Protein AF-A0A0W0R3G5-F1 (afdb_monomer_lite)

Radius of gyration: 34.31 Å; chains: 1; bounding box: 129×39×112 Å

Secondary structure (DSSP, 8-state):
--PPPPP--------------TT--GGGGTTTHHHHGGG---SSPPPHHHHTHHHHHHHHS--SGGGGTT-EETTEEHHHHTTT-HHHHHHHHHHHH---HHHHHHHHHHHHHHHHHHHHHHTT----HHHHHHHHHHHHHHHHHHHHHHHHHHHHHHHHHHH-HHHHHHHHHTT--HHHHHHHHHHHHHHHHHHHHHHHHHHHHHHHHHHHHHHHHHHHHHHHHHHHHHHHHH-HHHHHHHHHHHHHHHHHH--TT------TT----TT--GGG-S-EE-TTS-EEEEETTEEEE-PPPTTT-HHHHHSTT-HHHHHHHHHHHHHHHTT-S-EEEEE--SSHHHHHHHHHHHHHHHHHTT--GGGEEEEETTEEEEHHHHHHHHHTT-HHHHHHHHHHHHHHHHHHHHHHHHHHHHHHHHHHHHHHHHHHHHHHHHHHHHHHHHHHHHHHHHHHHHHTS----

Structure (mmCIF, N/CA/C/O backbone):
data_AF-A0A0W0R3G5-F1
#
_entry.id   AF-A0A0W0R3G5-F1
#
loop_
_atom_site.group_PDB
_atom_site.id
_atom_site.type_symbol
_atom_site.label_atom_id
_atom_site.label_alt_id
_atom_site.label_comp_id
_atom_site.label_asym_id
_atom_site.label_entity_id
_atom_site.label_seq_id
_atom_site.pdbx_PDB_ins_code
_atom_site.Cartn_x
_atom_site.Cartn_y
_atom_site.Cartn_z
_atom_site.occupancy
_atom_site.B_iso_or_equiv
_atom_site.auth_seq_id
_atom_site.auth_comp_id
_atom_site.auth_asym_id
_atom_site.auth_atom_id
_atom_site.pdbx_PDB_model_num
ATOM 1 N N . MET A 1 1 ? 44.205 4.993 -65.940 1.00 33.03 1 MET A N 1
ATOM 2 C CA . MET A 1 1 ? 43.912 6.358 -65.452 1.00 33.03 1 MET A CA 1
ATOM 3 C C . MET A 1 1 ? 42.483 6.695 -65.837 1.00 33.03 1 MET A C 1
ATOM 5 O O . MET A 1 1 ? 42.186 6.700 -67.020 1.00 33.03 1 MET A O 1
ATOM 9 N N . GLY A 1 2 ? 41.605 6.895 -64.856 1.00 24.62 2 GLY A N 1
ATOM 10 C CA . GLY A 1 2 ? 40.196 7.231 -65.068 1.00 24.62 2 GLY A CA 1
ATOM 11 C C . GLY A 1 2 ? 39.570 7.625 -63.735 1.00 24.62 2 GLY A C 1
ATOM 12 O O . GLY A 1 2 ? 39.122 6.761 -62.989 1.00 24.62 2 GLY A O 1
ATOM 13 N N . LEU A 1 3 ? 39.646 8.917 -63.406 1.00 21.41 3 LEU A N 1
ATOM 14 C CA . LEU A 1 3 ? 39.018 9.516 -62.229 1.00 21.41 3 LEU A CA 1
ATOM 15 C C . LEU A 1 3 ? 37.521 9.711 -62.502 1.00 21.41 3 LEU A C 1
ATOM 17 O O . LEU A 1 3 ? 37.160 10.414 -63.444 1.00 21.41 3 LEU A O 1
ATOM 21 N N . ALA A 1 4 ? 36.665 9.151 -61.649 1.00 21.95 4 ALA A N 1
ATOM 22 C CA . ALA A 1 4 ? 35.253 9.505 -61.573 1.00 21.95 4 ALA A CA 1
ATOM 23 C C . ALA A 1 4 ? 35.060 10.541 -60.455 1.00 21.95 4 ALA A C 1
ATOM 25 O O . ALA A 1 4 ? 35.325 10.267 -59.284 1.00 21.95 4 ALA A O 1
ATOM 26 N N . ALA A 1 5 ? 34.621 11.740 -60.831 1.00 22.61 5 ALA A N 1
ATOM 27 C CA . ALA A 1 5 ? 34.225 12.801 -59.916 1.00 22.61 5 ALA A CA 1
ATOM 28 C C . ALA A 1 5 ? 32.778 12.565 -59.445 1.00 22.61 5 ALA A C 1
ATOM 30 O O . ALA A 1 5 ? 31.864 12.524 -60.267 1.00 22.61 5 ALA A O 1
ATOM 31 N N . MET A 1 6 ? 32.561 12.434 -58.132 1.00 24.80 6 MET A N 1
ATOM 32 C CA . MET A 1 6 ? 31.227 12.496 -57.523 1.00 24.80 6 MET A CA 1
ATOM 33 C C . MET A 1 6 ? 30.999 13.873 -56.897 1.00 24.80 6 MET A C 1
ATOM 35 O O . MET A 1 6 ? 31.735 14.317 -56.017 1.00 24.80 6 MET A O 1
ATOM 39 N N . LEU A 1 7 ? 29.949 14.531 -57.382 1.00 23.77 7 LEU A N 1
ATOM 40 C CA . LEU A 1 7 ? 29.375 15.768 -56.868 1.00 23.77 7 LEU A CA 1
ATOM 41 C C . LEU A 1 7 ? 28.795 15.546 -55.463 1.00 23.77 7 LEU A C 1
ATOM 43 O O . LEU A 1 7 ? 27.845 14.788 -55.287 1.00 23.77 7 LEU A O 1
ATOM 47 N N . PHE A 1 8 ? 29.328 16.255 -54.467 1.00 24.70 8 PHE A N 1
ATOM 48 C CA . PHE A 1 8 ? 28.711 16.373 -53.146 1.00 24.70 8 PHE A CA 1
ATOM 49 C C . PHE A 1 8 ? 27.620 17.450 -53.178 1.00 24.70 8 PHE A C 1
ATOM 51 O O . PHE A 1 8 ? 27.912 18.646 -53.138 1.00 24.70 8 PHE A O 1
ATOM 58 N N . SER A 1 9 ? 26.350 17.043 -53.203 1.00 24.95 9 SER A N 1
ATOM 59 C CA . SER A 1 9 ? 25.240 17.938 -52.871 1.00 24.95 9 SER A CA 1
ATOM 60 C C . SER A 1 9 ? 25.205 18.152 -51.354 1.00 24.95 9 SER A C 1
ATOM 62 O O . SER A 1 9 ? 24.929 17.224 -50.591 1.00 24.95 9 SER A O 1
ATOM 64 N N . LYS A 1 10 ? 25.481 19.381 -50.904 1.00 26.95 10 LYS A N 1
ATOM 65 C CA . LYS A 1 10 ? 25.257 19.815 -49.519 1.00 26.95 10 LYS A CA 1
ATOM 66 C C . LYS A 1 10 ? 23.756 19.790 -49.213 1.00 26.95 10 LYS A C 1
ATOM 68 O O . LYS A 1 10 ? 23.051 20.750 -49.499 1.00 26.95 10 LYS A O 1
ATOM 73 N N . ILE A 1 11 ? 23.283 18.712 -48.594 1.00 25.83 11 ILE A N 1
ATOM 74 C CA . ILE A 1 11 ? 22.008 18.705 -47.873 1.00 25.83 11 ILE A CA 1
ATOM 75 C C . ILE A 1 11 ? 22.308 19.196 -46.456 1.00 25.83 11 ILE A C 1
ATOM 77 O O . ILE A 1 11 ? 22.750 18.446 -45.587 1.00 25.83 11 ILE A O 1
ATOM 81 N N . THR A 1 12 ? 22.128 20.494 -46.229 1.00 24.50 12 THR A N 1
ATOM 82 C CA . THR A 1 12 ? 22.093 21.070 -44.883 1.00 24.50 12 THR A CA 1
ATOM 83 C C . THR A 1 12 ? 20.783 20.673 -44.212 1.00 24.50 12 THR A C 1
ATOM 85 O O . THR A 1 12 ? 19.748 21.291 -44.450 1.00 24.50 12 THR A O 1
ATOM 88 N N . TYR A 1 13 ? 20.825 19.649 -43.361 1.00 26.30 13 TYR A N 1
ATOM 89 C CA . TYR A 1 13 ? 19.771 19.412 -42.379 1.00 26.30 13 TYR A CA 1
ATOM 90 C C . TYR A 1 13 ? 19.902 20.449 -41.255 1.00 26.30 13 TYR A C 1
ATOM 92 O O . TYR A 1 13 ? 20.986 20.565 -40.673 1.00 26.30 13 TYR A O 1
ATOM 100 N N . PRO A 1 14 ? 18.840 21.186 -40.891 1.00 27.41 14 PRO A N 1
ATOM 101 C CA . PRO A 1 14 ? 18.844 21.951 -39.657 1.00 27.41 14 PRO A CA 1
ATOM 102 C C . PRO A 1 14 ? 18.803 20.962 -38.485 1.00 27.41 14 PRO A C 1
ATOM 104 O O . PRO A 1 14 ? 17.742 20.523 -38.047 1.00 27.41 14 PRO A O 1
ATOM 107 N N . PHE A 1 15 ? 19.979 20.600 -37.971 1.00 28.78 15 PHE A N 1
ATOM 108 C CA . PHE A 1 15 ? 20.127 19.912 -36.693 1.00 28.78 15 PHE A CA 1
ATOM 109 C C . PHE A 1 15 ? 19.707 20.896 -35.591 1.00 28.78 15 PHE A C 1
ATOM 111 O O . PHE A 1 15 ? 20.524 21.608 -35.007 1.00 28.78 15 PHE A O 1
ATOM 118 N N . ARG A 1 16 ? 18.400 20.985 -35.316 1.00 28.55 16 ARG A N 1
ATOM 119 C CA . ARG A 1 16 ? 17.930 21.550 -34.050 1.00 28.55 16 ARG A CA 1
ATOM 120 C C . ARG A 1 16 ? 18.533 20.675 -32.961 1.00 28.55 16 ARG A C 1
ATOM 122 O O . ARG A 1 16 ? 18.229 19.488 -32.884 1.00 28.55 16 ARG A O 1
ATOM 129 N N . ALA A 1 17 ? 19.397 21.262 -32.141 1.00 29.27 17 ALA A N 1
ATOM 130 C CA . ALA A 1 17 ? 19.834 20.673 -30.890 1.00 29.27 17 ALA A CA 1
ATOM 131 C C . ALA A 1 17 ? 18.593 20.449 -30.015 1.00 29.27 17 ALA A C 1
ATOM 133 O O . ALA A 1 17 ? 18.189 21.316 -29.241 1.00 29.27 17 ALA A O 1
ATOM 134 N N . ALA A 1 18 ? 17.946 19.296 -30.182 1.00 32.16 18 ALA A N 1
ATOM 135 C CA . ALA A 1 18 ? 17.011 18.783 -29.209 1.00 32.16 18 ALA A CA 1
ATOM 136 C C . ALA A 1 18 ? 17.798 18.700 -27.903 1.00 32.16 18 ALA A C 1
ATOM 138 O O . ALA A 1 18 ? 18.788 17.972 -27.804 1.00 32.16 18 ALA A O 1
ATOM 139 N N . ARG A 1 19 ? 17.420 19.512 -26.912 1.00 35.59 19 ARG A N 1
ATOM 140 C CA . ARG A 1 19 ? 17.856 19.283 -25.539 1.00 35.59 19 ARG A CA 1
ATOM 141 C C . ARG A 1 19 ? 17.501 17.829 -25.243 1.00 35.59 19 ARG A C 1
ATOM 143 O O . ARG A 1 19 ? 16.323 17.491 -25.238 1.00 35.59 19 ARG A O 1
ATOM 150 N N . TYR A 1 20 ? 18.509 16.985 -25.036 1.00 39.81 20 TYR A N 1
ATOM 151 C CA . TYR A 1 20 ? 18.376 15.570 -24.676 1.00 39.81 20 TYR A CA 1
ATOM 152 C C . TYR A 1 20 ? 17.845 15.413 -23.234 1.00 39.81 20 TYR A C 1
ATOM 154 O O . TYR A 1 20 ? 18.365 14.645 -22.434 1.00 39.81 20 TYR A O 1
ATOM 162 N N . GLY A 1 21 ? 16.806 16.165 -22.873 1.00 37.25 21 GLY A N 1
ATOM 163 C CA . GLY A 1 21 ? 15.878 15.758 -21.836 1.00 37.25 21 GLY A CA 1
ATOM 164 C C . GLY A 1 21 ? 14.867 14.861 -22.527 1.00 37.25 21 GLY A C 1
ATOM 165 O O . GLY A 1 21 ? 14.004 15.370 -23.235 1.00 37.25 21 GLY A O 1
ATOM 166 N N . GLY A 1 22 ? 15.002 13.538 -22.386 1.00 40.78 22 GLY A N 1
ATOM 167 C CA . GLY A 1 22 ? 13.959 12.611 -22.832 1.00 40.78 22 GLY A CA 1
ATOM 168 C C . GLY A 1 22 ? 12.614 13.125 -22.327 1.00 40.78 22 GLY A C 1
ATOM 169 O O . GLY A 1 22 ? 12.509 13.378 -21.132 1.00 40.78 22 GLY A O 1
ATOM 170 N N . ALA A 1 23 ? 11.680 13.395 -23.243 1.00 40.28 23 ALA A N 1
ATOM 171 C CA . ALA A 1 23 ? 10.444 14.157 -23.045 1.00 40.28 23 ALA A CA 1
ATOM 172 C C . ALA A 1 23 ? 10.070 14.409 -21.565 1.00 40.28 23 ALA A C 1
ATOM 174 O O . ALA A 1 23 ? 9.427 13.601 -20.891 1.00 40.28 23 ALA A O 1
ATOM 175 N N . THR A 1 24 ? 10.536 15.539 -21.028 1.00 41.56 24 THR A N 1
ATOM 176 C CA . THR A 1 24 ? 10.417 15.881 -19.604 1.00 41.56 24 THR A CA 1
ATOM 177 C C . THR A 1 24 ? 9.157 16.688 -19.276 1.00 41.56 24 THR A C 1
ATOM 179 O O . THR A 1 24 ? 8.978 17.070 -18.119 1.00 41.56 24 THR A O 1
ATOM 182 N N . ASN A 1 25 ? 8.236 16.889 -20.221 1.00 37.34 25 ASN A N 1
ATOM 183 C CA . ASN A 1 25 ? 7.008 17.654 -20.003 1.00 37.34 25 ASN A CA 1
ATOM 184 C C . ASN A 1 25 ? 5.774 16.846 -20.434 1.00 37.34 25 ASN A C 1
ATOM 186 O O . ASN A 1 25 ? 5.566 16.676 -21.627 1.00 37.34 25 ASN A O 1
ATOM 190 N N . LEU A 1 26 ? 4.956 16.355 -19.487 1.00 40.03 26 LEU A N 1
ATOM 191 C CA . LEU A 1 26 ? 3.674 15.695 -19.807 1.00 40.03 26 LEU A CA 1
ATOM 192 C C . LEU A 1 26 ? 2.613 16.676 -20.336 1.00 40.03 26 LEU A C 1
ATOM 194 O O . LEU A 1 26 ? 1.581 16.230 -20.823 1.00 40.03 26 LEU A O 1
ATOM 198 N N . ASN A 1 27 ? 2.858 17.991 -20.311 1.00 35.53 27 ASN A N 1
ATOM 199 C CA . ASN A 1 27 ? 1.945 18.957 -20.926 1.00 35.53 27 ASN A CA 1
ATOM 200 C C . ASN A 1 27 ? 1.905 18.850 -22.461 1.00 35.53 27 ASN A C 1
ATOM 202 O O . ASN A 1 27 ? 0.882 19.184 -23.050 1.00 35.53 27 ASN A O 1
ATOM 206 N N . ASP A 1 28 ? 2.929 18.262 -23.091 1.00 44.94 28 ASP A N 1
ATOM 207 C CA . ASP A 1 28 ? 2.880 17.851 -24.506 1.00 44.94 28 ASP A CA 1
ATOM 208 C C . ASP A 1 28 ? 2.078 16.539 -24.716 1.00 44.94 28 ASP A C 1
ATOM 210 O O . ASP A 1 28 ? 1.938 16.060 -25.838 1.00 44.94 28 ASP A O 1
ATOM 214 N N . PHE A 1 29 ? 1.566 15.932 -23.635 1.00 46.09 29 PHE A N 1
ATOM 215 C CA . PHE A 1 29 ? 0.882 14.628 -23.582 1.00 46.09 29 PHE A CA 1
ATOM 216 C C . PHE A 1 29 ? -0.500 14.700 -22.895 1.00 46.09 29 PHE A C 1
ATOM 218 O O . PHE A 1 29 ? -1.161 13.677 -22.714 1.00 46.09 29 PHE A O 1
ATOM 225 N N . ALA A 1 30 ? -0.939 15.885 -22.457 1.00 38.50 30 ALA A N 1
ATOM 226 C CA . ALA A 1 30 ? -2.101 16.055 -21.580 1.00 38.50 30 ALA A CA 1
ATOM 227 C C . ALA A 1 30 ? -3.461 15.637 -22.191 1.00 38.50 30 ALA A C 1
ATOM 229 O O . ALA A 1 30 ? -4.309 15.141 -21.443 1.00 38.50 30 ALA A O 1
ATOM 230 N N . PRO A 1 31 ? -3.709 15.762 -23.512 1.00 43.12 31 PRO A N 1
ATOM 231 C CA . PRO A 1 31 ? -4.887 15.154 -24.134 1.00 43.12 31 PRO A CA 1
ATOM 232 C C . PRO A 1 31 ? -4.767 13.621 -24.234 1.00 43.12 31 PRO A C 1
ATOM 234 O O . PRO A 1 31 ? -5.766 12.932 -24.020 1.00 43.12 31 PRO A O 1
ATOM 237 N N . ASP A 1 32 ? -3.546 13.118 -24.473 1.00 42.91 32 ASP A N 1
ATOM 238 C CA . ASP A 1 32 ? -3.204 11.716 -24.780 1.00 42.91 32 ASP A CA 1
ATOM 239 C C . ASP A 1 32 ? -3.331 10.752 -23.588 1.00 42.91 32 ASP A C 1
ATOM 241 O O . ASP A 1 32 ? -3.563 9.552 -23.745 1.00 42.91 32 ASP A O 1
ATOM 245 N N . LEU A 1 33 ? -3.189 11.266 -22.363 1.00 41.22 33 LEU A N 1
ATOM 246 C CA . LEU A 1 33 ? -3.192 10.478 -21.120 1.00 41.22 33 LEU A CA 1
ATOM 247 C C . LEU A 1 33 ? -4.576 9.951 -20.704 1.00 41.22 33 LEU A C 1
ATOM 249 O O . LEU A 1 33 ? -4.682 9.128 -19.793 1.00 41.22 33 LEU A O 1
ATOM 253 N N . LYS A 1 34 ? -5.657 10.425 -21.330 1.00 42.50 34 LYS A N 1
ATOM 254 C CA . LYS A 1 34 ? -7.027 10.112 -20.897 1.00 42.50 34 LYS A CA 1
ATOM 255 C C . LYS A 1 34 ? -7.418 8.649 -21.158 1.00 42.50 34 LYS A C 1
ATOM 257 O O . LYS A 1 34 ? -8.108 8.056 -20.332 1.00 42.50 34 LYS A O 1
ATOM 262 N N . GLU A 1 35 ? -6.938 8.071 -22.257 1.00 46.56 35 GLU A N 1
ATOM 263 C CA . GLU A 1 35 ? -7.134 6.654 -22.620 1.00 46.56 35 GLU A CA 1
ATOM 264 C C . GLU A 1 35 ? -5.976 5.755 -22.161 1.00 46.56 35 GLU A C 1
ATOM 266 O O . GLU A 1 35 ? -6.127 4.541 -22.061 1.00 46.56 35 GLU A O 1
ATOM 271 N N . TYR A 1 36 ? -4.849 6.347 -21.752 1.00 50.81 36 TYR A N 1
ATOM 272 C CA . TYR A 1 36 ? -3.709 5.647 -21.151 1.00 50.81 36 TYR A CA 1
ATOM 273 C C . TYR A 1 36 ? -4.113 4.809 -19.927 1.00 50.81 36 TYR A C 1
ATOM 275 O O . TYR A 1 36 ? -3.611 3.701 -19.728 1.00 50.81 36 TYR A O 1
ATOM 283 N N . CYS A 1 37 ? -5.087 5.294 -19.146 1.00 48.81 37 CYS A N 1
ATOM 284 C CA . CYS A 1 37 ? -5.673 4.551 -18.032 1.00 48.81 37 CYS A CA 1
ATOM 285 C C . CYS A 1 37 ? -6.255 3.196 -18.455 1.00 48.81 37 CYS A C 1
ATOM 287 O O . CYS A 1 37 ? -6.063 2.236 -17.724 1.00 48.81 37 CYS A O 1
ATOM 289 N N . HIS A 1 38 ? -6.889 3.099 -19.630 1.00 53.19 38 HIS A N 1
ATOM 290 C CA . HIS A 1 38 ? -7.545 1.869 -20.100 1.00 53.19 38 HIS A CA 1
ATOM 291 C C . HIS A 1 38 ? -6.547 0.753 -20.445 1.00 53.19 38 HIS A C 1
ATOM 293 O O . HIS A 1 38 ? -6.923 -0.412 -20.523 1.00 53.19 38 HIS A O 1
ATOM 299 N N . SER A 1 39 ? -5.267 1.097 -20.622 1.00 56.38 39 SER A N 1
ATOM 300 C CA . SER A 1 39 ? -4.193 0.131 -20.872 1.00 56.38 39 SER A CA 1
ATOM 301 C C . SER A 1 39 ? -3.444 -0.319 -19.613 1.00 56.38 39 SER A C 1
ATOM 303 O O . SER A 1 39 ? -2.655 -1.263 -19.693 1.00 56.38 39 SER A O 1
ATOM 305 N N . MET A 1 40 ? -3.667 0.336 -18.465 1.00 67.00 40 MET A N 1
ATOM 306 C CA . MET A 1 40 ? -3.070 -0.070 -17.193 1.00 67.00 40 MET A CA 1
ATOM 307 C C . MET A 1 40 ? -3.972 -1.093 -16.503 1.00 67.00 40 MET A C 1
ATOM 309 O O . MET A 1 40 ? -5.142 -0.816 -16.251 1.00 67.00 40 MET A O 1
ATOM 313 N N . LYS A 1 41 ? -3.409 -2.240 -16.121 1.00 71.06 41 LYS A N 1
ATOM 314 C CA . LYS A 1 41 ? -4.104 -3.243 -15.307 1.00 71.06 41 LYS A CA 1
ATOM 315 C C . LYS A 1 41 ? -3.360 -3.448 -13.990 1.00 71.06 41 LYS A C 1
ATOM 317 O O . LYS A 1 41 ? -2.163 -3.722 -13.976 1.00 71.06 41 LYS A O 1
ATOM 322 N N . LEU A 1 42 ? -4.070 -3.332 -12.873 1.00 77.25 42 LEU A N 1
ATOM 323 C CA . LEU A 1 42 ? -3.602 -3.894 -11.608 1.00 77.25 42 LEU A CA 1
ATOM 324 C C . LEU A 1 42 ? -3.494 -5.413 -11.768 1.00 77.25 42 LEU A C 1
ATOM 326 O O . LEU A 1 42 ? -4.304 -6.030 -12.460 1.00 77.25 42 LEU A O 1
ATOM 330 N N . LYS A 1 43 ? -2.506 -6.035 -11.119 1.00 80.56 43 LYS A N 1
ATOM 331 C CA . LYS A 1 43 ? -2.257 -7.472 -11.314 1.00 80.56 43 LYS A CA 1
ATOM 332 C C . LYS A 1 43 ? -3.301 -8.363 -10.653 1.00 80.56 43 LYS A C 1
ATOM 334 O O . LYS A 1 43 ? -3.374 -9.542 -10.979 1.00 80.56 43 LYS A O 1
ATOM 339 N N . ALA A 1 44 ? -4.037 -7.837 -9.678 1.00 84.31 44 ALA A N 1
ATOM 340 C CA . ALA A 1 44 ? -5.022 -8.601 -8.934 1.00 84.31 44 ALA A CA 1
ATOM 341 C C . ALA A 1 44 ? -6.115 -7.701 -8.357 1.00 84.31 44 ALA A C 1
ATOM 343 O O . ALA A 1 44 ? -5.837 -6.595 -7.877 1.00 84.31 44 ALA A O 1
ATOM 344 N N . ALA A 1 45 ? -7.326 -8.253 -8.339 1.00 87.88 45 ALA A N 1
ATOM 345 C CA . ALA A 1 45 ? -8.437 -7.775 -7.537 1.00 87.88 45 ALA A CA 1
ATOM 346 C C . ALA A 1 45 ? -8.067 -7.740 -6.034 1.00 87.88 45 ALA A C 1
ATOM 348 O O . ALA A 1 45 ? -7.097 -8.391 -5.613 1.00 87.88 45 ALA A O 1
ATOM 349 N N . PRO A 1 46 ? -8.799 -6.968 -5.210 1.00 87.25 46 PRO A N 1
ATOM 350 C CA . PRO A 1 46 ? -8.662 -7.056 -3.760 1.00 87.25 46 PRO A CA 1
ATOM 351 C C . PRO A 1 46 ? -8.908 -8.494 -3.282 1.00 87.25 46 PRO A C 1
ATOM 353 O O . PRO A 1 46 ? -9.763 -9.195 -3.816 1.00 87.25 46 PRO A O 1
ATOM 356 N N . SER A 1 47 ? -8.153 -8.946 -2.276 1.00 91.44 47 SER A N 1
ATOM 357 C CA . SER A 1 47 ? -8.356 -10.286 -1.713 1.00 91.44 47 SER A CA 1
ATOM 358 C C . SER A 1 47 ? -9.722 -10.404 -1.034 1.00 91.44 47 SER A C 1
ATOM 360 O O . SER A 1 47 ? -10.321 -9.400 -0.630 1.00 91.44 47 SER A O 1
ATOM 362 N N . GLU A 1 48 ? -10.191 -11.637 -0.847 1.00 91.56 48 GLU A N 1
ATOM 363 C CA . GLU A 1 48 ? -11.377 -11.916 -0.030 1.00 91.56 48 GLU A CA 1
ATOM 364 C C . GLU A 1 48 ? -11.209 -11.354 1.388 1.00 91.56 48 GLU A C 1
ATOM 366 O O . GLU A 1 48 ? -12.085 -10.645 1.871 1.00 91.56 48 GLU A O 1
ATOM 371 N N . GLU A 1 49 ? -10.031 -11.535 1.995 1.00 92.69 49 GLU A N 1
ATOM 372 C CA . GLU A 1 49 ? -9.684 -10.953 3.300 1.00 92.69 49 GLU A CA 1
ATOM 373 C C . GLU A 1 49 ? -9.810 -9.423 3.316 1.00 92.69 49 GLU A C 1
ATOM 375 O O . GLU A 1 49 ? -10.333 -8.851 4.266 1.00 92.69 49 GLU A O 1
ATOM 380 N N . THR A 1 50 ? -9.371 -8.739 2.251 1.00 93.50 50 THR A N 1
ATOM 381 C CA . THR A 1 50 ? -9.528 -7.279 2.148 1.00 93.50 50 THR A CA 1
ATOM 382 C C . THR A 1 50 ? -10.998 -6.906 2.008 1.00 93.50 50 THR A C 1
ATOM 384 O O . THR A 1 50 ? -11.461 -5.970 2.651 1.00 93.50 50 THR A O 1
ATOM 387 N N . THR A 1 51 ? -11.742 -7.652 1.192 1.00 93.62 51 THR A N 1
ATOM 388 C CA . THR A 1 51 ? -13.177 -7.434 0.971 1.00 93.62 51 THR A CA 1
ATOM 389 C C . THR A 1 51 ? -13.973 -7.606 2.262 1.00 93.62 51 THR A C 1
ATOM 391 O O . THR A 1 51 ? -14.853 -6.798 2.548 1.00 93.62 51 THR A O 1
ATOM 394 N N . ALA A 1 52 ? -13.603 -8.593 3.075 1.00 95.81 52 ALA A N 1
ATOM 395 C CA . ALA A 1 52 ? -14.224 -8.901 4.352 1.00 95.81 52 ALA A CA 1
ATOM 396 C C . ALA A 1 52 ? -13.623 -8.128 5.539 1.00 95.81 52 ALA A C 1
ATOM 398 O O . ALA A 1 52 ? -14.107 -8.289 6.653 1.00 95.81 52 ALA A O 1
ATOM 399 N N . ALA A 1 53 ? -12.602 -7.280 5.356 1.00 97.19 53 ALA A N 1
ATOM 400 C CA . ALA A 1 53 ? -11.837 -6.711 6.472 1.00 97.19 53 ALA A CA 1
ATOM 401 C C . ALA A 1 53 ? -12.706 -5.944 7.487 1.00 97.19 53 ALA A C 1
ATOM 403 O O . ALA A 1 53 ? -12.500 -6.057 8.697 1.00 97.19 53 ALA A O 1
ATOM 404 N N . PHE A 1 54 ? -13.699 -5.180 7.016 1.00 97.94 54 PHE A N 1
ATOM 405 C CA . PHE A 1 54 ? -14.633 -4.479 7.906 1.00 97.94 54 PHE A CA 1
ATOM 406 C C . PHE A 1 54 ? -15.565 -5.471 8.622 1.00 97.94 54 PHE A C 1
ATOM 408 O O . PHE A 1 54 ? -15.786 -5.364 9.828 1.00 97.94 54 PHE A O 1
ATOM 415 N N . ASP A 1 55 ? -16.079 -6.470 7.909 1.00 97.81 55 ASP A N 1
ATOM 416 C CA . ASP A 1 55 ? -16.954 -7.491 8.491 1.00 97.81 55 ASP A CA 1
ATOM 417 C C . ASP A 1 55 ? -16.209 -8.340 9.531 1.00 97.81 55 ASP A C 1
ATOM 419 O O . ASP A 1 55 ? -16.750 -8.623 10.598 1.00 97.81 55 ASP A O 1
ATOM 423 N N . MET A 1 56 ? -14.934 -8.655 9.284 1.00 96.94 56 MET A N 1
ATOM 424 C CA . MET A 1 56 ? -14.042 -9.305 10.245 1.00 96.94 56 MET A CA 1
ATOM 425 C C . MET A 1 56 ? -13.823 -8.439 11.486 1.00 96.94 56 MET A C 1
ATOM 427 O O . MET A 1 56 ? -13.860 -8.962 12.597 1.00 96.94 56 MET A O 1
ATOM 431 N N . TYR A 1 57 ? -13.647 -7.120 11.329 1.00 97.56 57 TYR A N 1
ATOM 432 C CA . TYR A 1 57 ? -13.635 -6.197 12.467 1.00 97.56 57 TYR A CA 1
ATOM 433 C C . TYR A 1 57 ? -14.920 -6.342 13.296 1.00 97.56 57 TYR A C 1
ATOM 435 O O . TYR A 1 57 ? -14.850 -6.560 14.503 1.00 97.56 57 TYR A O 1
ATOM 443 N N . LEU A 1 58 ? -16.095 -6.295 12.663 1.00 96.88 58 LEU A N 1
ATOM 444 C CA . LEU A 1 58 ? -17.375 -6.388 13.370 1.00 96.88 58 LEU A CA 1
ATOM 445 C C . LEU A 1 58 ? -17.599 -7.744 14.043 1.00 96.88 58 LEU A C 1
ATOM 447 O O . LEU A 1 58 ? -18.131 -7.784 15.152 1.00 96.88 58 LEU A O 1
ATOM 451 N N . ALA A 1 59 ? -17.187 -8.836 13.400 1.00 96.12 59 ALA A N 1
ATOM 452 C CA . ALA A 1 59 ? -17.266 -10.180 13.959 1.00 96.12 59 ALA A CA 1
ATOM 453 C C . ALA A 1 59 ? -16.354 -10.335 15.187 1.00 96.12 59 ALA A C 1
ATOM 455 O O . ALA A 1 59 ? -16.757 -10.935 16.189 1.00 96.12 59 ALA A O 1
ATOM 456 N N . ASN A 1 60 ? -15.159 -9.741 15.135 1.00 95.75 60 ASN A N 1
ATOM 457 C CA . ASN A 1 60 ? -14.155 -9.832 16.193 1.00 95.75 60 ASN A CA 1
ATOM 458 C C . ASN A 1 60 ? -14.350 -8.815 17.320 1.00 95.75 60 ASN A C 1
ATOM 460 O O . ASN A 1 60 ? -13.798 -9.034 18.394 1.00 95.75 60 ASN A O 1
ATOM 464 N N . ARG A 1 61 ? -15.172 -7.771 17.120 1.00 96.25 61 ARG A N 1
ATOM 465 C CA . ARG A 1 61 ? -15.505 -6.794 18.167 1.00 96.25 61 ARG A CA 1
ATOM 466 C C . ARG A 1 61 ? -15.886 -7.478 19.468 1.00 96.25 61 ARG A C 1
ATOM 468 O O . ARG A 1 61 ? -16.752 -8.361 19.490 1.00 96.25 61 ARG A O 1
ATOM 475 N N . LEU A 1 62 ? -15.329 -6.978 20.561 1.00 95.75 62 LEU A N 1
ATOM 476 C CA . LEU A 1 62 ? -15.706 -7.350 21.919 1.00 95.75 62 LEU A CA 1
ATOM 477 C C . LEU A 1 62 ? -17.062 -6.711 22.300 1.00 95.75 62 LEU A C 1
ATOM 479 O O . LEU A 1 62 ? -17.159 -5.749 23.055 1.00 95.75 62 LEU A O 1
ATOM 483 N N . ASN A 1 63 ? -18.129 -7.236 21.697 1.00 95.06 63 ASN A N 1
ATOM 484 C CA . ASN A 1 63 ? -19.475 -6.656 21.663 1.00 95.06 63 ASN A CA 1
ATOM 485 C C . ASN A 1 63 ? -20.502 -7.366 22.564 1.00 95.06 63 ASN A C 1
ATOM 487 O O . ASN A 1 63 ? -21.696 -7.099 22.455 1.00 95.06 63 ASN A O 1
ATOM 491 N N . SER A 1 64 ? -20.058 -8.293 23.410 1.00 96.25 64 SER A N 1
ATOM 492 C CA . SER A 1 64 ? -20.909 -9.059 24.326 1.00 96.25 64 SER A CA 1
ATOM 493 C C . SER A 1 64 ? -20.121 -9.507 25.554 1.00 96.25 64 SER A C 1
ATOM 495 O O . SER A 1 64 ? -18.896 -9.633 25.499 1.00 96.25 64 SER A O 1
ATOM 497 N N . VAL A 1 65 ? -20.824 -9.760 26.659 1.00 95.94 65 VAL A N 1
ATOM 498 C CA . VAL A 1 65 ? -20.234 -10.251 27.915 1.00 95.94 65 VAL A CA 1
ATOM 499 C C . VAL A 1 65 ? -19.545 -11.606 27.761 1.00 95.94 65 VAL A C 1
ATOM 501 O O . VAL A 1 65 ? -18.510 -11.818 28.385 1.00 95.94 65 VAL A O 1
ATOM 504 N N . ASP A 1 66 ? -20.038 -12.483 26.884 1.00 94.12 66 ASP A N 1
ATOM 505 C CA . ASP A 1 66 ? -19.443 -13.807 26.649 1.00 94.12 66 ASP A CA 1
ATOM 506 C C . ASP A 1 66 ? -18.024 -13.714 26.066 1.00 94.12 66 ASP A C 1
ATOM 508 O O . ASP A 1 66 ? -17.186 -14.586 26.290 1.00 94.12 66 ASP A O 1
ATOM 512 N N . LYS A 1 67 ? -17.717 -12.613 25.365 1.00 95.12 67 LYS A N 1
ATOM 513 C CA . LYS A 1 67 ? -16.376 -12.330 24.835 1.00 95.12 67 LYS A CA 1
ATOM 514 C C . LYS A 1 67 ? -15.403 -11.795 25.893 1.00 95.12 67 LYS A C 1
ATOM 516 O O . LYS A 1 67 ? -14.221 -11.636 25.601 1.00 95.12 67 LYS A O 1
ATOM 521 N N . PHE A 1 68 ? -15.858 -11.563 27.126 1.00 95.81 68 PHE A N 1
ATOM 522 C CA . PHE A 1 68 ? -15.006 -11.315 28.293 1.00 95.81 68 PHE A CA 1
ATOM 523 C C . PHE A 1 68 ? -14.719 -12.611 29.074 1.00 95.81 68 PHE A C 1
ATOM 525 O O . PHE A 1 68 ? -14.635 -12.578 30.299 1.00 95.81 68 PHE A O 1
ATOM 532 N N . SER A 1 69 ? -14.549 -13.750 28.394 1.00 91.31 69 SER A N 1
ATOM 533 C CA . SER A 1 69 ? -14.383 -15.079 29.016 1.00 91.31 69 SER A CA 1
ATOM 534 C C . SER A 1 69 ? -13.304 -15.145 30.103 1.00 91.31 69 SER A C 1
ATOM 536 O O . SER A 1 69 ? -13.447 -15.874 31.082 1.00 91.31 69 SER A O 1
ATOM 538 N N . ASP A 1 70 ? -12.235 -14.361 29.960 1.00 93.44 70 ASP A N 1
ATOM 539 C CA . ASP A 1 70 ? -11.113 -14.371 30.904 1.00 93.44 70 ASP A CA 1
ATOM 540 C C . ASP A 1 70 ? -11.296 -13.391 32.075 1.00 93.44 70 ASP A C 1
ATOM 542 O O . ASP A 1 70 ? -10.450 -13.336 32.969 1.00 93.44 70 ASP A O 1
ATOM 546 N N . LEU A 1 71 ? -12.345 -12.560 32.058 1.00 95.69 71 LEU A N 1
ATOM 547 C CA . LEU A 1 71 ? -12.628 -11.614 33.133 1.00 95.69 71 LEU A CA 1
ATOM 548 C C . LEU A 1 71 ? -13.325 -12.342 34.284 1.00 95.69 71 LEU A C 1
ATOM 550 O O . LEU A 1 71 ? -14.366 -12.979 34.104 1.00 95.69 71 LEU A O 1
ATOM 554 N N . LYS A 1 72 ? -12.747 -12.226 35.482 1.00 95.25 72 LYS A N 1
ATOM 555 C CA . LYS A 1 72 ? -13.236 -12.893 36.689 1.00 95.25 72 LYS A CA 1
ATOM 556 C C . LYS A 1 72 ? -13.601 -11.877 37.759 1.00 95.25 72 LYS A C 1
ATOM 558 O O . LYS A 1 72 ? -12.779 -11.057 38.149 1.00 95.25 72 LYS A O 1
ATOM 563 N N . VAL A 1 73 ? -14.796 -12.013 38.317 1.00 92.94 73 VAL A N 1
ATOM 564 C CA . VAL A 1 73 ? -15.275 -11.247 39.468 1.00 92.94 73 VAL A CA 1
ATOM 565 C C . VAL A 1 73 ? -15.223 -12.155 40.691 1.00 92.94 73 VAL A C 1
ATOM 567 O O . VAL A 1 73 ? -15.890 -13.187 40.732 1.00 92.94 73 VAL A O 1
ATOM 570 N N . ALA A 1 74 ? -14.389 -11.804 41.674 1.00 87.69 74 ALA A N 1
ATOM 571 C CA . ALA A 1 74 ? -14.144 -12.627 42.866 1.00 87.69 74 ALA A CA 1
ATOM 572 C C . ALA A 1 74 ? -13.789 -14.098 42.532 1.00 87.69 74 ALA A C 1
ATOM 574 O O . ALA A 1 74 ? -14.274 -15.036 43.158 1.00 87.69 74 ALA A O 1
ATOM 575 N N . GLY A 1 75 ? -12.967 -14.304 41.496 1.00 90.81 75 GLY A N 1
ATOM 576 C CA . GLY A 1 75 ? -12.512 -15.632 41.062 1.00 90.81 75 GLY A CA 1
ATOM 577 C C . GLY A 1 75 ? -13.482 -16.400 40.156 1.00 90.81 75 GLY A C 1
ATOM 578 O O . GLY A 1 75 ? -13.081 -17.417 39.595 1.00 90.81 75 GLY A O 1
ATOM 579 N N . THR A 1 76 ? -14.700 -15.893 39.947 1.00 93.88 76 THR A N 1
ATOM 580 C CA . THR A 1 76 ? -15.729 -16.516 39.095 1.00 93.88 76 THR A CA 1
ATOM 581 C C . THR A 1 76 ? -15.827 -15.776 37.754 1.00 93.88 76 THR A C 1
ATOM 583 O O . THR A 1 76 ? -15.789 -14.545 37.767 1.00 93.88 76 THR A O 1
ATOM 586 N N . PRO A 1 77 ? -15.941 -16.459 36.599 1.00 95.94 77 PRO A N 1
ATOM 587 C CA . PRO A 1 77 ? -16.194 -15.813 35.308 1.00 95.94 77 PRO A CA 1
ATOM 588 C C . PRO A 1 77 ? -17.382 -14.844 35.354 1.00 95.94 77 PRO A C 1
ATOM 590 O O . PRO A 1 77 ? -18.366 -15.098 36.048 1.00 95.94 77 PRO A O 1
ATOM 593 N N . LEU A 1 78 ? -17.309 -13.744 34.599 1.00 95.62 78 LEU A N 1
ATOM 594 C CA . LEU A 1 78 ? -18.335 -12.691 34.590 1.00 95.62 78 LEU A CA 1
ATOM 595 C C . LEU A 1 78 ? -19.759 -13.230 34.349 1.00 95.62 78 LEU A C 1
ATOM 597 O O . LEU A 1 78 ? -20.698 -12.857 35.050 1.00 95.62 78 LEU A O 1
ATOM 601 N N . THR A 1 79 ? -19.910 -14.118 33.368 1.00 95.75 79 THR A N 1
ATOM 602 C CA . THR A 1 79 ? -21.196 -14.711 32.974 1.00 95.75 79 THR A CA 1
ATOM 603 C C . THR A 1 79 ? -21.751 -15.643 34.048 1.00 95.75 79 THR A C 1
ATOM 605 O O . THR A 1 79 ? -22.939 -15.593 34.352 1.00 95.75 79 THR A O 1
ATOM 608 N N . GLU A 1 80 ? -20.892 -16.437 34.689 1.00 96.00 80 GLU A N 1
ATOM 609 C CA . GLU A 1 80 ? -21.275 -17.305 35.805 1.00 96.00 80 GLU A CA 1
ATOM 610 C C . GLU A 1 80 ? -21.630 -16.504 37.061 1.00 96.00 80 GLU A C 1
ATOM 612 O O . GLU A 1 80 ? -22.597 -16.839 37.745 1.00 96.00 80 GLU A O 1
ATOM 617 N N . LYS A 1 81 ? -20.893 -15.420 37.345 1.00 96.06 81 LYS A N 1
ATOM 618 C CA . LYS A 1 81 ? -21.141 -14.546 38.500 1.00 96.06 81 LYS A CA 1
ATOM 619 C C . LYS A 1 81 ? -22.541 -13.931 38.463 1.00 96.06 81 LYS A C 1
ATOM 621 O O . LYS A 1 81 ? -23.154 -13.776 39.516 1.00 96.06 81 LYS A O 1
ATOM 626 N N . PHE A 1 82 ? -23.038 -13.590 37.275 1.00 96.75 82 PHE A N 1
ATOM 627 C CA . PHE A 1 82 ? -24.344 -12.953 37.085 1.00 96.75 82 PHE A CA 1
ATOM 628 C C . PHE A 1 82 ? -25.384 -13.865 36.424 1.00 96.75 82 PHE A C 1
ATOM 630 O O . PHE A 1 82 ? -26.386 -13.371 35.914 1.00 96.75 82 PHE A O 1
ATOM 637 N N . LYS A 1 83 ? -25.196 -15.190 36.455 1.00 96.44 83 LYS A N 1
ATOM 638 C CA . LYS A 1 83 ? -26.153 -16.143 35.864 1.00 96.44 83 LYS A CA 1
ATOM 639 C C . LYS A 1 83 ? -27.569 -16.011 36.449 1.00 96.44 83 LYS A C 1
ATOM 641 O O . LYS A 1 83 ? -28.545 -16.136 35.719 1.00 96.44 83 LYS A O 1
ATOM 646 N N . ASP A 1 84 ? -27.661 -15.701 37.746 1.00 97.25 84 ASP A N 1
ATOM 647 C CA . ASP A 1 84 ? -28.919 -15.516 38.484 1.00 97.25 84 ASP A CA 1
ATOM 648 C C . ASP A 1 84 ? -29.431 -14.058 38.408 1.00 97.25 84 ASP A C 1
ATOM 650 O O . ASP A 1 84 ? -30.487 -13.729 38.943 1.00 97.25 84 ASP A O 1
ATOM 654 N N . HIS A 1 85 ? -28.696 -13.187 37.703 1.00 97.25 85 HIS A N 1
ATOM 655 C CA . HIS A 1 85 ? -29.014 -11.778 37.451 1.00 97.25 85 HIS A CA 1
ATOM 656 C C . HIS A 1 85 ? -28.946 -11.470 35.941 1.00 97.25 85 HIS A C 1
ATOM 658 O O . HIS A 1 85 ? -28.103 -10.685 35.487 1.00 97.25 85 HIS A O 1
ATOM 664 N N . PRO A 1 86 ? -29.810 -12.102 35.123 1.00 97.00 86 PRO A N 1
ATOM 665 C CA . PRO A 1 86 ? -29.744 -12.004 33.663 1.00 97.00 86 PRO A CA 1
ATOM 666 C C . PRO A 1 86 ? -29.955 -10.578 33.138 1.00 97.00 86 PRO A C 1
ATOM 668 O O . PRO A 1 86 ? -29.508 -10.253 32.040 1.00 97.00 86 PRO A O 1
ATOM 671 N N . ASP A 1 87 ? -30.599 -9.708 33.914 1.00 97.69 87 ASP A N 1
ATOM 672 C CA . ASP A 1 87 ? -30.799 -8.304 33.572 1.00 97.69 87 ASP A CA 1
ATOM 673 C C . ASP A 1 87 ? -29.491 -7.495 33.595 1.00 97.69 87 ASP A C 1
ATOM 675 O O . ASP A 1 87 ? -29.344 -6.573 32.795 1.00 97.69 87 ASP A O 1
ATOM 679 N N . ILE A 1 88 ? -28.516 -7.861 34.438 1.00 97.88 88 ILE A N 1
ATOM 680 C CA . ILE A 1 88 ? -27.167 -7.265 34.438 1.00 97.88 88 ILE A CA 1
ATOM 681 C C . ILE A 1 88 ? -26.434 -7.638 33.147 1.00 97.88 88 ILE A C 1
ATOM 683 O O . ILE A 1 88 ? -25.856 -6.776 32.482 1.00 97.88 88 ILE A O 1
ATOM 687 N N . LEU A 1 89 ? -26.483 -8.919 32.767 1.00 97.44 89 LEU A N 1
ATOM 688 C CA . LEU A 1 89 ? -25.862 -9.408 31.534 1.00 97.44 89 LEU A CA 1
ATOM 689 C C . LEU A 1 89 ? -26.517 -8.788 30.293 1.00 97.44 89 LEU A C 1
ATOM 691 O O . LEU A 1 89 ? -25.815 -8.385 29.365 1.00 97.44 89 LEU A O 1
ATOM 695 N N . ALA A 1 90 ? -27.846 -8.657 30.289 1.00 97.56 90 ALA A N 1
ATOM 696 C CA . ALA A 1 90 ? -28.590 -7.992 29.223 1.00 97.56 90 ALA A CA 1
ATOM 697 C C . ALA A 1 90 ? -28.207 -6.508 29.094 1.00 97.56 90 ALA A C 1
ATOM 699 O O . ALA A 1 90 ? -27.935 -6.039 27.990 1.00 97.56 90 ALA A O 1
ATOM 700 N N . ASP A 1 91 ? -28.115 -5.793 30.216 1.00 97.75 91 ASP A N 1
ATOM 701 C CA . ASP A 1 91 ? -27.712 -4.387 30.272 1.00 97.75 91 ASP A CA 1
ATOM 702 C C . ASP A 1 91 ? -26.288 -4.165 29.728 1.00 97.75 91 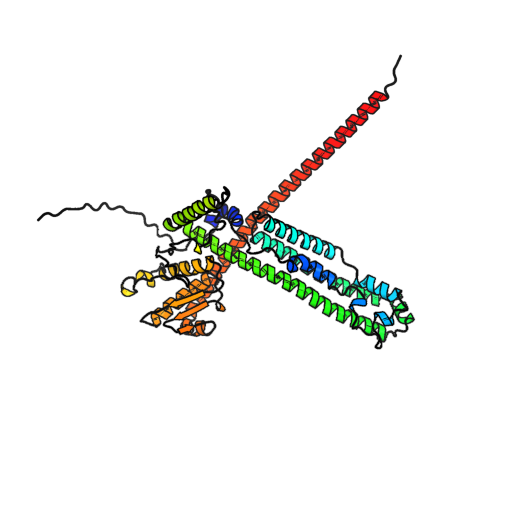ASP A C 1
ATOM 704 O O . ASP A 1 91 ? -26.045 -3.232 28.953 1.00 97.75 91 ASP A O 1
ATOM 708 N N . LEU A 1 92 ? -25.341 -5.037 30.089 1.00 97.38 92 LEU A N 1
ATOM 709 C CA . LEU A 1 92 ? -23.973 -4.995 29.566 1.00 97.38 92 LEU A CA 1
ATOM 710 C C . LEU A 1 92 ? -23.932 -5.331 28.069 1.00 97.38 92 LEU A C 1
ATOM 712 O O . LEU A 1 92 ? -23.299 -4.611 27.297 1.00 97.38 92 LEU A O 1
ATOM 716 N N . ASN A 1 93 ? -24.650 -6.367 27.631 1.00 97.31 93 ASN A N 1
ATOM 717 C CA . ASN A 1 93 ? -24.745 -6.725 26.214 1.00 97.31 93 ASN A CA 1
ATOM 718 C C . ASN A 1 93 ? -25.350 -5.597 25.367 1.00 97.31 93 ASN A C 1
ATOM 720 O O . ASN A 1 93 ? -24.831 -5.299 24.293 1.00 97.31 93 ASN A O 1
ATOM 724 N N . ALA A 1 94 ? -26.396 -4.923 25.850 1.00 96.81 94 ALA A N 1
ATOM 725 C CA . ALA A 1 94 ? -26.986 -3.774 25.162 1.00 96.81 94 ALA A CA 1
ATOM 726 C C . ALA A 1 94 ? -25.985 -2.610 25.027 1.00 96.81 94 ALA A C 1
ATOM 728 O O . ALA A 1 94 ? -25.898 -1.966 23.975 1.00 96.81 94 ALA A O 1
ATOM 729 N N . THR A 1 95 ? -25.183 -2.384 26.071 1.00 96.19 95 THR A N 1
ATOM 730 C CA . THR A 1 95 ? -24.147 -1.342 26.112 1.00 96.19 95 THR A CA 1
ATOM 731 C C . THR A 1 95 ? -23.040 -1.602 25.080 1.00 96.19 95 THR A C 1
ATOM 733 O O . THR A 1 95 ? -22.675 -0.701 24.324 1.00 96.19 95 THR A O 1
ATOM 736 N N . LEU A 1 96 ? -22.547 -2.842 25.003 1.00 95.00 96 LEU A N 1
ATOM 737 C CA . LEU A 1 96 ? -21.415 -3.251 24.156 1.00 95.00 96 LEU A CA 1
ATOM 738 C C . LEU A 1 96 ? -21.814 -3.539 22.695 1.00 95.00 96 LEU A C 1
ATOM 740 O O . LEU A 1 96 ? -21.054 -3.291 21.752 1.00 95.00 96 LEU A O 1
ATOM 744 N N . GLY A 1 97 ? -23.021 -4.070 22.490 1.00 92.38 97 GLY A N 1
ATOM 745 C CA . GLY A 1 97 ? -23.500 -4.553 21.194 1.00 92.38 97 GLY A CA 1
ATOM 746 C C . GLY A 1 97 ? -23.870 -3.450 20.203 1.00 92.38 97 GLY A C 1
ATOM 747 O O . GLY A 1 97 ? -23.915 -3.683 18.994 1.00 92.38 97 GLY A O 1
ATOM 748 N N . THR A 1 98 ? -24.112 -2.230 20.684 1.00 95.50 98 THR A N 1
ATOM 749 C CA . THR A 1 98 ? -24.729 -1.174 19.876 1.00 95.50 98 THR A CA 1
ATOM 750 C C . THR A 1 98 ? -23.752 -0.552 18.870 1.00 95.50 98 THR A C 1
ATOM 752 O O . THR A 1 98 ? -22.845 0.199 19.224 1.00 95.50 98 THR A O 1
ATOM 755 N N . LEU A 1 99 ? -23.988 -0.759 17.575 1.00 97.06 99 LEU A N 1
ATOM 756 C CA . LEU A 1 99 ? -23.284 -0.032 16.513 1.00 97.06 99 LEU A CA 1
ATOM 757 C C . LEU A 1 99 ? -23.887 1.356 16.286 1.00 97.06 99 LEU A C 1
ATOM 759 O O . LEU A 1 99 ? -25.108 1.506 16.224 1.00 97.06 99 LEU A O 1
ATOM 763 N N . THR A 1 100 ? -23.032 2.361 16.101 1.00 96.62 100 THR A N 1
ATOM 764 C CA . THR A 1 100 ? -23.451 3.678 15.613 1.00 96.62 100 THR A CA 1
ATOM 765 C C . THR A 1 100 ? -23.851 3.601 14.141 1.00 96.62 100 THR A C 1
ATOM 767 O O . THR A 1 100 ? -23.341 2.767 13.386 1.00 96.62 100 THR A O 1
ATOM 770 N N . ASP A 1 101 ? -24.740 4.493 13.709 1.00 97.06 101 ASP A N 1
ATOM 771 C CA . ASP A 1 101 ? -25.157 4.541 12.305 1.00 97.06 101 ASP A CA 1
ATOM 772 C C . ASP A 1 101 ? -23.992 4.899 11.380 1.00 97.06 101 ASP A C 1
ATOM 774 O O . ASP A 1 101 ? -23.839 4.278 10.333 1.00 97.06 101 ASP A O 1
ATOM 778 N N . ASN A 1 102 ? -23.082 5.772 11.828 1.00 95.25 102 ASN A N 1
ATOM 779 C CA . ASN A 1 102 ? -21.848 6.076 11.104 1.00 95.25 102 ASN A CA 1
ATOM 780 C C . ASN A 1 102 ? -21.009 4.814 10.823 1.00 95.25 102 ASN A C 1
ATOM 782 O O . ASN A 1 102 ? -20.488 4.642 9.724 1.00 95.25 102 ASN A O 1
ATOM 786 N N . THR A 1 103 ? -20.899 3.898 11.789 1.00 97.19 103 THR A N 1
ATOM 787 C CA . THR A 1 103 ? -20.161 2.639 11.603 1.00 97.19 103 THR A CA 1
ATOM 788 C C . THR A 1 103 ? -20.865 1.704 10.626 1.00 97.19 103 THR A C 1
ATOM 790 O O . THR A 1 103 ? -20.206 1.145 9.750 1.00 97.19 103 THR A O 1
ATOM 793 N N . LYS A 1 104 ? -22.195 1.576 10.716 1.00 97.75 104 LYS A N 1
ATOM 794 C CA . LYS A 1 104 ? -22.992 0.776 9.766 1.00 97.75 104 LYS A CA 1
ATOM 795 C C . LYS A 1 104 ? -22.898 1.338 8.343 1.00 97.75 104 LYS A C 1
ATOM 797 O O . LYS A 1 104 ? -22.768 0.587 7.378 1.00 97.75 104 LYS A O 1
ATOM 802 N N . ASP A 1 105 ? -22.947 2.658 8.198 1.00 96.25 105 ASP A N 1
ATOM 803 C CA . ASP A 1 105 ? -22.829 3.337 6.907 1.00 96.25 105 ASP A CA 1
ATOM 804 C C . ASP A 1 105 ? -21.435 3.176 6.308 1.00 96.25 105 ASP A C 1
ATOM 806 O O . ASP A 1 105 ? -21.307 2.864 5.120 1.00 96.25 105 ASP A O 1
ATOM 810 N N . ALA A 1 106 ? -20.391 3.318 7.128 1.00 95.38 106 ALA A N 1
ATOM 811 C CA . ALA A 1 106 ? -19.016 3.090 6.707 1.00 95.38 106 ALA A CA 1
ATOM 812 C C . ALA A 1 106 ? -18.796 1.642 6.246 1.00 95.38 106 ALA A C 1
ATOM 814 O O . ALA A 1 106 ? -18.219 1.447 5.178 1.00 95.38 106 ALA A O 1
ATOM 815 N N . GLN A 1 107 ? -19.317 0.651 6.980 1.00 97.50 107 GLN A N 1
ATOM 816 C CA . GLN A 1 107 ? -19.276 -0.763 6.593 1.00 97.50 107 GLN A CA 1
ATOM 817 C C . GLN A 1 107 ? -19.951 -0.984 5.233 1.00 97.50 107 GLN A C 1
ATOM 819 O O . GLN A 1 107 ? -19.332 -1.498 4.302 1.00 97.50 107 GLN A O 1
ATOM 824 N N . ARG A 1 108 ? -21.207 -0.541 5.074 1.00 96.81 108 ARG A N 1
ATOM 825 C CA . ARG A 1 108 ? -21.953 -0.699 3.813 1.00 96.81 108 ARG A CA 1
ATOM 826 C C . ARG A 1 108 ? -21.237 -0.039 2.638 1.00 96.81 108 ARG A C 1
ATOM 828 O O . ARG A 1 108 ? -21.146 -0.628 1.564 1.00 96.81 108 ARG A O 1
ATOM 835 N N . SER A 1 109 ? -20.728 1.175 2.838 1.00 94.81 109 SER A N 1
ATOM 836 C CA . SER A 1 109 ? -19.992 1.933 1.821 1.00 94.81 109 SER A CA 1
ATOM 837 C C . SER A 1 109 ? -18.676 1.253 1.432 1.00 94.81 109 SER A C 1
ATOM 839 O O . SER A 1 109 ? -18.345 1.186 0.245 1.00 94.81 109 SER A O 1
ATOM 841 N N . TYR A 1 110 ? -17.949 0.716 2.415 1.00 96.19 110 TYR A N 1
ATOM 842 C CA . TYR A 1 110 ? -16.714 -0.036 2.215 1.00 96.19 110 TYR A CA 1
ATOM 843 C C . TYR A 1 110 ? -16.968 -1.318 1.408 1.00 96.19 110 TYR A C 1
ATOM 845 O O . TYR A 1 110 ? -16.413 -1.467 0.317 1.00 96.19 110 TYR A O 1
ATOM 853 N N . ASN A 1 111 ? -17.879 -2.175 1.882 1.00 95.00 111 ASN A N 1
ATOM 854 C CA . ASN A 1 111 ? -18.196 -3.460 1.252 1.00 95.00 111 ASN A CA 1
ATOM 855 C C . ASN A 1 111 ? -18.735 -3.264 -0.169 1.00 95.00 111 ASN A C 1
ATOM 857 O O . ASN A 1 111 ? -18.298 -3.935 -1.104 1.00 95.00 111 ASN A O 1
ATOM 861 N N . LYS A 1 112 ? -19.642 -2.294 -0.359 1.00 94.00 112 LYS A N 1
ATOM 862 C CA . LYS A 1 112 ? -20.165 -1.960 -1.688 1.00 94.00 112 LYS A CA 1
ATOM 863 C C . LYS A 1 112 ? -19.041 -1.558 -2.637 1.00 94.00 112 LYS A C 1
ATOM 865 O O . LYS A 1 112 ? -18.982 -2.069 -3.748 1.00 94.00 112 LYS A O 1
ATOM 870 N N . LYS A 1 113 ? -18.129 -0.678 -2.211 1.00 92.44 113 LYS A N 1
ATOM 871 C CA . LYS A 1 113 ? -17.069 -0.199 -3.103 1.00 92.44 113 LYS A CA 1
ATOM 872 C C . LYS A 1 113 ? -16.099 -1.310 -3.501 1.00 92.44 113 LYS A C 1
ATOM 874 O O . LYS A 1 113 ? -15.681 -1.335 -4.656 1.00 92.44 113 LYS A O 1
ATOM 879 N N . LEU A 1 114 ? -15.735 -2.202 -2.579 1.00 93.25 114 LEU A N 1
ATOM 880 C CA . LEU A 1 114 ? -14.872 -3.336 -2.915 1.00 93.25 114 LEU A CA 1
ATOM 881 C C . LEU A 1 114 ? -15.570 -4.343 -3.826 1.00 93.25 114 LEU A C 1
ATOM 883 O O . LEU A 1 114 ? -14.943 -4.826 -4.764 1.00 93.25 114 LEU A O 1
ATOM 887 N N . LYS A 1 115 ? -16.875 -4.567 -3.641 1.00 92.38 115 LYS A N 1
ATOM 888 C CA . LYS A 1 115 ? -17.677 -5.355 -4.581 1.00 92.38 115 LYS A CA 1
ATOM 889 C C . LYS A 1 115 ? -17.709 -4.730 -5.979 1.00 92.38 115 LYS A C 1
ATOM 891 O O . LYS A 1 115 ? -17.508 -5.443 -6.957 1.00 92.38 115 LYS A O 1
ATOM 896 N N . ASP A 1 116 ? -17.914 -3.415 -6.076 1.00 89.75 116 ASP A N 1
ATOM 897 C CA . ASP A 1 116 ? -17.898 -2.699 -7.360 1.00 89.75 116 ASP A CA 1
ATOM 898 C C . ASP A 1 116 ? -16.528 -2.846 -8.051 1.00 89.75 116 ASP A C 1
ATOM 900 O O . ASP A 1 116 ? -16.454 -3.076 -9.258 1.00 89.75 116 ASP A O 1
ATOM 904 N N . ILE A 1 117 ? -15.434 -2.755 -7.282 1.00 89.88 117 ILE A N 1
ATOM 905 C CA . ILE A 1 117 ? -14.074 -2.978 -7.791 1.00 89.88 117 ILE A CA 1
ATOM 906 C C . ILE A 1 117 ? -13.919 -4.417 -8.294 1.00 89.88 117 ILE A C 1
ATOM 908 O O . ILE A 1 117 ? -13.531 -4.590 -9.445 1.00 89.88 117 ILE A O 1
ATOM 912 N N . ASN A 1 118 ? -14.260 -5.430 -7.488 1.00 89.06 118 ASN A N 1
ATOM 913 C CA . ASN A 1 118 ? -14.182 -6.843 -7.884 1.00 89.06 118 ASN A CA 1
ATOM 914 C C . ASN A 1 118 ? -14.979 -7.122 -9.160 1.00 89.06 118 ASN A C 1
ATOM 916 O O . ASN A 1 118 ? -14.445 -7.725 -10.080 1.00 89.06 118 ASN A O 1
ATOM 920 N N . THR A 1 119 ? -16.198 -6.589 -9.259 1.00 89.69 119 THR A N 1
ATOM 921 C CA . THR A 1 119 ? -17.044 -6.732 -10.456 1.00 89.69 119 THR A CA 1
ATOM 922 C C . THR A 1 119 ? -16.354 -6.151 -11.695 1.00 89.69 119 THR A C 1
ATOM 924 O O . THR A 1 119 ? -16.360 -6.764 -12.755 1.00 89.69 119 THR A O 1
ATOM 927 N N . THR A 1 120 ? -15.688 -4.996 -11.556 1.00 86.38 120 THR A N 1
ATOM 928 C CA . THR A 1 120 ? -14.937 -4.390 -12.671 1.00 86.38 120 THR A CA 1
ATOM 929 C C . THR A 1 120 ? -13.768 -5.283 -13.112 1.00 86.38 120 THR A C 1
ATOM 931 O O . THR A 1 120 ? -13.494 -5.391 -14.303 1.00 86.38 120 THR A O 1
ATOM 934 N N . PHE A 1 121 ? -13.079 -5.937 -12.166 1.00 85.00 121 PHE A N 1
ATOM 935 C CA . PHE A 1 121 ? -12.020 -6.904 -12.479 1.00 85.00 121 PHE A CA 1
ATOM 936 C C . PHE A 1 121 ? -12.565 -8.171 -13.150 1.00 85.00 121 PHE A C 1
ATOM 938 O O . PHE A 1 121 ? -11.975 -8.633 -14.121 1.00 85.00 121 PHE A O 1
ATOM 945 N N . GLU A 1 122 ? -13.662 -8.730 -12.636 1.00 86.19 122 GLU A N 1
ATOM 946 C CA . GLU A 1 122 ? -14.292 -9.954 -13.152 1.00 86.19 122 GLU A CA 1
ATOM 947 C C . GLU A 1 122 ? -14.805 -9.777 -14.585 1.00 86.19 122 GLU A C 1
ATOM 949 O O . GLU A 1 122 ? -14.673 -10.688 -15.400 1.00 86.19 122 GLU A O 1
ATOM 954 N N . ASN A 1 123 ? -15.320 -8.590 -14.912 1.00 83.19 123 ASN A N 1
ATOM 955 C CA . ASN A 1 123 ? -15.843 -8.271 -16.239 1.00 83.19 123 ASN A CA 1
ATOM 956 C C . ASN A 1 123 ? -14.767 -7.804 -17.247 1.00 83.19 123 ASN A C 1
ATOM 958 O O . ASN A 1 123 ? -15.120 -7.439 -18.365 1.00 83.19 123 ASN A O 1
ATOM 962 N N . ASP A 1 124 ? -13.482 -7.749 -16.862 1.00 77.12 124 ASP A N 1
ATOM 963 C CA . ASP A 1 124 ? -12.385 -7.084 -17.606 1.00 77.12 124 ASP A CA 1
ATOM 964 C C . ASP A 1 124 ? -12.748 -5.670 -18.113 1.00 77.12 124 ASP A C 1
ATOM 966 O O . ASP A 1 124 ? -12.281 -5.216 -19.160 1.00 77.12 124 ASP A O 1
ATOM 970 N N . GLU A 1 125 ? -13.594 -4.953 -17.368 1.00 76.69 125 GLU A N 1
ATOM 971 C CA . GLU A 1 125 ? -14.056 -3.620 -17.748 1.00 76.69 125 GLU A CA 1
ATOM 972 C C . GLU A 1 125 ? -12.889 -2.616 -17.717 1.00 76.69 125 GLU A C 1
ATOM 974 O O . GLU A 1 125 ? -12.066 -2.651 -16.799 1.00 76.69 125 GLU A O 1
ATOM 979 N N . PRO A 1 126 ? -12.793 -1.662 -18.661 1.00 69.81 126 PRO A N 1
ATOM 980 C CA . PRO A 1 126 ? -11.742 -0.649 -18.625 1.00 69.81 126 PRO A CA 1
ATOM 981 C C . PRO A 1 126 ? -11.811 0.214 -17.356 1.00 69.81 126 PRO A C 1
ATOM 983 O O . PRO A 1 126 ? -12.795 0.914 -17.107 1.00 69.81 126 PRO A O 1
ATOM 986 N N . TYR A 1 127 ? -10.726 0.253 -16.578 1.00 74.19 127 TYR A N 1
ATOM 987 C CA . TYR A 1 127 ? -10.627 1.083 -15.374 1.00 74.19 127 TYR A CA 1
ATOM 988 C C . TYR A 1 127 ? -9.340 1.909 -15.333 1.00 74.19 127 TYR A C 1
ATOM 990 O O . TYR A 1 127 ? -8.467 1.799 -16.183 1.00 74.19 127 TYR A O 1
ATOM 998 N N . SER A 1 128 ? -9.244 2.807 -14.350 1.00 76.31 128 SER A N 1
ATOM 999 C CA . SER A 1 128 ? -8.009 3.532 -14.038 1.00 76.31 128 SER A CA 1
ATOM 1000 C C . SER A 1 128 ? -7.459 2.996 -12.719 1.00 76.31 128 SER A C 1
ATOM 1002 O O . SER A 1 128 ? -8.116 3.184 -11.689 1.00 76.31 128 SER A O 1
ATOM 1004 N N . PRO A 1 129 ? -6.272 2.365 -12.708 1.00 79.25 129 PRO A N 1
ATOM 1005 C CA . PRO A 1 129 ? -5.648 1.894 -11.475 1.00 79.25 129 PRO A CA 1
ATOM 1006 C C . PRO A 1 129 ? -5.493 2.981 -10.415 1.00 79.25 129 PRO A C 1
ATOM 1008 O O . PRO A 1 129 ? -5.810 2.732 -9.261 1.00 79.25 129 PRO A O 1
ATOM 1011 N N . GLN A 1 130 ? -5.120 4.207 -10.807 1.00 78.31 130 GLN A N 1
ATOM 1012 C CA . GLN A 1 130 ? -5.047 5.351 -9.889 1.00 78.31 130 GLN A CA 1
ATOM 1013 C C . GLN A 1 130 ? -6.397 5.600 -9.208 1.00 78.31 130 GLN A C 1
ATOM 1015 O O . GLN A 1 130 ? -6.459 5.683 -7.988 1.00 78.31 130 GLN A O 1
ATOM 1020 N N . ARG A 1 131 ? -7.501 5.635 -9.971 1.00 80.25 131 ARG A N 1
ATOM 1021 C CA . ARG A 1 131 ? -8.842 5.834 -9.393 1.00 80.25 131 ARG A CA 1
ATOM 1022 C C . ARG A 1 131 ? -9.237 4.716 -8.435 1.00 80.25 131 ARG A C 1
ATOM 1024 O O . ARG A 1 131 ? -9.936 4.977 -7.459 1.00 80.25 131 ARG A O 1
ATOM 1031 N N . PHE A 1 132 ? -8.843 3.478 -8.722 1.00 85.69 132 PHE A N 1
ATOM 1032 C CA . PHE A 1 132 ? -9.103 2.344 -7.835 1.00 85.69 132 PHE A CA 1
ATOM 1033 C C . PHE A 1 132 ? -8.309 2.473 -6.541 1.00 85.69 132 PHE A C 1
ATOM 1035 O O . PHE A 1 132 ? -8.906 2.405 -5.467 1.00 85.69 132 PHE A O 1
ATOM 1042 N N . THR A 1 133 ? -7.010 2.755 -6.643 1.00 83.44 133 THR A N 1
ATOM 1043 C CA . THR A 1 133 ? -6.121 3.028 -5.509 1.00 83.44 133 THR A CA 1
ATOM 1044 C C . THR A 1 133 ? -6.646 4.183 -4.653 1.00 83.44 133 THR A C 1
ATOM 1046 O O . THR A 1 133 ? -6.819 4.008 -3.449 1.00 83.44 133 THR A O 1
ATOM 1049 N N . ASP A 1 134 ? -7.001 5.322 -5.252 1.00 82.56 134 ASP A N 1
ATOM 1050 C CA . ASP A 1 134 ? -7.507 6.502 -4.536 1.00 82.56 134 ASP A CA 1
ATOM 1051 C C . ASP A 1 134 ? -8.869 6.249 -3.898 1.00 82.56 134 ASP A C 1
ATOM 1053 O O . ASP A 1 134 ? -9.098 6.573 -2.729 1.00 82.56 134 ASP A O 1
ATOM 1057 N N . SER A 1 135 ? -9.789 5.631 -4.645 1.00 86.00 135 SER A N 1
ATOM 1058 C CA . SER A 1 135 ? -11.106 5.306 -4.113 1.00 86.00 135 SER A CA 1
ATOM 1059 C C . SER A 1 135 ? -11.000 4.313 -2.961 1.00 86.00 135 SER A C 1
ATOM 1061 O O . SER A 1 135 ? -11.749 4.446 -1.993 1.00 86.00 135 SER A O 1
ATOM 1063 N N . PHE A 1 136 ? -10.105 3.329 -3.043 1.00 88.81 136 PHE A N 1
ATOM 1064 C CA . PHE A 1 136 ? -9.874 2.382 -1.961 1.00 88.81 136 PHE A CA 1
ATOM 1065 C C . PHE A 1 136 ? -9.205 3.052 -0.759 1.00 88.81 136 PHE A C 1
ATOM 1067 O O . PHE A 1 136 ? -9.690 2.888 0.359 1.00 88.81 136 PHE A O 1
ATOM 1074 N N . ALA A 1 137 ? -8.178 3.882 -0.969 1.00 86.81 137 ALA A N 1
ATOM 1075 C CA . ALA A 1 137 ? -7.527 4.654 0.090 1.00 86.81 137 ALA A CA 1
ATOM 1076 C C . ALA A 1 137 ? -8.522 5.557 0.836 1.00 86.81 137 ALA A C 1
ATOM 1078 O O . ALA A 1 137 ? -8.542 5.579 2.068 1.00 86.81 137 ALA A O 1
ATOM 1079 N N . SER A 1 138 ? -9.401 6.244 0.100 1.00 85.25 138 SER A N 1
ATOM 1080 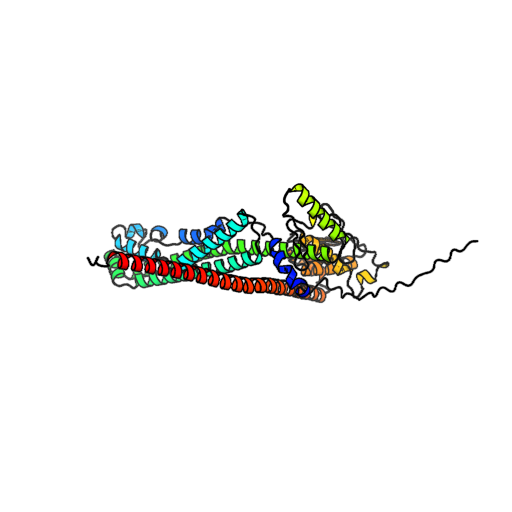C CA . SER A 1 138 ? -10.474 7.063 0.669 1.00 85.25 138 SER A CA 1
ATOM 1081 C C . SER A 1 138 ? -11.434 6.226 1.519 1.00 85.25 138 SER A C 1
ATOM 1083 O O . SER A 1 138 ? -11.684 6.563 2.678 1.00 85.25 138 SER A O 1
ATOM 1085 N N . ARG A 1 139 ? -11.929 5.093 0.995 1.00 90.31 139 ARG A N 1
ATOM 1086 C CA . ARG A 1 139 ? -12.846 4.211 1.738 1.00 90.31 139 ARG A CA 1
ATOM 1087 C C . ARG A 1 139 ? -12.194 3.576 2.957 1.00 90.31 139 ARG A C 1
ATOM 1089 O O . ARG A 1 139 ? -12.837 3.515 4.000 1.00 90.31 139 ARG A O 1
ATOM 1096 N N . ARG A 1 140 ? -10.924 3.177 2.862 1.00 91.75 140 ARG A N 1
ATOM 1097 C CA . ARG A 1 140 ? -10.119 2.727 4.004 1.00 91.75 140 ARG A CA 1
ATOM 1098 C C . ARG A 1 140 ? -10.039 3.812 5.075 1.00 91.75 140 ARG A C 1
ATOM 1100 O O . ARG A 1 140 ? -10.254 3.520 6.245 1.00 91.75 140 ARG A O 1
ATOM 1107 N N . GLY A 1 141 ? -9.761 5.056 4.682 1.00 84.62 141 GLY A N 1
ATOM 1108 C CA . GLY A 1 141 ? -9.705 6.198 5.595 1.00 84.62 141 GLY A CA 1
ATOM 1109 C C . GLY A 1 141 ? -11.030 6.429 6.325 1.00 84.62 141 GLY A C 1
ATOM 1110 O O . GLY A 1 141 ? -11.047 6.515 7.552 1.00 84.62 141 GLY A O 1
ATOM 1111 N N . THR A 1 142 ? -12.151 6.449 5.594 1.00 86.12 142 THR A N 1
ATOM 1112 C CA . THR A 1 142 ? -13.495 6.564 6.187 1.00 86.12 142 THR A CA 1
ATOM 1113 C C . THR A 1 142 ? -13.801 5.403 7.134 1.00 86.12 142 THR A C 1
ATOM 1115 O O . THR A 1 142 ? -14.283 5.630 8.241 1.00 86.12 142 THR A O 1
ATOM 1118 N N . ALA A 1 143 ? -13.492 4.171 6.728 1.00 93.50 143 ALA A N 1
ATOM 1119 C CA . ALA A 1 143 ? -13.714 2.985 7.542 1.00 93.50 143 ALA A CA 1
ATOM 1120 C C . ALA A 1 143 ? -12.889 3.010 8.835 1.00 93.50 143 ALA A C 1
ATOM 1122 O O . ALA A 1 143 ? -13.452 2.869 9.918 1.00 93.50 143 ALA A O 1
ATOM 1123 N N . SER A 1 144 ? -11.586 3.295 8.747 1.00 91.62 144 SER A N 1
ATOM 1124 C CA . SER A 1 144 ? -10.728 3.420 9.926 1.00 91.62 144 SER A CA 1
ATOM 1125 C C . SER A 1 144 ? -11.209 4.523 10.872 1.00 91.62 144 SER A C 1
ATOM 1127 O O . SER A 1 144 ? -11.138 4.336 12.085 1.00 91.62 144 SER A O 1
ATOM 1129 N N . ALA A 1 145 ? -11.683 5.660 10.355 1.00 90.00 145 ALA A N 1
ATOM 1130 C CA . ALA A 1 145 ? -12.214 6.734 11.191 1.00 90.00 145 ALA A CA 1
ATOM 1131 C C . ALA A 1 145 ? -13.508 6.311 11.907 1.00 90.00 145 ALA A C 1
ATOM 1133 O O . ALA A 1 145 ? -13.679 6.596 13.093 1.00 90.00 145 ALA A O 1
ATOM 1134 N N . ALA A 1 146 ? -14.396 5.591 11.216 1.00 94.38 146 ALA A N 1
ATOM 1135 C CA . ALA A 1 146 ? -15.631 5.069 11.795 1.00 94.38 146 ALA A CA 1
ATOM 1136 C C . ALA A 1 146 ? -15.376 3.987 12.857 1.00 94.38 146 ALA A C 1
ATOM 1138 O O . ALA A 1 146 ? -16.072 3.966 13.871 1.00 94.38 146 ALA A O 1
ATOM 1139 N N . ILE A 1 147 ? -14.357 3.139 12.666 1.00 96.12 147 ILE A N 1
ATOM 1140 C CA . ILE A 1 147 ? -13.887 2.176 13.675 1.00 96.12 147 ILE A CA 1
ATOM 1141 C C . ILE A 1 147 ? -13.424 2.921 14.931 1.00 96.12 147 ILE A C 1
ATOM 1143 O O . ILE A 1 147 ? -13.938 2.663 16.015 1.00 96.12 147 ILE A O 1
ATOM 1147 N N . THR A 1 148 ? -12.530 3.906 14.796 1.00 94.12 148 THR A N 1
ATOM 1148 C CA . THR A 1 148 ? -12.051 4.704 15.938 1.00 94.12 148 THR A CA 1
ATOM 1149 C C . THR A 1 148 ? -13.202 5.411 16.666 1.00 94.12 148 THR A C 1
ATOM 1151 O O . THR A 1 148 ? -13.245 5.439 17.896 1.00 94.12 148 THR A O 1
ATOM 1154 N N . ALA A 1 149 ? -14.162 5.969 15.921 1.00 94.56 149 ALA A N 1
ATOM 1155 C CA . ALA A 1 149 ? -15.331 6.624 16.502 1.00 94.56 149 ALA A CA 1
ATOM 1156 C C . ALA A 1 149 ? -16.236 5.639 17.263 1.00 94.56 149 ALA A C 1
ATOM 1158 O O . ALA A 1 149 ? -16.705 5.968 18.353 1.00 94.56 149 ALA A O 1
ATOM 1159 N N . GLN A 1 150 ? -16.445 4.430 16.728 1.00 97.94 150 GLN A N 1
ATOM 1160 C CA . GLN A 1 150 ? -17.181 3.366 17.413 1.00 97.94 150 GLN A CA 1
ATOM 1161 C C . GLN A 1 150 ? -16.488 2.959 18.711 1.00 97.94 150 GLN A C 1
ATOM 1163 O O . GLN A 1 150 ? -17.125 2.926 19.754 1.00 97.94 150 GLN A O 1
ATOM 1168 N N . GLN A 1 151 ? -15.178 2.718 18.658 1.00 97.19 151 GLN A N 1
ATOM 1169 C CA . GLN A 1 151 ? -14.374 2.313 19.812 1.00 97.19 151 GLN A CA 1
ATOM 1170 C C . GLN A 1 151 ? -14.425 3.354 20.937 1.00 97.19 151 GLN A C 1
ATOM 1172 O O . GLN A 1 151 ? -14.537 3.006 22.111 1.00 97.19 151 GLN A O 1
ATOM 1177 N N . LYS A 1 152 ? -14.404 4.647 20.584 1.00 97.19 152 LYS A N 1
ATOM 1178 C CA . LYS A 1 152 ? -14.619 5.738 21.542 1.00 97.19 152 LYS A CA 1
ATOM 1179 C C . LYS A 1 152 ? -16.021 5.677 22.158 1.00 97.19 152 LYS A C 1
ATOM 1181 O O . LYS A 1 152 ? -16.149 5.789 23.373 1.00 97.19 152 LYS A O 1
ATOM 1186 N N . LYS A 1 153 ? -17.057 5.469 21.340 1.00 97.31 153 LYS A N 1
ATOM 1187 C CA . LYS A 1 153 ? -18.446 5.368 21.809 1.00 97.31 153 LYS A CA 1
ATOM 1188 C C . LYS A 1 153 ? -18.695 4.153 22.699 1.00 97.31 153 LYS A C 1
ATOM 1190 O O . LYS A 1 153 ? -19.460 4.268 23.647 1.00 97.31 153 LYS A O 1
ATOM 1195 N N . ASP A 1 154 ? -18.041 3.030 22.433 1.00 97.31 154 ASP A N 1
ATOM 1196 C CA . ASP A 1 154 ? -18.131 1.830 23.269 1.00 97.31 154 ASP A CA 1
ATOM 1197 C C . ASP A 1 154 ? -17.570 2.097 24.677 1.00 97.31 154 ASP A C 1
ATOM 1199 O O . ASP A 1 154 ? -18.195 1.737 25.672 1.00 97.31 154 ASP A O 1
ATOM 1203 N N . LEU A 1 155 ? -16.441 2.811 24.773 1.00 97.94 155 LEU A N 1
ATOM 1204 C CA . LEU A 1 155 ? -15.855 3.211 26.058 1.00 97.94 155 LEU A CA 1
ATOM 1205 C C . LEU A 1 155 ? -16.713 4.241 26.806 1.00 97.94 155 LEU A C 1
ATOM 1207 O O . LEU A 1 155 ? -16.878 4.119 28.017 1.00 97.94 155 LEU A O 1
ATOM 1211 N N . GLU A 1 156 ? -17.255 5.240 26.100 1.00 97.81 156 GLU A N 1
ATOM 1212 C CA . GLU A 1 156 ? -18.161 6.243 26.682 1.00 97.81 156 GLU A CA 1
ATOM 1213 C C . GLU A 1 156 ? -19.418 5.582 27.254 1.00 97.81 156 GLU A C 1
ATOM 1215 O O . GLU A 1 156 ? -19.742 5.797 28.417 1.00 97.81 156 GLU A O 1
ATOM 1220 N N . ARG A 1 157 ? -20.074 4.709 26.481 1.00 98.06 157 ARG A N 1
ATOM 1221 C CA . ARG A 1 157 ? -21.279 3.998 26.928 1.00 98.06 157 ARG A CA 1
ATOM 1222 C C . ARG A 1 157 ? -21.006 3.069 28.099 1.00 98.06 157 ARG A C 1
ATOM 1224 O O . ARG A 1 157 ? -21.841 2.975 28.992 1.00 98.06 157 ARG A O 1
ATOM 1231 N N . LEU A 1 158 ? -19.859 2.384 28.112 1.00 98.06 158 LEU A N 1
ATOM 1232 C CA . LEU A 1 158 ? -19.474 1.564 29.257 1.00 98.06 158 LEU A CA 1
ATOM 1233 C C . LEU A 1 158 ? -19.315 2.435 30.510 1.00 98.06 158 LEU A C 1
ATOM 1235 O O . LEU A 1 158 ? -19.868 2.108 31.554 1.00 98.06 158 LEU A O 1
ATOM 1239 N N . GLU A 1 159 ? -18.608 3.561 30.406 1.00 98.00 159 GLU A N 1
ATOM 1240 C CA . GLU A 1 159 ? -18.431 4.488 31.526 1.00 98.00 159 GLU A CA 1
ATOM 1241 C C . GLU A 1 159 ? -19.777 5.044 32.019 1.00 98.00 159 GLU A C 1
ATOM 1243 O O . GLU A 1 159 ? -20.058 4.971 33.212 1.00 98.00 159 GLU A O 1
ATOM 1248 N N . GLU A 1 160 ? -20.633 5.522 31.111 1.00 98.12 160 GLU A N 1
ATOM 1249 C CA . GLU A 1 160 ? -21.987 6.003 31.417 1.00 98.12 160 GLU A CA 1
ATOM 1250 C C . GLU A 1 160 ? -22.822 4.918 32.108 1.00 98.12 160 GLU A C 1
ATOM 1252 O O . GLU A 1 160 ? -23.477 5.183 33.117 1.00 98.12 160 GLU A O 1
ATOM 1257 N N . LYS A 1 161 ? -22.749 3.668 31.629 1.00 98.19 161 LYS A N 1
ATOM 1258 C CA . LYS A 1 161 ? -23.482 2.548 32.224 1.00 98.19 161 LYS A CA 1
ATOM 1259 C C . LYS A 1 161 ? -23.035 2.268 33.653 1.00 98.19 161 LYS A C 1
ATOM 1261 O O . LYS A 1 161 ? -23.873 2.041 34.517 1.00 98.19 161 LYS A O 1
ATOM 1266 N N . PHE A 1 162 ? -21.735 2.334 33.931 1.00 98.31 162 PHE A N 1
ATOM 1267 C CA . PHE A 1 162 ? -21.217 2.202 35.293 1.00 98.31 162 PHE A CA 1
ATOM 1268 C C . PHE A 1 162 ? -21.434 3.453 36.158 1.00 98.31 162 PHE A C 1
ATOM 1270 O O . PHE A 1 162 ? -21.219 3.376 37.365 1.00 98.31 162 PHE A O 1
ATOM 1277 N N . GLN A 1 163 ? -21.855 4.588 35.594 1.00 97.75 163 GLN A N 1
ATOM 1278 C CA . GLN A 1 163 ? -22.266 5.784 36.340 1.00 97.75 163 GLN A CA 1
ATOM 1279 C C . GLN A 1 163 ? -23.769 5.802 36.655 1.00 97.75 163 GLN A C 1
ATOM 1281 O O . GLN A 1 163 ? -24.160 6.444 37.630 1.00 97.75 163 GLN A O 1
ATOM 1286 N N . ASP A 1 164 ? -24.584 5.069 35.892 1.00 98.25 164 ASP A N 1
ATOM 1287 C CA . ASP A 1 164 ? -26.027 4.922 36.099 1.00 98.25 164 ASP A CA 1
ATOM 1288 C C . ASP A 1 164 ? -26.349 4.345 37.499 1.00 98.25 164 ASP A C 1
ATOM 1290 O O . ASP A 1 164 ? -26.004 3.191 37.792 1.00 98.25 164 ASP A O 1
ATOM 1294 N N . PRO A 1 165 ? -27.037 5.107 38.375 1.00 98.12 165 PRO A N 1
ATOM 1295 C CA . PRO A 1 165 ? -27.413 4.644 39.708 1.00 98.12 165 PRO A CA 1
ATOM 1296 C C . PRO A 1 165 ? -28.264 3.371 39.695 1.00 98.12 165 PRO A C 1
ATOM 1298 O O . PRO A 1 165 ? -28.112 2.533 40.585 1.00 98.12 165 PRO A O 1
ATOM 1301 N N . ALA A 1 166 ? -29.131 3.197 38.691 1.00 98.12 166 ALA A N 1
ATOM 1302 C CA . ALA A 1 166 ? -29.981 2.016 38.590 1.00 98.12 166 ALA A CA 1
ATOM 1303 C C . ALA A 1 166 ? -29.147 0.764 38.297 1.00 98.12 166 ALA A C 1
ATOM 1305 O O . ALA A 1 166 ? -29.345 -0.278 38.923 1.00 98.12 166 ALA A O 1
ATOM 1306 N N . PHE A 1 167 ? -28.166 0.869 37.398 1.00 98.50 167 PHE A N 1
ATOM 1307 C CA . PHE A 1 167 ? -27.254 -0.233 37.110 1.00 98.50 167 PHE A CA 1
ATOM 1308 C C . PHE A 1 167 ? -26.346 -0.565 38.301 1.00 98.50 167 PHE A C 1
ATOM 1310 O O . PHE A 1 167 ? -26.191 -1.738 38.644 1.00 98.50 167 PHE A O 1
ATOM 1317 N N . LYS A 1 168 ? -25.812 0.448 38.996 1.00 98.12 168 LYS A N 1
ATOM 1318 C CA . LYS A 1 168 ? -25.046 0.232 40.236 1.00 98.12 168 LYS A CA 1
ATOM 1319 C C . LYS A 1 168 ? -25.868 -0.498 41.295 1.00 98.12 168 LYS A C 1
ATOM 1321 O O . LYS A 1 168 ? -25.368 -1.442 41.896 1.00 98.12 168 LYS A O 1
ATOM 1326 N N . ALA A 1 169 ? -27.130 -0.111 41.491 1.00 98.06 169 ALA A N 1
ATOM 1327 C CA . ALA A 1 169 ? -28.016 -0.772 42.446 1.00 98.06 169 ALA A CA 1
ATOM 1328 C C . ALA A 1 169 ? -28.219 -2.262 42.117 1.00 98.06 169 ALA A C 1
ATOM 1330 O O . ALA A 1 169 ? -28.202 -3.088 43.029 1.00 98.06 169 ALA A O 1
ATOM 1331 N N . LYS A 1 170 ? -28.334 -2.621 40.828 1.00 98.25 170 LYS A N 1
ATOM 1332 C CA . LYS A 1 170 ? -28.391 -4.027 40.387 1.00 98.25 170 LYS A CA 1
ATOM 1333 C C . LYS A 1 170 ? -27.111 -4.792 40.735 1.00 98.25 170 LYS A C 1
ATOM 1335 O O . LYS A 1 170 ? -27.192 -5.886 41.286 1.00 98.25 170 LYS A O 1
ATOM 1340 N N . LEU A 1 171 ? -25.937 -4.212 40.471 1.00 97.94 171 LEU A N 1
ATOM 1341 C CA . LEU A 1 171 ? -24.647 -4.829 40.816 1.00 97.94 171 LEU A CA 1
ATOM 1342 C C . LEU A 1 171 ? -24.498 -5.030 42.334 1.00 97.94 171 LEU A C 1
ATOM 1344 O O . LEU A 1 171 ? -24.061 -6.094 42.774 1.00 97.94 171 LEU A O 1
ATOM 1348 N N . THR A 1 172 ? -24.915 -4.052 43.142 1.00 97.38 172 THR A N 1
ATOM 1349 C CA . THR A 1 172 ? -24.921 -4.167 44.608 1.00 97.38 172 THR A CA 1
ATOM 1350 C C . THR A 1 172 ? -25.890 -5.250 45.088 1.00 97.38 172 THR A C 1
ATOM 1352 O O . THR A 1 172 ? -25.538 -6.039 45.962 1.00 97.38 172 THR A O 1
ATOM 1355 N N . ALA A 1 173 ? -27.085 -5.347 44.491 1.00 97.38 173 ALA A N 1
ATOM 1356 C CA . ALA A 1 173 ? -28.050 -6.409 44.790 1.00 97.38 173 ALA A CA 1
ATOM 1357 C C . ALA A 1 173 ? -27.522 -7.810 44.424 1.00 97.38 173 ALA A C 1
ATOM 1359 O O . ALA A 1 173 ? -27.863 -8.783 45.091 1.00 97.38 173 ALA A O 1
ATOM 1360 N N . ALA A 1 174 ? -26.633 -7.903 43.430 1.00 96.31 174 ALA A N 1
ATOM 1361 C CA . ALA A 1 174 ? -25.882 -9.112 43.083 1.00 96.31 174 ALA A CA 1
ATOM 1362 C C . ALA A 1 174 ? -24.652 -9.370 43.989 1.00 96.31 174 ALA A C 1
ATOM 1364 O O . ALA A 1 174 ? -23.799 -10.217 43.695 1.00 96.31 174 ALA A O 1
ATOM 1365 N N . GLY A 1 175 ? -24.539 -8.635 45.101 1.00 95.94 175 GLY A N 1
ATOM 1366 C CA . GLY A 1 175 ? -23.520 -8.830 46.127 1.00 95.94 175 GLY A CA 1
ATOM 1367 C C . GLY A 1 175 ? -22.152 -8.240 45.788 1.00 95.94 175 GLY A C 1
ATOM 1368 O O . GLY A 1 175 ? -21.148 -8.734 46.300 1.00 95.94 175 GLY A O 1
ATOM 1369 N N . MET A 1 176 ? -22.076 -7.229 44.915 1.00 97.25 176 MET A N 1
ATOM 1370 C CA . MET A 1 176 ? -20.830 -6.494 44.679 1.00 97.25 176 MET A CA 1
ATOM 1371 C C . MET A 1 176 ? -20.656 -5.327 45.653 1.00 97.25 176 MET A C 1
ATOM 1373 O O . MET A 1 176 ? -21.588 -4.559 45.889 1.00 97.25 176 MET A O 1
ATOM 1377 N N . SER A 1 177 ? -19.436 -5.149 46.166 1.00 96.44 177 SER A N 1
ATOM 1378 C CA . SER A 1 177 ? -19.054 -3.919 46.865 1.00 96.44 177 SER A CA 1
ATOM 1379 C C . SER A 1 177 ? -18.770 -2.781 45.874 1.00 96.44 177 SER A C 1
ATOM 1381 O O . SER A 1 177 ? -18.479 -3.022 44.703 1.00 96.44 177 SER A O 1
ATOM 1383 N N . GLU A 1 178 ? -18.785 -1.527 46.332 1.00 95.94 178 GLU A N 1
ATOM 1384 C CA . GLU A 1 178 ? -18.426 -0.374 45.486 1.00 95.94 178 GLU A CA 1
ATOM 1385 C C . GLU A 1 178 ? -16.992 -0.478 44.925 1.00 95.94 178 GLU A C 1
ATOM 1387 O O . GLU A 1 178 ? -16.731 -0.114 43.771 1.00 95.94 178 GLU A O 1
ATOM 1392 N N . GLY A 1 179 ? -16.074 -1.052 45.711 1.00 96.00 179 GLY A N 1
ATOM 1393 C CA . GLY A 1 179 ? -14.713 -1.356 45.273 1.00 96.00 179 GLY A CA 1
ATOM 1394 C C . GLY A 1 179 ? -14.679 -2.395 44.150 1.00 96.00 179 GLY A C 1
ATOM 1395 O O . GLY A 1 179 ? -13.994 -2.190 43.147 1.00 96.00 179 GLY A O 1
ATOM 1396 N N . ASP A 1 180 ? -15.468 -3.468 44.262 1.00 96.25 180 ASP A N 1
ATOM 1397 C CA . ASP A 1 180 ? -15.558 -4.497 43.218 1.00 96.25 180 ASP A CA 1
ATOM 1398 C C . ASP A 1 180 ? -16.206 -3.961 41.938 1.00 96.25 180 ASP A C 1
ATOM 1400 O O . ASP A 1 180 ? -15.778 -4.320 40.842 1.00 96.25 180 ASP A O 1
ATOM 1404 N N . ILE A 1 181 ? -17.217 -3.090 42.053 1.00 97.25 181 ILE A N 1
ATOM 1405 C CA . ILE A 1 181 ? -17.864 -2.443 40.899 1.00 97.25 181 ILE A CA 1
ATOM 1406 C C . ILE A 1 181 ? -16.846 -1.586 40.143 1.00 97.25 181 ILE A C 1
ATOM 1408 O O . ILE A 1 181 ? -16.761 -1.654 38.916 1.00 97.25 181 ILE A O 1
ATOM 1412 N N . THR A 1 182 ? -16.048 -0.805 40.876 1.00 96.75 182 THR A N 1
ATOM 1413 C CA . THR A 1 182 ? -14.988 0.028 40.292 1.00 96.75 182 THR A CA 1
ATOM 1414 C C . THR A 1 182 ? -13.938 -0.835 39.597 1.00 96.75 182 THR A C 1
ATOM 1416 O O . THR A 1 182 ? -13.597 -0.579 38.444 1.00 96.75 182 THR A O 1
ATOM 1419 N N . LYS A 1 183 ? -13.493 -1.916 40.248 1.00 97.12 183 LYS A N 1
ATOM 1420 C CA . LYS A 1 183 ? -12.532 -2.859 39.670 1.00 97.12 183 LYS A CA 1
ATOM 1421 C C . LYS A 1 183 ? -13.069 -3.542 38.407 1.00 97.12 183 LYS A C 1
ATOM 1423 O O . LYS A 1 183 ? -12.357 -3.607 37.411 1.00 97.12 183 LYS A O 1
ATOM 1428 N N . LEU A 1 184 ? -14.326 -3.996 38.417 1.00 97.12 184 LEU A N 1
ATOM 1429 C CA . LEU A 1 184 ? -14.982 -4.586 37.246 1.00 97.12 184 LEU A CA 1
ATOM 1430 C C . LEU A 1 184 ? -15.020 -3.598 36.073 1.00 97.12 184 LEU A C 1
ATOM 1432 O O . LEU A 1 184 ? -14.666 -3.968 34.953 1.00 97.12 184 LEU A O 1
ATOM 1436 N N . LYS A 1 185 ? -15.403 -2.339 36.328 1.00 97.75 185 LYS A N 1
ATOM 1437 C CA . LYS A 1 185 ? -15.398 -1.277 35.312 1.00 97.75 185 LYS A CA 1
ATOM 1438 C C . LYS A 1 185 ? -14.013 -1.121 34.685 1.00 97.75 185 LYS A C 1
ATOM 1440 O O . LYS A 1 185 ? -13.892 -1.126 33.460 1.00 97.75 185 LYS A O 1
ATOM 1445 N N . ASP A 1 186 ? -12.983 -0.991 35.515 1.00 97.88 186 ASP A N 1
ATOM 1446 C CA . ASP A 1 186 ? -11.617 -0.743 35.055 1.00 97.88 186 ASP A CA 1
ATOM 1447 C C . ASP A 1 186 ? -11.052 -1.939 34.273 1.00 97.88 186 ASP A C 1
ATOM 1449 O O . ASP A 1 186 ? -10.437 -1.750 33.222 1.00 97.88 186 ASP A O 1
ATOM 1453 N N . GLU A 1 187 ? -11.326 -3.173 34.708 1.00 97.62 187 GLU A N 1
ATOM 1454 C CA . GLU A 1 187 ? -10.925 -4.390 33.993 1.00 97.62 187 GLU A CA 1
ATOM 1455 C C . GLU A 1 187 ? -11.652 -4.550 32.648 1.00 97.62 187 GLU A C 1
ATOM 1457 O O . GLU A 1 187 ? -11.015 -4.861 31.636 1.00 97.62 187 GLU A O 1
ATOM 1462 N N . MET A 1 188 ? -12.966 -4.293 32.595 1.00 98.06 188 MET A N 1
ATOM 1463 C CA . MET A 1 188 ? -13.723 -4.310 31.337 1.00 98.06 188 MET A CA 1
ATOM 1464 C C . MET A 1 188 ? -13.208 -3.241 30.370 1.00 98.06 188 MET A C 1
ATOM 1466 O O . MET A 1 188 ? -13.009 -3.517 29.186 1.00 98.06 188 MET A O 1
ATOM 1470 N N . LYS A 1 189 ? -12.937 -2.032 30.873 1.00 98.00 189 LYS A N 1
ATOM 1471 C CA . LYS A 1 189 ? -12.383 -0.926 30.086 1.00 98.00 189 LYS A CA 1
ATOM 1472 C C . LYS A 1 189 ? -10.996 -1.264 29.545 1.00 98.00 189 LYS A C 1
ATOM 1474 O O . LYS A 1 189 ? -10.742 -1.045 28.363 1.00 98.00 189 LYS A O 1
ATOM 1479 N N . ALA A 1 190 ? -10.121 -1.838 30.371 1.00 97.44 190 ALA A N 1
ATOM 1480 C CA . ALA A 1 190 ? -8.790 -2.270 29.953 1.00 97.44 190 ALA A CA 1
ATOM 1481 C C . ALA A 1 190 ? -8.862 -3.328 28.839 1.00 97.44 190 ALA A C 1
ATOM 1483 O O . ALA A 1 190 ? -8.203 -3.178 27.808 1.00 97.44 190 ALA A O 1
ATOM 1484 N N . LYS A 1 191 ? -9.722 -4.345 28.995 1.00 97.38 191 LYS A N 1
ATOM 1485 C CA . LYS A 1 191 ? -9.939 -5.371 27.964 1.00 97.38 191 LYS A CA 1
ATOM 1486 C C . LYS A 1 191 ? -10.529 -4.798 26.673 1.00 97.38 191 LYS A C 1
ATOM 1488 O O . LYS A 1 191 ? -10.072 -5.173 25.595 1.00 97.38 191 LYS A O 1
ATOM 1493 N N . LEU A 1 192 ? -11.482 -3.864 26.756 1.00 97.44 192 LEU A N 1
ATOM 1494 C CA . LEU A 1 192 ? -12.003 -3.169 25.572 1.00 97.44 192 LEU A CA 1
ATOM 1495 C C . LEU A 1 192 ? -10.905 -2.401 24.841 1.00 97.44 192 LEU A C 1
ATOM 1497 O O . LEU A 1 192 ? -10.778 -2.543 23.631 1.00 97.44 192 LEU A O 1
ATOM 1501 N N . VAL A 1 193 ? -10.087 -1.621 25.552 1.00 97.75 193 VAL A N 1
ATOM 1502 C CA . VAL A 1 193 ? -8.975 -0.867 24.949 1.00 97.75 193 VAL A CA 1
ATOM 1503 C C . VAL A 1 193 ? -7.987 -1.801 24.246 1.00 97.75 193 VAL A C 1
ATOM 1505 O O . VAL A 1 193 ? -7.566 -1.517 23.123 1.00 97.75 193 VAL A O 1
ATOM 1508 N N . GLU A 1 194 ? -7.633 -2.923 24.875 1.00 96.88 194 GLU A N 1
ATOM 1509 C CA . GLU A 1 194 ? -6.748 -3.921 24.272 1.00 96.88 194 GLU A CA 1
ATOM 1510 C C . GLU A 1 194 ? -7.366 -4.546 23.010 1.00 96.88 194 GLU A C 1
ATOM 1512 O O . GLU A 1 194 ? -6.698 -4.625 21.974 1.00 96.88 194 GLU A O 1
ATOM 1517 N N . SER A 1 195 ? -8.641 -4.946 23.068 1.00 97.25 195 SER A N 1
ATOM 1518 C CA . SER A 1 195 ? -9.354 -5.526 21.923 1.00 97.25 195 SER A CA 1
ATOM 1519 C C . SER A 1 195 ? -9.477 -4.528 20.776 1.00 97.25 195 SER A C 1
ATOM 1521 O O . SER A 1 195 ? -9.090 -4.831 19.650 1.00 97.25 195 SER A O 1
ATOM 1523 N N . HIS A 1 196 ? -9.898 -3.295 21.073 1.00 97.25 196 HIS A N 1
ATOM 1524 C CA . HIS A 1 196 ? -9.999 -2.201 20.110 1.00 97.25 196 HIS A CA 1
ATOM 1525 C C . HIS A 1 196 ? -8.682 -1.972 19.361 1.00 97.25 196 HIS A C 1
ATOM 1527 O O . HIS A 1 196 ? -8.681 -1.807 18.138 1.00 97.25 196 HIS A O 1
ATOM 1533 N N . LYS A 1 197 ? -7.550 -1.998 20.075 1.00 96.25 197 LYS A N 1
ATOM 1534 C CA . LYS A 1 197 ? -6.226 -1.874 19.459 1.00 96.25 197 LYS A CA 1
ATOM 1535 C C . LYS A 1 197 ? -5.956 -3.021 18.480 1.00 96.25 197 LYS A C 1
ATOM 1537 O O . LYS A 1 197 ? -5.644 -2.750 17.323 1.00 96.25 197 LYS A O 1
ATOM 1542 N N . LYS A 1 198 ? -6.120 -4.277 18.912 1.00 97.62 198 LYS A N 1
ATOM 1543 C CA . LYS A 1 198 ? -5.864 -5.468 18.075 1.00 97.62 198 LYS A CA 1
ATOM 1544 C C . LYS A 1 198 ? -6.765 -5.512 16.840 1.00 97.62 198 LYS A C 1
ATOM 1546 O O . LYS A 1 198 ? -6.292 -5.741 15.731 1.00 97.62 198 LYS A O 1
ATOM 1551 N N . GLU A 1 199 ? -8.056 -5.262 17.028 1.00 96.88 199 GLU A N 1
ATOM 1552 C CA . GLU A 1 199 ? -9.059 -5.219 15.963 1.00 96.88 199 GLU A CA 1
ATOM 1553 C C . GLU A 1 199 ? -8.725 -4.151 14.912 1.00 96.88 199 GLU A C 1
ATOM 1555 O O . GLU A 1 199 ? -8.783 -4.412 13.708 1.00 96.88 199 GLU A O 1
ATOM 1560 N N . LYS A 1 200 ? -8.333 -2.950 15.362 1.00 94.75 200 LYS A N 1
ATOM 1561 C CA . LYS A 1 200 ? -7.951 -1.857 14.465 1.00 94.75 200 LYS A CA 1
ATOM 1562 C C . LYS A 1 200 ? -6.655 -2.168 13.719 1.00 94.75 200 LYS A C 1
ATOM 1564 O O . LYS A 1 200 ? -6.592 -1.953 12.512 1.00 94.75 200 LYS A O 1
ATOM 1569 N N . GLU A 1 201 ? -5.639 -2.682 14.410 1.00 93.94 201 GLU A N 1
ATOM 1570 C CA . GLU A 1 201 ? -4.367 -3.078 13.794 1.00 93.94 201 GLU A CA 1
ATOM 1571 C C . GLU A 1 201 ? -4.575 -4.150 12.714 1.00 93.94 201 GLU A C 1
ATOM 1573 O O . GLU A 1 201 ? -3.991 -4.052 11.634 1.00 93.94 201 GLU A O 1
ATOM 1578 N N . ALA A 1 202 ? -5.452 -5.130 12.956 1.00 96.06 202 ALA A N 1
ATOM 1579 C CA . ALA A 1 202 ? -5.796 -6.154 11.972 1.00 96.06 202 ALA A CA 1
ATOM 1580 C C . ALA A 1 202 ? -6.468 -5.559 10.718 1.00 96.06 202 ALA A C 1
ATOM 1582 O O . ALA A 1 202 ? -6.083 -5.895 9.592 1.00 96.06 202 ALA A O 1
ATOM 1583 N N . PHE A 1 203 ? -7.425 -4.640 10.898 1.00 96.69 203 PHE A N 1
ATOM 1584 C CA . PHE A 1 203 ? -8.068 -3.923 9.792 1.00 96.69 203 PHE A CA 1
ATOM 1585 C C . PHE A 1 203 ? -7.061 -3.073 8.997 1.00 96.69 203 PHE A C 1
ATOM 1587 O O . PHE A 1 203 ? -6.976 -3.173 7.768 1.00 96.69 203 PHE A O 1
ATOM 1594 N N . ASP A 1 204 ? -6.273 -2.248 9.690 1.00 92.50 204 ASP A N 1
ATOM 1595 C CA . ASP A 1 204 ? -5.314 -1.334 9.070 1.00 92.50 204 ASP A CA 1
ATOM 1596 C C . ASP A 1 204 ? -4.239 -2.096 8.294 1.00 92.50 204 ASP A C 1
ATOM 1598 O O . ASP A 1 204 ? -3.905 -1.701 7.177 1.00 92.50 204 ASP A O 1
ATOM 1602 N N . LYS A 1 205 ? -3.714 -3.192 8.855 1.00 92.12 205 LYS A N 1
ATOM 1603 C CA . LYS A 1 205 ? -2.696 -4.024 8.207 1.00 92.12 205 LYS A CA 1
ATOM 1604 C C . LYS A 1 205 ? -3.221 -4.615 6.902 1.00 92.12 205 LYS A C 1
ATOM 1606 O O . LYS A 1 205 ? -2.661 -4.339 5.844 1.00 92.12 205 LYS A O 1
ATOM 1611 N N . THR A 1 206 ? -4.338 -5.342 6.970 1.00 92.81 206 THR A N 1
ATOM 1612 C CA . THR A 1 206 ? -4.947 -6.019 5.811 1.00 92.81 206 THR A CA 1
ATOM 1613 C C . THR A 1 206 ? -5.213 -5.036 4.670 1.00 92.81 206 THR A C 1
ATOM 1615 O O . THR A 1 206 ? -4.881 -5.279 3.511 1.00 92.81 206 THR A O 1
ATOM 1618 N N . THR A 1 207 ? -5.765 -3.867 4.997 1.00 90.56 207 THR A N 1
ATOM 1619 C CA . THR A 1 207 ? -6.105 -2.857 3.990 1.00 90.56 207 THR A CA 1
ATOM 1620 C C . THR A 1 207 ? -4.899 -2.060 3.487 1.00 90.56 207 THR A C 1
ATOM 1622 O O . THR A 1 207 ? -4.883 -1.631 2.332 1.00 90.56 207 THR A O 1
ATOM 1625 N N . THR A 1 208 ? -3.872 -1.856 4.313 1.00 88.50 208 THR A N 1
ATOM 1626 C CA . THR A 1 208 ? -2.631 -1.176 3.912 1.00 88.50 208 THR A CA 1
ATOM 1627 C C . THR A 1 208 ? -1.785 -2.042 2.992 1.00 88.50 208 THR A C 1
ATOM 1629 O O . THR A 1 208 ? -1.275 -1.525 1.999 1.00 88.50 208 THR A O 1
ATOM 1632 N N . ASP A 1 209 ? -1.696 -3.345 3.250 1.00 87.56 209 ASP A N 1
ATOM 1633 C CA . ASP A 1 209 ? -0.948 -4.272 2.400 1.00 87.56 209 ASP A CA 1
ATOM 1634 C C . ASP A 1 209 ? -1.523 -4.303 0.973 1.00 87.56 209 ASP A C 1
ATOM 1636 O O . ASP A 1 209 ? -0.779 -4.162 -0.005 1.00 87.56 209 ASP A O 1
ATOM 1640 N N . THR A 1 210 ? -2.853 -4.360 0.836 1.00 88.81 210 THR A N 1
ATOM 1641 C CA . THR A 1 210 ? -3.523 -4.265 -0.473 1.00 88.81 210 THR A CA 1
ATOM 1642 C C . THR A 1 210 ? -3.276 -2.919 -1.154 1.00 88.81 210 THR A C 1
ATOM 1644 O O . THR A 1 210 ? -2.938 -2.887 -2.340 1.00 88.81 210 THR A O 1
ATOM 1647 N N . LEU A 1 211 ? -3.366 -1.804 -0.418 1.00 86.50 211 LEU A N 1
ATOM 1648 C CA . LEU A 1 211 ? -3.107 -0.478 -0.986 1.00 86.50 211 LEU A CA 1
ATOM 1649 C C . LEU A 1 211 ? -1.660 -0.343 -1.490 1.00 86.50 211 LEU A C 1
ATOM 1651 O O . LEU A 1 211 ? -1.429 0.176 -2.583 1.00 86.50 211 LEU A O 1
ATOM 1655 N N . ASN A 1 212 ? -0.688 -0.835 -0.721 1.00 85.56 212 ASN A N 1
ATOM 1656 C CA . ASN A 1 212 ? 0.727 -0.814 -1.086 1.00 85.56 212 ASN A CA 1
ATOM 1657 C C . ASN A 1 212 ? 0.997 -1.659 -2.334 1.00 85.56 212 ASN A C 1
ATOM 1659 O O . ASN A 1 212 ? 1.741 -1.232 -3.223 1.00 85.56 212 ASN A O 1
ATOM 1663 N N . LYS A 1 213 ? 0.363 -2.834 -2.433 1.00 87.12 213 LYS A N 1
ATOM 1664 C CA . LYS A 1 213 ? 0.450 -3.699 -3.614 1.00 87.12 213 LYS A CA 1
ATOM 1665 C C . LYS A 1 213 ? -0.093 -2.994 -4.854 1.00 87.12 213 LYS A C 1
ATOM 1667 O O . LYS A 1 213 ? 0.600 -2.944 -5.865 1.00 87.12 213 LYS A O 1
ATOM 1672 N N . TRP A 1 214 ? -1.281 -2.396 -4.776 1.00 86.00 214 TRP A N 1
ATOM 1673 C CA . TRP A 1 214 ? -1.859 -1.671 -5.911 1.00 86.00 214 TRP A CA 1
ATOM 1674 C C . TRP A 1 214 ? -1.063 -0.441 -6.308 1.00 86.00 214 TRP A C 1
ATOM 1676 O O . TRP A 1 214 ? -0.841 -0.221 -7.494 1.00 86.00 214 TRP A O 1
ATOM 1686 N N . THR A 1 215 ? -0.580 0.327 -5.334 1.00 84.00 215 THR A N 1
ATOM 1687 C CA . THR A 1 215 ? 0.287 1.482 -5.597 1.00 84.00 215 THR A CA 1
ATOM 1688 C C . THR A 1 215 ? 1.548 1.039 -6.339 1.00 84.00 215 THR A C 1
ATOM 1690 O O . THR A 1 215 ? 1.951 1.656 -7.323 1.00 84.00 215 THR A O 1
ATOM 1693 N N . THR A 1 216 ? 2.145 -0.074 -5.912 1.00 83.94 216 THR A N 1
ATOM 1694 C CA . THR A 1 216 ? 3.323 -0.669 -6.551 1.00 83.94 216 THR A CA 1
ATOM 1695 C C . THR A 1 216 ? 3.021 -1.150 -7.973 1.00 83.94 216 THR A C 1
ATOM 1697 O O . THR A 1 216 ? 3.761 -0.838 -8.906 1.00 83.94 216 THR A O 1
ATOM 1700 N N . ASP A 1 217 ? 1.922 -1.880 -8.170 1.00 84.00 217 ASP A N 1
ATOM 1701 C CA . ASP A 1 217 ? 1.499 -2.356 -9.490 1.00 84.00 217 ASP A CA 1
ATOM 1702 C C . ASP A 1 217 ? 1.211 -1.193 -10.440 1.00 84.00 217 ASP A C 1
ATOM 1704 O O . ASP A 1 217 ? 1.661 -1.194 -11.584 1.00 84.00 217 ASP A O 1
ATOM 1708 N N . GLN A 1 218 ? 0.556 -0.149 -9.944 1.00 83.00 218 GLN A N 1
ATOM 1709 C CA . GLN A 1 218 ? 0.312 1.065 -10.700 1.00 83.00 218 GLN A CA 1
ATOM 1710 C C . GLN A 1 218 ? 1.616 1.769 -11.102 1.00 83.00 218 GLN A C 1
ATOM 1712 O O . GLN A 1 218 ? 1.736 2.239 -12.236 1.00 83.00 218 GLN A O 1
ATOM 1717 N N . GLN A 1 219 ? 2.603 1.854 -10.205 1.00 81.44 219 GLN A N 1
ATOM 1718 C CA . GLN A 1 219 ? 3.915 2.413 -10.537 1.00 81.44 219 GLN A CA 1
ATOM 1719 C C . GLN A 1 219 ? 4.606 1.605 -11.641 1.00 81.44 219 GLN A C 1
ATOM 1721 O O . GLN A 1 219 ? 5.200 2.195 -12.546 1.00 81.44 219 GLN A O 1
ATOM 1726 N N . PHE A 1 220 ? 4.518 0.272 -11.595 1.00 84.06 220 PHE A N 1
ATOM 1727 C CA . PHE A 1 220 ? 5.070 -0.587 -12.642 1.00 84.06 220 PHE A CA 1
ATOM 1728 C C . PHE A 1 220 ? 4.363 -0.401 -13.980 1.00 84.06 220 PHE A C 1
ATOM 1730 O O . PHE A 1 220 ? 5.041 -0.236 -14.992 1.00 84.06 220 PHE A O 1
ATOM 1737 N N . GLU A 1 221 ? 3.034 -0.353 -13.994 1.00 81.94 221 GLU A N 1
ATOM 1738 C CA . GLU A 1 221 ? 2.270 -0.113 -15.220 1.00 81.94 221 GLU A CA 1
ATOM 1739 C C . GLU A 1 221 ? 2.544 1.275 -15.801 1.00 81.94 221 GLU A C 1
ATOM 1741 O O . GLU A 1 221 ? 2.762 1.423 -17.004 1.00 81.94 221 GLU A O 1
ATOM 1746 N N . THR A 1 222 ? 2.641 2.292 -14.944 1.00 80.12 222 THR A N 1
ATOM 1747 C CA . THR A 1 222 ? 3.002 3.649 -15.366 1.00 80.12 222 THR A CA 1
ATOM 1748 C C . THR A 1 222 ? 4.391 3.673 -16.003 1.00 80.12 222 THR A C 1
ATOM 1750 O O . THR A 1 222 ? 4.569 4.306 -17.045 1.00 80.12 222 THR A O 1
ATOM 1753 N N . ALA A 1 223 ? 5.369 2.978 -15.412 1.00 83.12 223 ALA A N 1
ATOM 1754 C CA . ALA A 1 223 ? 6.716 2.865 -15.963 1.00 83.12 223 ALA A CA 1
ATOM 1755 C C . ALA A 1 223 ? 6.727 2.095 -17.294 1.00 83.12 223 ALA A C 1
ATOM 1757 O O . ALA A 1 223 ? 7.336 2.563 -18.256 1.00 83.12 223 ALA A O 1
ATOM 1758 N N . ARG A 1 224 ? 6.012 0.961 -17.371 1.00 87.06 224 ARG A N 1
ATOM 1759 C CA . ARG A 1 224 ? 5.866 0.143 -18.584 1.00 87.06 224 ARG A CA 1
ATOM 1760 C C . ARG A 1 224 ? 5.362 0.979 -19.748 1.00 87.06 224 ARG A C 1
ATOM 1762 O O . ARG A 1 224 ? 6.000 1.040 -20.797 1.00 87.06 224 ARG A O 1
ATOM 1769 N N . LEU A 1 225 ? 4.228 1.631 -19.546 1.00 80.69 225 LEU A N 1
ATOM 1770 C CA . LEU A 1 225 ? 3.570 2.407 -20.580 1.00 80.69 225 LEU A CA 1
ATOM 1771 C C . LEU A 1 225 ? 4.354 3.674 -20.947 1.00 80.69 225 LEU A C 1
ATOM 1773 O O . LEU A 1 225 ? 4.445 3.997 -22.127 1.00 80.69 225 LEU A O 1
ATOM 1777 N N . SER A 1 226 ? 4.980 4.353 -19.977 1.00 80.69 226 SER A N 1
ATOM 1778 C CA . SER A 1 226 ? 5.791 5.552 -20.255 1.00 80.69 226 SER A CA 1
ATOM 1779 C C . SER A 1 226 ? 6.976 5.186 -21.137 1.00 80.69 226 SER A C 1
ATOM 1781 O O . SER A 1 226 ? 7.309 5.899 -22.084 1.00 80.69 226 SER A O 1
ATOM 1783 N N . TRP A 1 227 ? 7.598 4.045 -20.837 1.00 86.69 227 TRP A N 1
ATOM 1784 C CA . TRP A 1 227 ? 8.688 3.510 -21.628 1.00 86.69 227 TRP A CA 1
ATOM 1785 C C . TRP A 1 227 ? 8.213 3.121 -23.033 1.00 86.69 227 TRP A C 1
ATOM 1787 O O . TRP A 1 227 ? 8.798 3.597 -24.002 1.00 86.69 227 TRP A O 1
ATOM 1797 N N . LEU A 1 228 ? 7.126 2.348 -23.164 1.00 85.31 228 LEU A N 1
ATOM 1798 C CA . LEU A 1 228 ? 6.568 1.949 -24.466 1.00 85.31 228 LEU A CA 1
ATOM 1799 C C . LEU A 1 228 ? 6.196 3.158 -25.327 1.00 85.31 228 LEU A C 1
ATOM 1801 O O . LEU A 1 228 ? 6.577 3.213 -26.492 1.00 85.31 228 LEU A O 1
ATOM 1805 N N . LEU A 1 229 ? 5.528 4.155 -24.747 1.00 80.44 229 LEU A N 1
ATOM 1806 C CA . LEU A 1 229 ? 5.152 5.386 -25.436 1.00 80.44 229 LEU A CA 1
ATOM 1807 C C . LEU A 1 229 ? 6.377 6.161 -25.925 1.00 80.44 229 LEU A C 1
ATOM 1809 O O . LEU A 1 229 ? 6.400 6.633 -27.062 1.00 80.44 229 LEU A O 1
ATOM 1813 N N . ASN A 1 230 ? 7.405 6.278 -25.081 1.00 80.69 230 ASN A N 1
ATOM 1814 C CA . ASN A 1 230 ? 8.651 6.935 -25.457 1.00 80.69 230 ASN A CA 1
ATOM 1815 C C . ASN A 1 230 ? 9.343 6.205 -26.617 1.00 80.69 230 ASN A C 1
ATOM 1817 O O . ASN A 1 230 ? 9.789 6.858 -27.559 1.00 80.69 230 ASN A O 1
ATOM 1821 N N . GLN A 1 231 ? 9.396 4.869 -26.576 1.00 84.62 231 GLN A N 1
ATOM 1822 C CA . GLN A 1 231 ? 9.949 4.067 -27.669 1.00 84.62 231 GLN A CA 1
ATOM 1823 C C . GLN A 1 231 ? 9.122 4.231 -28.948 1.00 84.62 231 GLN A C 1
ATOM 1825 O O . GLN A 1 231 ? 9.672 4.517 -30.004 1.00 84.62 231 GLN A O 1
ATOM 1830 N N . TYR A 1 232 ? 7.798 4.149 -28.852 1.00 83.06 232 TYR A N 1
ATOM 1831 C CA . TYR A 1 232 ? 6.904 4.289 -29.996 1.00 83.06 232 TYR A CA 1
ATOM 1832 C C . TYR A 1 232 ? 7.036 5.657 -30.685 1.00 83.06 232 TYR A C 1
ATOM 1834 O O . TYR A 1 232 ? 7.144 5.744 -31.912 1.00 83.06 232 TYR A O 1
ATOM 1842 N N . LYS A 1 233 ? 7.051 6.754 -29.913 1.00 79.25 233 LYS A N 1
ATOM 1843 C CA . LYS A 1 233 ? 7.131 8.119 -30.462 1.00 79.25 233 LYS A CA 1
ATOM 1844 C C . LYS A 1 233 ? 8.508 8.418 -31.061 1.00 79.25 233 LYS A C 1
ATOM 1846 O O . LYS A 1 233 ? 8.569 8.976 -32.153 1.00 79.25 233 LYS A O 1
ATOM 1851 N N . ASN A 1 234 ? 9.586 8.015 -30.390 1.00 80.25 234 ASN A N 1
ATOM 1852 C CA . ASN A 1 234 ? 10.935 8.488 -30.716 1.00 80.25 234 ASN A CA 1
ATOM 1853 C C . ASN A 1 234 ? 11.793 7.486 -31.499 1.00 80.25 234 ASN A C 1
ATOM 1855 O O . ASN A 1 234 ? 12.904 7.830 -31.893 1.00 80.25 234 ASN A O 1
ATOM 1859 N N . ASN A 1 235 ? 11.310 6.263 -31.730 1.00 83.25 235 ASN A N 1
ATOM 1860 C CA . ASN A 1 235 ? 12.093 5.213 -32.365 1.00 83.25 235 ASN A CA 1
ATOM 1861 C C . ASN A 1 235 ? 11.269 4.436 -33.399 1.00 83.25 235 ASN A C 1
ATOM 1863 O O . ASN A 1 235 ? 10.418 3.617 -33.057 1.00 83.25 235 ASN A O 1
ATOM 1867 N N . GLN A 1 236 ? 11.543 4.691 -34.680 1.00 85.12 236 GLN A N 1
ATOM 1868 C CA . GLN A 1 236 ? 10.808 4.087 -35.791 1.00 85.12 236 GLN A CA 1
ATOM 1869 C C . GLN A 1 236 ? 10.916 2.553 -35.804 1.00 85.12 236 GLN A C 1
ATOM 1871 O O . GLN A 1 236 ? 9.902 1.876 -35.937 1.00 85.12 236 GLN A O 1
ATOM 1876 N N . ALA A 1 237 ? 12.109 1.993 -35.588 1.00 86.06 237 ALA A N 1
ATOM 1877 C CA . ALA A 1 237 ? 12.303 0.541 -35.587 1.00 86.06 237 ALA A CA 1
ATOM 1878 C C . ALA A 1 237 ? 11.560 -0.152 -34.427 1.00 86.06 237 ALA A C 1
ATOM 1880 O O . ALA A 1 237 ? 11.104 -1.289 -34.552 1.00 86.06 237 ALA A O 1
ATOM 1881 N N . MET A 1 238 ? 11.431 0.529 -33.285 1.00 85.19 238 MET A N 1
ATOM 1882 C CA . MET A 1 238 ? 10.624 0.051 -32.157 1.00 85.19 238 MET A CA 1
ATOM 1883 C C . MET A 1 238 ? 9.130 0.161 -32.443 1.00 85.19 238 MET A C 1
ATOM 1885 O O . MET A 1 238 ? 8.379 -0.748 -32.098 1.00 85.19 238 MET A O 1
ATOM 1889 N N . ARG A 1 239 ? 8.703 1.252 -33.087 1.00 85.31 239 ARG A N 1
ATOM 1890 C CA . ARG A 1 239 ? 7.318 1.457 -33.518 1.00 85.31 239 ARG A CA 1
ATOM 1891 C C . ARG A 1 239 ? 6.842 0.312 -34.406 1.00 85.31 239 ARG A C 1
ATOM 1893 O O . ARG A 1 239 ? 5.856 -0.335 -34.076 1.00 85.31 239 ARG A O 1
ATOM 1900 N N . GLU A 1 240 ? 7.603 0.006 -35.453 1.00 86.75 240 GLU A N 1
ATOM 1901 C CA . GLU A 1 240 ? 7.289 -1.062 -36.408 1.00 86.75 240 GLU A CA 1
ATOM 1902 C C . GLU A 1 240 ? 7.183 -2.438 -35.724 1.00 86.75 240 GLU A C 1
ATOM 1904 O O . GLU A 1 240 ? 6.287 -3.223 -36.031 1.00 86.75 240 GLU A O 1
ATOM 1909 N N . GLN A 1 241 ? 8.045 -2.725 -34.739 1.00 88.25 241 GLN A N 1
ATOM 1910 C CA . GLN A 1 241 ? 7.949 -3.953 -33.941 1.00 88.25 241 GLN A CA 1
ATOM 1911 C C . GLN A 1 241 ? 6.700 -3.987 -33.055 1.00 88.25 241 GLN A C 1
ATOM 1913 O O . GLN A 1 241 ? 6.049 -5.027 -32.963 1.00 88.25 241 GLN A O 1
ATOM 1918 N N . ILE A 1 242 ? 6.361 -2.874 -32.400 1.00 85.50 242 ILE A N 1
ATOM 1919 C CA . ILE A 1 242 ? 5.158 -2.770 -31.566 1.00 85.50 242 ILE A CA 1
ATOM 1920 C C . ILE A 1 242 ? 3.903 -2.979 -32.425 1.00 85.50 242 ILE A C 1
ATOM 1922 O O . ILE A 1 242 ? 3.052 -3.791 -32.059 1.00 85.50 242 ILE A O 1
ATOM 1926 N N . ASP A 1 243 ? 3.823 -2.329 -33.589 1.00 84.56 243 ASP A N 1
ATOM 1927 C CA . ASP A 1 243 ? 2.713 -2.484 -34.535 1.00 84.56 243 ASP A CA 1
ATOM 1928 C C . ASP A 1 243 ? 2.598 -3.940 -35.028 1.00 84.56 243 ASP A C 1
ATOM 1930 O O . ASP A 1 243 ? 1.501 -4.499 -35.096 1.00 84.56 243 ASP A O 1
ATOM 1934 N N . ALA A 1 244 ? 3.728 -4.605 -35.296 1.00 86.38 244 ALA A N 1
ATOM 1935 C CA . ALA A 1 244 ? 3.751 -6.013 -35.691 1.00 86.38 244 ALA A CA 1
ATOM 1936 C C . ALA A 1 244 ? 3.270 -6.960 -34.575 1.00 86.38 244 ALA A C 1
ATOM 1938 O O . ALA A 1 244 ? 2.516 -7.899 -34.850 1.00 86.38 244 ALA A O 1
ATOM 1939 N N . ILE A 1 245 ? 3.668 -6.720 -33.319 1.00 85.56 245 ILE A N 1
ATOM 1940 C CA . ILE A 1 245 ? 3.204 -7.494 -32.153 1.00 85.56 245 ILE A CA 1
ATOM 1941 C C . ILE A 1 245 ? 1.688 -7.369 -32.012 1.00 85.56 245 ILE A C 1
ATOM 1943 O O . ILE A 1 245 ? 1.000 -8.365 -31.794 1.00 85.56 245 ILE A O 1
ATOM 1947 N N . VAL A 1 246 ? 1.161 -6.160 -32.176 1.00 80.31 246 VAL A N 1
ATOM 1948 C CA . VAL A 1 246 ? -0.274 -5.878 -32.071 1.00 80.31 246 VAL A CA 1
ATOM 1949 C C . VAL A 1 246 ? -1.037 -6.572 -33.184 1.00 80.31 246 VAL A C 1
ATOM 1951 O O . VAL A 1 246 ? -1.961 -7.333 -32.910 1.00 80.31 246 VAL A O 1
ATOM 1954 N N . ALA A 1 247 ? -0.591 -6.407 -34.431 1.00 79.88 247 ALA A N 1
ATOM 1955 C CA . ALA A 1 247 ? -1.194 -7.070 -35.580 1.00 79.88 247 ALA A CA 1
ATOM 1956 C C . ALA A 1 247 ? -1.187 -8.601 -35.447 1.00 79.88 247 ALA A C 1
ATOM 1958 O O . ALA A 1 247 ? -2.102 -9.262 -35.940 1.00 79.88 247 ALA A O 1
ATOM 1959 N N . LYS A 1 248 ? -0.166 -9.176 -34.799 1.00 83.25 248 LYS A N 1
ATOM 1960 C CA . LYS A 1 248 ? -0.107 -10.607 -34.489 1.00 83.25 248 LYS A CA 1
ATOM 1961 C C . LYS A 1 248 ? -1.137 -10.996 -33.425 1.00 83.25 248 LYS A C 1
ATOM 1963 O O . LYS A 1 248 ? -1.898 -11.929 -33.658 1.00 83.25 248 LYS A O 1
ATOM 1968 N N . LYS A 1 249 ? -1.203 -10.274 -32.302 1.00 78.19 249 LYS A N 1
ATOM 1969 C CA . LYS A 1 249 ? -2.143 -10.596 -31.217 1.00 78.19 249 LYS A CA 1
ATOM 1970 C C . LYS A 1 249 ? -3.609 -10.460 -31.648 1.00 78.19 249 LYS A C 1
ATOM 1972 O O . LYS A 1 249 ? -4.398 -11.329 -31.296 1.00 78.19 249 LYS A O 1
ATOM 1977 N N . ILE A 1 250 ? -3.955 -9.457 -32.470 1.00 71.81 250 ILE A N 1
ATOM 1978 C CA . ILE A 1 250 ? -5.308 -9.314 -33.054 1.00 71.81 250 ILE A CA 1
ATOM 1979 C C . ILE A 1 250 ? -5.690 -10.586 -33.821 1.00 71.81 250 ILE A C 1
ATOM 1981 O O . ILE A 1 250 ? -6.775 -11.133 -33.641 1.00 71.81 250 ILE A O 1
ATOM 1985 N N . ARG A 1 251 ? -4.778 -11.089 -34.667 1.00 78.06 251 ARG A N 1
ATOM 1986 C CA . ARG A 1 251 ? -5.014 -12.307 -35.459 1.00 78.06 251 ARG A CA 1
ATOM 1987 C C . ARG A 1 251 ? -5.175 -13.552 -34.591 1.00 78.06 251 ARG A C 1
ATOM 1989 O O . ARG A 1 251 ? -5.971 -14.414 -34.935 1.00 78.06 251 ARG A O 1
ATOM 1996 N N . GLU A 1 252 ? -4.403 -13.662 -33.512 1.00 77.94 252 GLU A N 1
ATOM 1997 C CA . GLU A 1 252 ? -4.411 -14.831 -32.624 1.00 77.94 252 GLU A CA 1
ATOM 1998 C C . GLU A 1 252 ? -5.633 -14.871 -31.699 1.00 77.94 252 GLU A C 1
ATOM 2000 O O . GLU A 1 252 ? -6.124 -15.956 -31.399 1.00 77.94 252 GLU A O 1
ATOM 2005 N N . GLN A 1 253 ? -6.128 -13.715 -31.250 1.00 66.88 253 GLN A N 1
ATOM 2006 C CA . GLN A 1 253 ? -7.233 -13.643 -30.289 1.00 66.88 253 GLN A CA 1
ATOM 2007 C C . GLN A 1 253 ? -8.615 -13.551 -30.947 1.00 66.88 253 GLN A C 1
ATOM 2009 O O . GLN A 1 253 ? -9.615 -13.739 -30.265 1.00 66.88 253 GLN A O 1
ATOM 2014 N N . GLY A 1 254 ? -8.704 -13.284 -32.256 1.00 57.28 254 GLY A N 1
ATOM 2015 C CA . GLY A 1 254 ? -9.990 -13.150 -32.959 1.00 57.28 254 GLY A CA 1
ATOM 2016 C C . GLY A 1 254 ? -10.834 -11.950 -32.499 1.00 57.28 254 GLY A C 1
ATOM 2017 O O . GLY A 1 254 ? -11.958 -11.772 -32.964 1.00 57.28 254 GLY A O 1
ATOM 2018 N N . GLU A 1 255 ? -10.292 -11.121 -31.607 1.00 53.12 255 GLU A N 1
ATOM 2019 C CA . GLU A 1 255 ? -10.913 -9.918 -31.073 1.00 53.12 255 GLU A CA 1
ATOM 2020 C C . GLU A 1 255 ? -10.517 -8.696 -31.911 1.00 53.12 255 GLU A C 1
ATOM 2022 O O . GLU A 1 255 ? -9.336 -8.393 -32.093 1.00 53.12 255 GLU A O 1
ATOM 2027 N N . ASN A 1 256 ? -11.516 -7.930 -32.356 1.00 48.59 256 ASN A N 1
ATOM 2028 C CA . ASN A 1 256 ? -11.322 -6.615 -32.981 1.00 48.59 256 ASN A CA 1
ATOM 2029 C C . ASN A 1 256 ? -10.918 -5.513 -31.969 1.00 48.59 256 ASN A C 1
ATOM 2031 O O . ASN A 1 256 ? -10.775 -4.357 -32.363 1.00 48.59 256 ASN A O 1
ATOM 2035 N N . GLU A 1 257 ? -10.744 -5.836 -30.680 1.00 47.72 257 GLU A N 1
ATOM 2036 C CA . GLU A 1 257 ? -10.500 -4.862 -29.598 1.00 47.72 257 GLU A CA 1
ATOM 2037 C C . GLU A 1 257 ? -9.032 -4.699 -29.175 1.00 47.72 257 GLU A C 1
ATOM 2039 O O . GLU A 1 257 ? -8.712 -3.814 -28.377 1.00 47.72 257 GLU A O 1
ATOM 2044 N N . LEU A 1 258 ? -8.098 -5.466 -29.745 1.00 47.28 258 LEU A N 1
ATOM 2045 C CA . LEU A 1 258 ? -6.665 -5.194 -29.595 1.00 47.28 258 LEU A CA 1
ATOM 2046 C C . LEU A 1 258 ? -6.264 -3.989 -30.457 1.00 47.28 258 LEU A C 1
ATOM 2048 O O . LEU A 1 258 ? -5.617 -4.111 -31.491 1.00 47.28 258 LEU A O 1
ATOM 2052 N N . SER A 1 259 ? -6.663 -2.788 -30.055 1.00 45.75 259 SER A N 1
ATOM 2053 C CA . SER A 1 259 ? -6.296 -1.575 -30.775 1.00 45.75 259 SER A CA 1
ATOM 2054 C C . SER A 1 259 ? -5.005 -0.978 -30.212 1.00 45.75 259 SER A C 1
ATOM 2056 O O . SER A 1 259 ? -4.982 -0.557 -29.057 1.00 45.75 259 SER A O 1
ATOM 2058 N N . VAL A 1 260 ? -3.975 -0.808 -31.047 1.00 44.31 260 VAL A N 1
ATOM 2059 C CA . VAL A 1 260 ? -3.138 0.401 -30.951 1.00 44.31 260 VAL A CA 1
ATOM 2060 C C . VAL A 1 260 ? -3.930 1.495 -31.649 1.00 44.31 260 VAL A C 1
ATOM 2062 O O . VAL A 1 260 ? -3.711 1.814 -32.813 1.00 44.31 260 VAL A O 1
ATOM 2065 N N . GLN A 1 261 ? -4.942 2.023 -30.964 1.00 41.88 261 GLN A N 1
ATOM 2066 C CA . GLN A 1 261 ? -5.545 3.275 -31.389 1.00 41.88 261 GLN A CA 1
ATOM 2067 C C . GLN A 1 261 ? -4.613 4.377 -30.924 1.00 41.88 261 GLN A C 1
ATOM 2069 O O . GLN A 1 261 ? -4.612 4.779 -29.761 1.00 41.88 261 GLN A O 1
ATOM 2074 N N . ILE A 1 262 ? -3.770 4.814 -31.856 1.00 42.47 262 ILE A N 1
ATOM 2075 C CA . ILE A 1 262 ? -3.119 6.104 -31.743 1.00 42.47 262 ILE A CA 1
ATOM 2076 C C . ILE A 1 262 ? -3.929 7.075 -32.570 1.00 42.47 262 ILE A C 1
ATOM 2078 O O . ILE A 1 262 ? -3.715 7.247 -33.765 1.00 42.47 262 ILE A O 1
ATOM 2082 N N . THR A 1 263 ? -4.935 7.652 -31.922 1.00 43.22 263 THR A N 1
ATOM 2083 C CA . THR A 1 263 ? -5.502 8.906 -32.408 1.00 43.22 263 THR A CA 1
ATOM 2084 C C . THR A 1 263 ? -4.509 10.021 -32.087 1.00 43.22 263 THR A C 1
ATOM 2086 O O . THR A 1 263 ? -3.588 9.830 -31.289 1.00 43.22 263 THR A O 1
ATOM 2089 N N . ASP A 1 264 ? -4.740 11.230 -32.593 1.00 40.03 264 ASP A N 1
ATOM 2090 C CA . ASP A 1 264 ? -4.017 12.437 -32.160 1.00 40.03 264 ASP A CA 1
ATOM 2091 C C . ASP A 1 264 ? -4.119 12.706 -30.633 1.00 40.03 264 ASP A C 1
ATOM 2093 O O . ASP A 1 264 ? -3.660 13.745 -30.165 1.00 40.03 264 ASP A O 1
ATOM 2097 N N . LYS A 1 265 ? -4.813 11.833 -29.876 1.00 34.56 265 LYS A N 1
ATOM 2098 C CA . LYS A 1 265 ? -5.240 11.991 -28.483 1.00 34.56 265 LYS A CA 1
ATOM 2099 C C . LYS A 1 265 ? -5.148 10.714 -27.629 1.00 34.56 265 LYS A C 1
ATOM 2101 O O . LYS A 1 265 ? -5.726 10.714 -26.542 1.00 34.56 265 LYS A O 1
ATOM 2106 N N . ALA A 1 266 ? -4.497 9.627 -28.061 1.00 42.41 266 ALA A N 1
ATOM 2107 C CA . ALA A 1 266 ? -4.367 8.413 -27.235 1.00 42.41 266 ALA A CA 1
ATOM 2108 C C . ALA A 1 266 ? -3.263 7.461 -27.707 1.00 42.41 266 ALA A C 1
ATOM 2110 O O . ALA A 1 266 ? -2.874 7.502 -28.861 1.00 42.41 266 ALA A O 1
ATOM 2111 N N . ALA A 1 267 ? -2.772 6.584 -26.827 1.00 49.91 267 ALA A N 1
ATOM 2112 C CA . ALA A 1 267 ? -2.021 5.388 -27.210 1.00 49.91 267 ALA A CA 1
ATOM 2113 C C . ALA A 1 267 ? -2.379 4.242 -26.256 1.00 49.91 267 ALA A C 1
ATOM 2115 O O . ALA A 1 267 ? -2.117 4.326 -25.053 1.00 49.91 267 ALA A O 1
ATOM 2116 N N . ILE A 1 268 ? -2.983 3.177 -26.785 1.00 61.34 268 ILE A N 1
ATOM 2117 C CA . ILE A 1 268 ? -3.377 1.993 -26.016 1.00 61.34 268 ILE A CA 1
ATOM 2118 C C . ILE A 1 268 ? -2.333 0.892 -26.253 1.00 61.34 268 ILE A C 1
ATOM 2120 O O . ILE A 1 268 ? -2.254 0.326 -27.336 1.00 61.34 268 ILE A O 1
ATOM 2124 N N . PHE A 1 269 ? -1.524 0.574 -25.235 1.00 70.50 269 PHE A N 1
ATOM 2125 C CA . PHE A 1 269 ? -0.565 -0.548 -25.264 1.00 70.50 269 PHE A CA 1
ATOM 2126 C C . PHE A 1 269 ? -1.060 -1.728 -24.406 1.00 70.50 269 PHE A C 1
ATOM 2128 O O . PHE A 1 269 ? -0.292 -2.299 -23.614 1.00 70.50 269 PHE A O 1
ATOM 2135 N N . LYS A 1 270 ? -2.363 -2.043 -24.501 1.00 70.69 270 LYS A N 1
ATOM 2136 C CA . LYS A 1 270 ? -2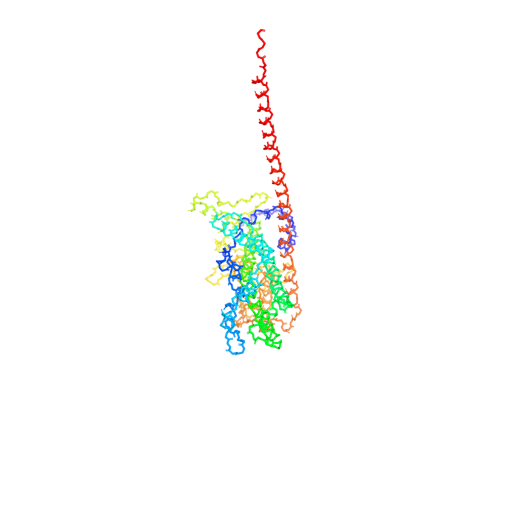.997 -3.152 -23.766 1.00 70.69 270 LYS A CA 1
ATOM 2137 C C . LYS A 1 270 ? -2.251 -4.449 -24.101 1.00 70.69 270 LYS A C 1
ATOM 2139 O O . LYS A 1 270 ? -1.939 -4.713 -25.257 1.00 70.69 270 LYS A O 1
ATOM 2144 N N . ASP A 1 271 ? -1.883 -5.201 -23.068 1.00 74.06 271 ASP A N 1
ATOM 2145 C CA . ASP A 1 271 ? -1.197 -6.496 -23.161 1.00 74.06 271 ASP A CA 1
ATOM 2146 C C . ASP A 1 271 ? 0.171 -6.520 -23.872 1.00 74.06 271 ASP A C 1
ATOM 2148 O O . ASP A 1 271 ? 0.718 -7.600 -24.088 1.00 74.06 271 ASP A O 1
ATOM 2152 N N . ILE A 1 272 ? 0.791 -5.381 -24.196 1.00 82.44 272 ILE A N 1
ATOM 2153 C CA . ILE A 1 272 ? 2.148 -5.348 -24.773 1.00 82.44 272 ILE A CA 1
ATOM 2154 C C . ILE A 1 272 ? 3.182 -5.277 -23.654 1.00 82.44 272 ILE A C 1
ATOM 2156 O O . ILE A 1 272 ? 3.231 -4.308 -22.892 1.00 82.44 272 ILE A O 1
ATOM 2160 N N . LYS A 1 273 ? 4.055 -6.280 -23.556 1.00 87.69 273 LYS A N 1
ATOM 2161 C CA . LYS A 1 273 ? 5.151 -6.267 -22.582 1.00 87.69 273 LYS A CA 1
ATOM 2162 C C . LYS A 1 273 ? 6.443 -5.813 -23.261 1.00 87.69 273 LYS A C 1
ATOM 2164 O O . LYS A 1 273 ? 6.692 -6.204 -24.397 1.00 87.69 273 LYS A O 1
ATOM 2169 N N . PRO A 1 274 ? 7.337 -5.077 -22.575 1.00 88.50 274 PRO A N 1
ATOM 2170 C CA . PRO A 1 274 ? 8.656 -4.765 -23.130 1.00 88.50 274 PRO A CA 1
ATOM 2171 C C . PRO A 1 274 ? 9.456 -6.016 -23.514 1.00 88.50 274 PRO A C 1
ATOM 2173 O O . PRO A 1 274 ? 10.273 -5.969 -24.422 1.00 88.50 274 PRO A O 1
ATOM 2176 N N . SER A 1 275 ? 9.192 -7.148 -22.850 1.00 88.31 275 SER A N 1
ATOM 2177 C CA . SER A 1 275 ? 9.785 -8.448 -23.171 1.00 88.31 275 SER A CA 1
ATOM 2178 C C . SER A 1 275 ? 9.380 -9.010 -24.535 1.00 88.31 275 SER A C 1
ATOM 2180 O O . SER A 1 275 ? 10.090 -9.889 -25.029 1.00 88.31 275 SER A O 1
ATOM 2182 N N . ASP A 1 276 ? 8.258 -8.544 -25.095 1.00 88.00 276 ASP A N 1
ATOM 2183 C CA . ASP A 1 276 ? 7.717 -8.982 -26.387 1.00 88.00 276 ASP A CA 1
ATOM 2184 C C . ASP A 1 276 ? 8.481 -8.335 -27.554 1.00 88.00 276 ASP A C 1
ATOM 2186 O O . ASP A 1 276 ? 8.433 -8.829 -28.678 1.00 88.00 276 ASP A O 1
ATOM 2190 N N . ILE A 1 277 ? 9.215 -7.248 -27.288 1.00 88.00 277 ILE A N 1
ATOM 2191 C CA . ILE A 1 277 ? 9.998 -6.521 -28.284 1.00 88.00 277 ILE A CA 1
ATOM 2192 C C . ILE A 1 277 ? 11.371 -7.182 -28.422 1.00 88.00 277 ILE A C 1
ATOM 2194 O O . ILE A 1 277 ? 12.108 -7.326 -27.445 1.00 88.00 277 ILE A O 1
ATOM 2198 N N . ALA A 1 278 ? 11.708 -7.598 -29.643 1.00 86.12 278 ALA A N 1
ATOM 2199 C CA . ALA A 1 278 ? 12.923 -8.359 -29.916 1.00 86.12 278 ALA A CA 1
ATOM 2200 C C . ALA A 1 278 ? 14.175 -7.475 -29.872 1.00 86.12 278 ALA A C 1
ATOM 2202 O O . ALA A 1 278 ? 15.147 -7.818 -29.203 1.00 86.12 278 ALA A O 1
ATOM 2203 N N . ASN A 1 279 ? 14.131 -6.324 -30.549 1.00 85.50 279 ASN A N 1
ATOM 2204 C CA . ASN A 1 279 ? 15.278 -5.432 -30.681 1.00 85.50 279 ASN A CA 1
ATOM 2205 C C . ASN A 1 279 ? 14.988 -4.120 -29.969 1.00 85.50 279 ASN A C 1
ATOM 2207 O O . ASN A 1 279 ? 14.426 -3.206 -30.569 1.00 85.50 279 ASN A O 1
ATOM 2211 N N . ILE A 1 280 ? 15.383 -4.031 -28.701 1.00 89.62 280 ILE A N 1
ATOM 2212 C CA . ILE A 1 280 ? 15.327 -2.781 -27.945 1.00 89.62 280 ILE A CA 1
ATOM 2213 C C . ILE A 1 280 ? 16.558 -1.949 -28.296 1.00 89.62 280 ILE A C 1
ATOM 2215 O O . ILE A 1 280 ? 17.663 -2.473 -28.382 1.00 89.62 280 ILE A O 1
ATOM 2219 N N . THR A 1 281 ? 16.385 -0.645 -28.473 1.00 90.62 281 THR A N 1
ATOM 2220 C CA . THR A 1 281 ? 17.495 0.294 -28.674 1.00 90.62 281 THR A CA 1
ATOM 2221 C C . THR A 1 281 ? 17.451 1.404 -27.629 1.00 90.62 281 THR A C 1
ATOM 2223 O O . THR A 1 281 ? 16.395 1.754 -27.095 1.00 90.62 281 THR A O 1
ATOM 2226 N N . THR A 1 282 ? 18.619 1.927 -27.274 1.00 90.06 282 THR A N 1
ATOM 2227 C CA . THR A 1 282 ? 18.752 3.039 -26.335 1.00 90.06 282 THR A CA 1
ATOM 2228 C C . THR A 1 282 ? 18.363 4.365 -26.986 1.00 90.06 282 THR A C 1
ATOM 2230 O O . THR A 1 282 ? 18.174 4.450 -28.198 1.00 90.06 282 THR A O 1
ATOM 2233 N N . VAL A 1 283 ? 18.292 5.437 -26.192 1.00 82.81 283 VAL A N 1
ATOM 2234 C CA . VAL A 1 283 ? 18.029 6.797 -26.697 1.00 82.81 283 VAL A CA 1
ATOM 2235 C C . VAL A 1 283 ? 19.060 7.251 -27.742 1.00 82.81 283 VAL A C 1
ATOM 2237 O O . VAL A 1 283 ? 18.711 8.024 -28.629 1.00 82.81 283 VAL A O 1
ATOM 2240 N N . THR A 1 284 ? 20.309 6.774 -27.688 1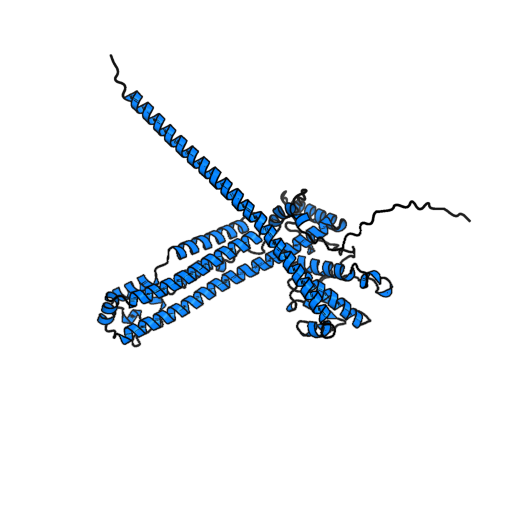.00 85.12 284 THR A N 1
ATOM 2241 C CA . THR A 1 284 ? 21.316 7.072 -28.726 1.00 85.12 284 THR A CA 1
ATOM 2242 C C . THR A 1 284 ? 21.264 6.129 -29.935 1.00 85.12 284 THR A C 1
ATOM 2244 O O . THR A 1 284 ? 22.079 6.268 -30.847 1.00 85.12 284 THR A O 1
ATOM 2247 N N . GLY A 1 285 ? 20.320 5.184 -29.961 1.00 86.50 285 GLY A N 1
ATOM 2248 C CA . GLY A 1 285 ? 20.149 4.205 -31.034 1.00 86.50 285 GLY A CA 1
ATOM 2249 C C . GLY A 1 285 ? 21.018 2.952 -30.899 1.00 86.50 285 GLY A C 1
ATOM 2250 O O . GLY A 1 285 ? 21.074 2.158 -31.835 1.00 86.50 285 GLY A O 1
ATOM 2251 N N . LYS A 1 286 ? 21.699 2.738 -29.765 1.00 89.81 286 LYS A N 1
ATOM 2252 C CA . LYS A 1 286 ? 22.493 1.518 -29.554 1.00 89.81 286 LYS A CA 1
ATOM 2253 C C . LYS A 1 286 ? 21.587 0.320 -29.273 1.00 89.81 286 LYS A C 1
ATOM 2255 O O . LYS A 1 286 ? 20.660 0.460 -28.479 1.00 89.81 286 LYS A O 1
ATOM 2260 N N . PRO A 1 287 ? 21.838 -0.854 -29.871 1.00 91.25 287 PRO A N 1
ATOM 2261 C CA . PRO A 1 287 ? 21.054 -2.046 -29.579 1.00 91.25 287 PRO A CA 1
ATOM 2262 C C . PRO A 1 287 ? 21.303 -2.533 -28.147 1.00 91.25 287 PRO A C 1
ATOM 2264 O O . PRO A 1 287 ? 22.426 -2.487 -27.644 1.00 91.25 287 PRO A O 1
ATOM 2267 N N . LEU A 1 288 ? 20.239 -3.008 -27.504 1.00 91.38 288 LEU A N 1
ATOM 2268 C CA . LEU A 1 288 ? 20.288 -3.784 -26.274 1.00 91.38 288 LEU A CA 1
ATOM 2269 C C . LEU A 1 288 ? 20.128 -5.259 -26.632 1.00 91.38 288 LEU A C 1
ATOM 2271 O O . LEU A 1 288 ? 19.066 -5.685 -27.089 1.00 91.38 288 LEU A O 1
ATOM 2275 N N . THR A 1 289 ? 21.170 -6.044 -26.392 1.00 89.75 289 THR A N 1
ATOM 2276 C CA . THR A 1 289 ? 21.149 -7.484 -26.649 1.00 89.75 289 THR A CA 1
ATOM 2277 C C . THR A 1 289 ? 20.434 -8.180 -25.500 1.00 89.75 289 THR A C 1
ATOM 2279 O O . THR A 1 289 ? 20.856 -8.101 -24.345 1.00 89.75 289 THR A O 1
ATOM 2282 N N . LYS A 1 290 ? 19.330 -8.869 -25.793 1.00 87.88 290 LYS A N 1
ATOM 2283 C CA . LYS A 1 290 ? 18.612 -9.672 -24.799 1.00 87.88 290 LYS A CA 1
ATOM 2284 C C . LYS A 1 290 ? 19.409 -10.943 -24.499 1.00 87.88 290 LYS A C 1
ATOM 2286 O O . LYS A 1 290 ? 19.760 -11.693 -25.403 1.00 87.88 290 LYS A O 1
ATOM 2291 N N . THR A 1 291 ? 19.664 -11.203 -23.224 1.00 88.06 291 THR A N 1
ATOM 2292 C CA . THR A 1 291 ? 20.337 -12.412 -22.736 1.00 88.06 291 THR A CA 1
ATOM 2293 C C . THR A 1 291 ? 19.386 -13.220 -21.854 1.00 88.06 291 THR A C 1
ATOM 2295 O O . THR A 1 291 ? 18.352 -12.721 -21.409 1.00 88.06 291 THR A O 1
ATOM 2298 N N . ALA A 1 292 ? 19.743 -14.466 -21.527 1.00 83.12 292 ALA A N 1
ATOM 2299 C CA . ALA A 1 292 ? 18.948 -15.295 -20.612 1.00 83.12 292 ALA A CA 1
ATOM 2300 C C . ALA A 1 292 ? 18.771 -14.669 -19.212 1.00 83.12 292 ALA A C 1
ATOM 2302 O O . ALA A 1 292 ? 17.856 -15.035 -18.480 1.00 83.12 292 ALA A O 1
ATOM 2303 N N . LYS A 1 293 ? 19.661 -13.743 -18.824 1.00 80.75 293 LYS A N 1
ATOM 2304 C CA . LYS A 1 293 ? 19.699 -13.128 -17.489 1.00 80.75 293 LYS A CA 1
ATOM 2305 C C . LYS A 1 293 ? 19.316 -11.642 -17.489 1.00 80.75 293 LYS A C 1
ATOM 2307 O O . LYS A 1 293 ? 19.340 -11.036 -16.421 1.00 80.75 293 LYS A O 1
ATOM 2312 N N . GLY A 1 294 ? 18.985 -11.051 -18.640 1.00 85.62 294 GLY A N 1
ATOM 2313 C CA . GLY A 1 294 ? 18.631 -9.635 -18.739 1.00 85.62 294 GLY A CA 1
ATOM 2314 C C . GLY A 1 294 ? 19.003 -9.018 -20.083 1.00 85.62 294 GLY A C 1
ATOM 2315 O O . GLY A 1 294 ? 18.712 -9.583 -21.133 1.00 85.62 294 GLY A O 1
ATOM 2316 N N . TYR A 1 295 ? 19.642 -7.853 -20.040 1.00 91.00 295 TYR A N 1
ATOM 2317 C CA . TYR A 1 295 ? 20.035 -7.080 -21.217 1.00 91.00 295 TYR A CA 1
ATOM 2318 C C . TYR A 1 295 ? 21.505 -6.700 -21.124 1.00 91.00 295 TYR A C 1
ATOM 2320 O O . TYR A 1 295 ? 22.011 -6.417 -20.037 1.00 91.00 295 TYR A O 1
ATOM 2328 N N . GLU A 1 296 ? 22.163 -6.675 -22.270 1.00 91.81 296 GLU A N 1
ATOM 2329 C CA . GLU A 1 296 ? 23.550 -6.271 -22.430 1.00 91.81 296 GLU A CA 1
ATOM 2330 C C . GLU A 1 296 ? 23.622 -5.048 -23.348 1.00 91.81 296 GLU A C 1
ATOM 2332 O O . GLU A 1 296 ? 22.899 -4.954 -24.342 1.00 91.81 296 GLU A O 1
ATOM 2337 N N . LEU A 1 297 ? 24.473 -4.091 -22.983 1.00 92.00 297 LEU A N 1
ATOM 2338 C CA . LEU A 1 297 ? 24.726 -2.872 -23.742 1.00 92.00 297 LEU A CA 1
ATOM 2339 C C . LEU A 1 297 ? 26.220 -2.790 -24.034 1.00 92.00 297 LEU A C 1
ATOM 2341 O O . LEU A 1 297 ? 27.024 -2.628 -23.115 1.00 92.00 297 LEU A O 1
ATOM 2345 N N . GLU A 1 298 ? 26.578 -2.822 -25.313 1.00 90.69 298 GLU A N 1
ATOM 2346 C CA . GLU A 1 298 ? 27.960 -2.618 -25.732 1.00 90.69 298 GLU A CA 1
ATOM 2347 C C . GLU A 1 298 ? 28.295 -1.117 -25.785 1.00 90.69 298 GLU A C 1
ATOM 2349 O O . GLU A 1 298 ? 27.820 -0.338 -26.631 1.00 90.69 298 GLU A O 1
ATOM 2354 N N . MET A 1 299 ? 29.132 -0.690 -24.840 1.00 87.06 299 MET A N 1
ATOM 2355 C CA . MET A 1 299 ? 29.632 0.679 -24.778 1.00 87.06 299 MET A CA 1
ATOM 2356 C C . MET A 1 299 ? 30.848 0.844 -25.704 1.00 87.06 299 MET A C 1
ATOM 2358 O O . MET A 1 299 ? 31.697 -0.041 -25.774 1.00 87.06 299 MET A O 1
ATOM 2362 N N . PRO A 1 300 ? 30.953 1.969 -26.436 1.00 85.75 300 PRO A N 1
ATOM 2363 C CA . PRO A 1 300 ? 32.031 2.170 -27.396 1.00 85.75 300 PRO A CA 1
ATOM 2364 C C . PRO A 1 300 ? 33.377 2.310 -26.680 1.00 85.75 300 PRO A C 1
ATOM 2366 O O . PRO A 1 300 ? 33.428 2.749 -25.535 1.00 85.75 300 PRO A O 1
ATOM 2369 N N . ASN A 1 301 ? 34.484 2.005 -27.355 1.00 83.19 301 ASN A N 1
ATOM 2370 C CA . ASN A 1 301 ? 35.811 2.149 -26.754 1.00 83.19 301 ASN A CA 1
ATOM 2371 C C . ASN A 1 301 ? 36.060 3.603 -26.295 1.00 83.19 301 ASN A C 1
ATOM 2373 O O . ASN A 1 301 ? 35.876 4.545 -27.071 1.00 83.19 301 ASN A O 1
ATOM 2377 N N . LEU A 1 302 ? 36.501 3.775 -25.043 1.00 80.00 302 LEU A N 1
ATOM 2378 C CA . LEU A 1 302 ? 36.779 5.073 -24.421 1.00 80.00 302 LEU A CA 1
ATOM 2379 C C . LEU A 1 302 ? 37.680 5.971 -25.280 1.00 80.00 302 LEU A C 1
ATOM 2381 O O . LEU A 1 302 ? 37.391 7.158 -25.438 1.00 80.00 302 LEU A O 1
ATOM 2385 N N . TRP A 1 303 ? 38.731 5.396 -25.868 1.00 77.50 303 TRP A N 1
ATOM 2386 C CA . TRP A 1 303 ? 39.721 6.123 -26.666 1.00 77.50 303 TRP A CA 1
ATOM 2387 C C . TRP A 1 303 ? 39.158 6.630 -27.992 1.00 77.50 303 TRP A C 1
ATOM 2389 O O . TRP A 1 303 ? 39.507 7.716 -28.443 1.00 77.50 303 TRP A O 1
ATOM 2399 N N . LEU A 1 304 ? 38.250 5.865 -28.599 1.00 82.00 304 LEU A N 1
ATOM 2400 C CA . LEU A 1 304 ? 37.659 6.184 -29.900 1.00 82.00 304 LEU A CA 1
ATOM 2401 C C . LEU A 1 304 ? 36.393 7.038 -29.781 1.00 82.00 304 LEU A C 1
ATOM 2403 O O . LEU A 1 304 ? 35.867 7.517 -30.781 1.00 82.00 304 LEU A O 1
ATOM 2407 N N . SER A 1 305 ? 35.845 7.197 -28.577 1.00 83.50 305 SER A N 1
ATOM 2408 C CA . SER A 1 305 ? 34.538 7.827 -28.368 1.00 83.50 305 SER A CA 1
ATOM 2409 C C . SER A 1 305 ? 34.514 8.715 -27.132 1.00 83.50 305 SER A C 1
ATOM 2411 O O . SER A 1 305 ? 33.583 8.673 -26.335 1.00 83.50 305 SER A O 1
ATOM 2413 N N . HIS A 1 306 ? 35.506 9.590 -26.986 1.00 80.69 306 HIS A N 1
ATOM 2414 C CA . HIS A 1 306 ? 35.596 10.504 -25.846 1.00 80.69 306 HIS A CA 1
ATOM 2415 C C . HIS A 1 306 ? 34.320 11.348 -25.636 1.00 80.69 306 HIS A C 1
ATOM 2417 O O . HIS A 1 306 ? 33.836 11.495 -24.513 1.00 80.69 306 HIS A O 1
ATOM 2423 N N . ALA A 1 307 ? 33.701 11.815 -26.728 1.00 83.19 307 ALA A N 1
ATOM 2424 C CA . ALA A 1 307 ? 32.445 12.569 -26.696 1.00 83.19 307 ALA A CA 1
ATOM 2425 C C . ALA A 1 307 ? 31.253 11.775 -26.121 1.00 83.19 307 ALA A C 1
ATOM 2427 O O . ALA A 1 307 ? 30.300 12.375 -25.627 1.00 83.19 307 ALA A O 1
ATOM 2428 N N . TYR A 1 308 ? 31.294 10.438 -26.155 1.00 84.31 308 TYR A N 1
ATOM 2429 C CA . TYR A 1 308 ? 30.276 9.583 -25.539 1.00 84.31 308 TYR A CA 1
ATOM 2430 C C . TYR A 1 308 ? 30.356 9.615 -24.005 1.00 84.31 308 TYR A C 1
ATOM 2432 O O . TYR A 1 308 ? 29.325 9.671 -23.334 1.00 84.31 308 TYR A O 1
ATOM 2440 N N . TYR A 1 309 ? 31.580 9.630 -23.467 1.00 81.81 309 TYR A N 1
ATOM 2441 C CA . TYR A 1 309 ? 31.865 9.538 -22.031 1.00 81.81 309 TYR A CA 1
ATOM 2442 C C . TYR A 1 309 ? 31.994 10.888 -21.320 1.00 81.81 309 TYR A C 1
ATOM 2444 O O . TYR A 1 309 ? 31.797 10.955 -20.107 1.00 81.81 309 TYR A O 1
ATOM 2452 N N . GLN A 1 310 ? 32.393 11.941 -22.038 1.00 78.56 310 GLN A N 1
ATOM 2453 C CA . GLN A 1 310 ? 32.682 13.264 -21.464 1.00 78.56 310 GLN A CA 1
ATOM 2454 C C . GLN A 1 310 ? 31.894 14.407 -22.115 1.00 78.56 310 GLN A C 1
ATOM 2456 O O . GLN A 1 310 ? 32.016 15.555 -21.700 1.00 78.56 310 GLN A O 1
ATOM 2461 N N . GLY A 1 311 ? 31.086 14.121 -23.139 1.00 72.38 311 GLY A N 1
ATOM 2462 C CA . GLY A 1 311 ? 30.304 15.149 -23.815 1.00 72.38 311 GLY A CA 1
ATOM 2463 C C . GLY A 1 311 ? 29.240 15.772 -22.908 1.00 72.38 311 GLY A C 1
ATOM 2464 O O . GLY A 1 311 ? 28.655 15.102 -22.057 1.00 72.38 311 GLY A O 1
ATOM 2465 N N . SER A 1 312 ? 28.911 17.038 -23.170 1.00 61.72 312 SER A N 1
ATOM 2466 C CA . SER A 1 312 ? 27.849 17.796 -22.481 1.00 61.72 312 SER A CA 1
ATOM 2467 C C . SER A 1 312 ? 26.460 17.152 -22.572 1.00 61.72 312 SER A C 1
ATOM 2469 O O . SER A 1 312 ? 25.577 17.463 -21.779 1.00 61.72 312 SER A O 1
ATOM 2471 N N . LEU A 1 313 ? 26.270 16.236 -23.526 1.00 60.69 313 LEU A N 1
ATOM 2472 C CA . LEU A 1 313 ? 25.032 15.487 -23.737 1.00 60.69 313 LEU A CA 1
ATOM 2473 C C . LEU A 1 313 ? 24.907 14.235 -22.855 1.00 60.69 313 LEU A C 1
ATOM 2475 O O . LEU A 1 313 ? 23.869 13.586 -22.903 1.00 60.69 313 LEU A O 1
ATOM 2479 N N . ASN A 1 314 ? 25.953 13.874 -22.100 1.00 79.12 314 ASN A N 1
ATOM 2480 C CA . ASN A 1 314 ? 26.007 12.718 -21.196 1.00 79.12 314 ASN A CA 1
ATOM 2481 C C . ASN A 1 314 ? 25.359 11.438 -21.777 1.00 79.12 314 ASN A C 1
ATOM 2483 O O . ASN A 1 314 ? 24.484 10.811 -21.175 1.00 79.12 314 ASN A O 1
ATOM 2487 N N . ARG A 1 315 ? 25.783 11.072 -22.997 1.00 86.75 315 ARG A N 1
ATOM 2488 C CA . ARG A 1 315 ? 25.205 9.972 -23.791 1.00 86.75 315 ARG A CA 1
ATOM 2489 C C . ARG A 1 315 ? 25.272 8.631 -23.064 1.00 86.75 315 ARG A C 1
ATOM 2491 O O . ARG A 1 315 ? 24.287 7.903 -23.051 1.00 86.75 315 ARG A O 1
ATOM 2498 N N . MET A 1 316 ? 26.391 8.359 -22.391 1.00 89.50 316 MET A N 1
ATOM 2499 C CA . MET A 1 316 ? 26.559 7.160 -21.571 1.00 89.50 316 MET A CA 1
ATOM 2500 C C . MET A 1 316 ? 25.450 7.016 -20.520 1.00 89.50 316 MET A C 1
ATOM 2502 O O . MET A 1 316 ? 24.826 5.960 -20.429 1.00 89.50 316 MET A O 1
ATOM 2506 N N . ARG A 1 317 ? 25.163 8.077 -19.756 1.00 88.56 317 ARG A N 1
ATOM 2507 C CA . ARG A 1 317 ? 24.106 8.045 -18.738 1.00 88.56 317 ARG A CA 1
ATOM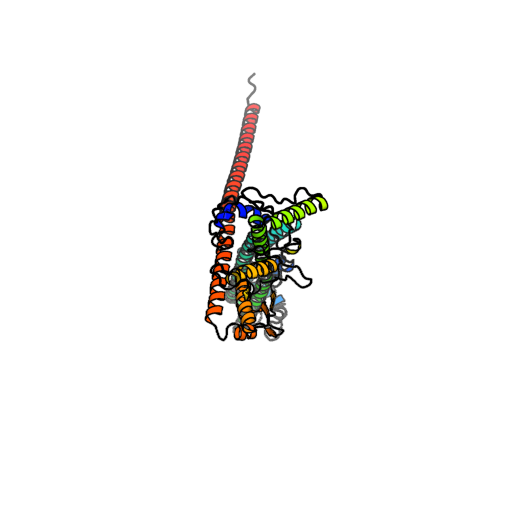 2508 C C . ARG A 1 317 ? 22.724 7.868 -19.362 1.00 88.56 317 ARG A C 1
ATOM 2510 O O . ARG A 1 317 ? 21.915 7.119 -18.824 1.00 88.56 317 ARG A O 1
ATOM 2517 N N . ALA A 1 318 ? 22.453 8.511 -20.499 1.00 88.31 318 ALA A N 1
ATOM 2518 C CA . ALA A 1 318 ? 21.186 8.350 -21.215 1.00 88.31 318 ALA A CA 1
ATOM 2519 C C . ALA A 1 318 ? 20.962 6.899 -21.686 1.00 88.31 318 ALA A C 1
ATOM 2521 O O . ALA A 1 318 ? 19.853 6.368 -21.577 1.00 88.31 318 ALA A O 1
ATOM 2522 N N . ASP A 1 319 ? 22.016 6.230 -22.151 1.00 91.69 319 ASP A N 1
ATOM 2523 C CA . ASP A 1 319 ? 21.948 4.831 -22.573 1.00 91.69 319 ASP A CA 1
ATOM 2524 C C . ASP A 1 319 ? 21.797 3.873 -21.389 1.00 91.69 319 ASP A C 1
ATOM 2526 O O . ASP A 1 319 ? 20.945 2.984 -21.427 1.00 91.69 319 ASP A O 1
ATOM 2530 N N . MET A 1 320 ? 22.526 4.108 -20.292 1.00 93.00 320 MET A N 1
ATOM 2531 C CA . MET A 1 320 ? 22.327 3.373 -19.036 1.00 93.00 320 MET A CA 1
ATOM 2532 C C . MET A 1 320 ? 20.900 3.529 -18.519 1.00 93.00 320 MET A C 1
ATOM 2534 O O . MET A 1 320 ? 20.263 2.553 -18.137 1.00 93.00 320 MET A O 1
ATOM 2538 N N . ARG A 1 321 ? 20.363 4.748 -18.554 1.00 92.12 321 ARG A N 1
ATOM 2539 C CA . ARG A 1 321 ? 18.984 5.020 -18.162 1.00 92.12 321 ARG A CA 1
ATOM 2540 C C . ARG A 1 321 ? 17.981 4.313 -19.072 1.00 92.12 321 ARG A C 1
ATOM 2542 O O . ARG A 1 321 ? 16.992 3.790 -18.577 1.00 92.12 321 ARG A O 1
ATOM 2549 N N . SER A 1 322 ? 18.254 4.224 -20.373 1.00 91.31 322 SER A N 1
ATOM 2550 C CA . SER A 1 322 ? 17.418 3.465 -21.316 1.00 91.31 322 SER A CA 1
ATOM 2551 C C . SER A 1 322 ? 17.384 1.972 -20.973 1.00 91.31 322 SER A C 1
ATOM 2553 O O . SER A 1 322 ? 16.310 1.370 -20.950 1.00 91.31 322 SER A O 1
ATOM 2555 N N . LEU A 1 323 ? 18.550 1.394 -20.662 1.00 93.44 323 LEU A N 1
ATOM 2556 C CA . LEU A 1 323 ? 18.709 0.004 -20.225 1.00 93.44 323 LEU A CA 1
ATOM 2557 C C . LEU A 1 323 ? 17.957 -0.265 -18.912 1.00 93.44 323 LEU A C 1
ATOM 2559 O O . LEU A 1 323 ? 17.152 -1.190 -18.819 1.00 93.44 323 LEU A O 1
ATOM 2563 N N . VAL A 1 324 ? 18.189 0.572 -17.903 1.00 94.75 324 VAL A N 1
ATOM 2564 C CA . VAL A 1 324 ? 17.546 0.473 -16.588 1.00 94.75 324 VAL A CA 1
ATOM 2565 C C . VAL A 1 324 ? 16.033 0.678 -16.702 1.00 94.75 324 VAL A C 1
ATOM 2567 O O . VAL A 1 324 ? 15.266 -0.075 -16.102 1.00 94.75 324 VAL A O 1
ATOM 2570 N N . GLY A 1 325 ? 15.594 1.646 -17.507 1.00 91.81 325 GLY A N 1
ATOM 2571 C CA . GLY A 1 325 ? 14.187 1.919 -17.777 1.00 91.81 325 GLY A CA 1
ATOM 2572 C C . GLY A 1 325 ? 13.489 0.735 -18.444 1.00 91.81 325 GLY A C 1
ATOM 2573 O O . GLY A 1 325 ? 12.379 0.392 -18.052 1.00 91.81 325 GLY A O 1
ATOM 2574 N N . ALA A 1 326 ? 14.156 0.035 -19.370 1.00 91.88 326 ALA A N 1
ATOM 2575 C CA . ALA A 1 326 ? 13.620 -1.186 -19.977 1.00 91.88 326 ALA A CA 1
ATOM 2576 C C . ALA A 1 326 ? 13.418 -2.310 -18.943 1.00 91.88 326 ALA A C 1
ATOM 2578 O O . ALA A 1 326 ? 12.404 -3.008 -18.979 1.00 91.88 326 ALA A O 1
ATOM 2579 N N . ILE A 1 327 ? 14.349 -2.460 -17.993 1.00 92.56 327 ILE A N 1
ATOM 2580 C CA . ILE A 1 327 ? 14.233 -3.419 -16.883 1.00 92.56 327 ILE A CA 1
ATOM 2581 C C . ILE A 1 327 ? 13.092 -3.007 -15.941 1.00 92.56 327 ILE A C 1
ATOM 2583 O O . ILE A 1 327 ? 12.262 -3.837 -15.573 1.00 92.56 327 ILE A O 1
ATOM 2587 N N . ARG A 1 328 ? 12.984 -1.722 -15.582 1.00 91.19 328 ARG A N 1
ATOM 2588 C CA . ARG A 1 328 ? 11.888 -1.227 -14.734 1.00 91.19 328 ARG A CA 1
ATOM 2589 C C . ARG A 1 328 ? 10.524 -1.423 -15.395 1.00 91.19 328 ARG A C 1
ATOM 2591 O O . ARG A 1 328 ? 9.591 -1.875 -14.737 1.00 91.19 328 ARG A O 1
ATOM 2598 N N . ALA A 1 329 ? 10.429 -1.142 -16.692 1.00 90.06 329 ALA A N 1
ATOM 2599 C CA . ALA A 1 329 ? 9.231 -1.314 -17.509 1.00 90.06 329 ALA A CA 1
ATOM 2600 C C . ALA A 1 329 ? 8.752 -2.776 -17.582 1.00 90.06 329 ALA A C 1
ATOM 2602 O O . ALA A 1 329 ? 7.583 -3.026 -17.858 1.00 90.06 329 ALA A O 1
ATOM 2603 N N . GLN A 1 330 ? 9.626 -3.750 -17.310 1.00 89.31 330 GLN A N 1
ATOM 2604 C CA . GLN A 1 330 ? 9.261 -5.171 -17.211 1.00 89.31 330 GLN A CA 1
ATOM 2605 C C . GLN A 1 330 ? 8.683 -5.559 -15.845 1.00 89.31 330 GLN A C 1
ATOM 2607 O O . GLN A 1 330 ? 8.299 -6.709 -15.651 1.00 89.31 330 GLN A O 1
ATOM 2612 N N . GLY A 1 331 ? 8.600 -4.620 -14.899 1.00 87.44 331 GLY A N 1
ATOM 2613 C CA . GLY A 1 331 ? 8.029 -4.857 -13.576 1.00 87.44 331 GLY A CA 1
ATOM 2614 C C . GLY A 1 331 ? 9.029 -5.366 -12.537 1.00 87.44 331 GLY A C 1
ATOM 2615 O O . GLY A 1 331 ? 8.616 -5.846 -11.482 1.00 87.44 331 GLY A O 1
ATOM 2616 N N . TYR A 1 332 ? 10.337 -5.278 -12.803 1.00 90.81 332 TYR A N 1
ATOM 2617 C CA . TYR A 1 332 ? 11.352 -5.655 -11.821 1.00 90.81 332 TYR A CA 1
ATOM 2618 C C . TYR A 1 332 ? 11.498 -4.579 -10.731 1.00 90.81 332 TYR A C 1
ATOM 2620 O O . TYR A 1 332 ? 11.702 -3.396 -11.010 1.00 90.81 332 TYR A O 1
ATOM 2628 N N . SER A 1 333 ? 11.430 -5.004 -9.465 1.00 88.12 333 SER A N 1
ATOM 2629 C CA . SER A 1 333 ? 11.616 -4.143 -8.283 1.00 88.12 333 SER A CA 1
ATOM 2630 C C . SER A 1 333 ? 13.083 -3.935 -7.897 1.00 88.12 333 SER A C 1
ATOM 2632 O O . SER A 1 333 ? 13.398 -3.005 -7.159 1.00 88.12 333 SER A O 1
ATOM 2634 N N . GLY A 1 334 ? 13.984 -4.783 -8.396 1.00 93.25 334 GLY A N 1
ATOM 2635 C CA . GLY A 1 334 ? 15.421 -4.715 -8.148 1.00 93.25 334 GLY A CA 1
ATOM 2636 C C . GLY A 1 334 ? 16.230 -5.007 -9.401 1.00 93.25 334 GLY A C 1
ATOM 2637 O O . GLY A 1 334 ? 15.707 -5.543 -10.378 1.00 93.25 334 GLY A O 1
ATOM 2638 N N . ILE A 1 335 ? 17.512 -4.654 -9.364 1.00 95.38 335 ILE A N 1
ATOM 2639 C CA . ILE A 1 335 ? 18.402 -4.745 -10.520 1.00 95.38 335 ILE A CA 1
ATOM 2640 C C . ILE A 1 335 ? 19.797 -5.212 -10.101 1.00 95.38 335 ILE A C 1
ATOM 2642 O O . ILE A 1 335 ? 20.323 -4.812 -9.060 1.00 95.38 335 ILE A O 1
ATOM 2646 N N . LYS A 1 336 ? 20.393 -6.080 -10.924 1.00 96.12 336 LYS A N 1
ATOM 2647 C CA . LYS A 1 336 ? 21.802 -6.466 -10.834 1.00 96.12 336 LYS A CA 1
ATOM 2648 C C . LYS A 1 336 ? 22.524 -5.970 -12.082 1.00 96.12 336 LYS A C 1
ATOM 2650 O O . LYS A 1 336 ? 22.173 -6.384 -13.181 1.00 96.12 336 LYS A O 1
ATOM 2655 N N . LEU A 1 337 ? 23.529 -5.125 -11.901 1.00 95.00 337 LEU A N 1
ATOM 2656 C CA . LEU A 1 337 ? 24.368 -4.592 -12.973 1.00 95.00 337 LEU A CA 1
ATOM 2657 C C . LEU A 1 337 ? 25.764 -5.204 -12.885 1.00 95.00 337 LEU A C 1
ATOM 2659 O O . LEU A 1 337 ? 26.258 -5.430 -11.783 1.00 95.00 337 LEU A O 1
ATOM 2663 N N . SER A 1 338 ? 26.386 -5.490 -14.025 1.00 93.69 338 SER A N 1
ATOM 2664 C CA . SER A 1 338 ? 27.744 -6.033 -14.093 1.00 93.69 338 SER A CA 1
ATOM 2665 C C . SER A 1 338 ? 28.591 -5.162 -15.005 1.00 93.69 338 SER A C 1
ATOM 2667 O O . SER A 1 338 ? 28.161 -4.839 -16.109 1.00 93.69 338 SER A O 1
ATOM 2669 N N . PHE A 1 339 ? 29.781 -4.807 -14.540 1.00 90.19 339 PHE A N 1
ATOM 2670 C CA . PHE A 1 339 ? 30.754 -3.994 -15.252 1.00 90.19 339 PHE A CA 1
ATOM 2671 C C . PHE A 1 339 ? 32.099 -4.704 -15.192 1.00 90.19 339 PHE A C 1
ATOM 2673 O O . PHE A 1 339 ? 32.552 -5.071 -14.107 1.00 90.19 339 PHE A O 1
ATOM 2680 N N . ASP A 1 340 ? 32.716 -4.894 -16.350 1.00 88.75 340 ASP A N 1
ATOM 2681 C CA . ASP A 1 340 ? 34.065 -5.433 -16.462 1.00 88.75 340 ASP A CA 1
ATOM 2682 C C . ASP A 1 340 ? 34.902 -4.489 -17.323 1.00 88.75 340 ASP A C 1
ATOM 2684 O O . ASP A 1 340 ? 34.506 -4.126 -18.435 1.00 88.75 340 ASP A O 1
ATOM 2688 N N . HIS A 1 341 ? 36.020 -4.019 -16.779 1.00 88.75 341 HIS A N 1
ATOM 2689 C CA . HIS A 1 341 ? 36.922 -3.117 -17.477 1.00 88.75 341 HIS A CA 1
ATOM 2690 C C . HIS A 1 341 ? 38.360 -3.268 -16.967 1.00 88.75 341 HIS A C 1
ATOM 2692 O O . HIS A 1 341 ? 38.602 -3.357 -15.763 1.00 88.75 341 HIS A O 1
ATOM 2698 N N . LYS A 1 342 ? 39.330 -3.222 -17.894 1.00 89.50 342 LYS A N 1
ATOM 2699 C CA . LYS A 1 342 ? 40.768 -3.359 -17.588 1.00 89.50 342 LYS A CA 1
ATOM 2700 C C . LYS A 1 342 ? 41.277 -2.303 -16.605 1.00 89.50 342 LYS A C 1
ATOM 2702 O O . LYS A 1 342 ? 42.151 -2.595 -15.802 1.00 89.50 342 LYS A O 1
ATOM 2707 N N . ASP A 1 343 ? 40.743 -1.087 -16.703 1.00 88.88 343 ASP A N 1
ATOM 2708 C CA . ASP A 1 343 ? 40.972 -0.001 -15.747 1.00 88.88 343 ASP A CA 1
ATOM 2709 C C . ASP A 1 343 ? 39.859 -0.007 -14.677 1.00 88.88 343 ASP A C 1
ATOM 2711 O O . ASP A 1 343 ? 38.706 0.300 -15.024 1.00 88.88 343 ASP A O 1
ATOM 2715 N N . PRO A 1 344 ? 40.175 -0.343 -13.408 1.00 88.75 344 PRO A N 1
ATOM 2716 C CA . PRO A 1 344 ? 39.213 -0.361 -12.311 1.00 88.75 344 PRO A CA 1
ATOM 2717 C C . PRO A 1 344 ? 38.563 0.999 -12.052 1.00 88.75 344 PRO A C 1
ATOM 2719 O O . PRO A 1 344 ? 37.355 1.055 -11.825 1.00 88.75 344 PRO A O 1
ATOM 2722 N N . ASP A 1 345 ? 39.306 2.105 -12.132 1.00 88.62 345 ASP A N 1
ATOM 2723 C CA . ASP A 1 345 ? 38.764 3.436 -11.829 1.00 88.62 345 ASP A CA 1
ATOM 2724 C C . ASP A 1 345 ? 37.688 3.836 -12.839 1.00 88.62 345 ASP A C 1
ATOM 2726 O O . ASP A 1 345 ? 36.657 4.432 -12.489 1.00 88.62 345 ASP A O 1
ATOM 2730 N N . HIS A 1 346 ? 37.882 3.437 -14.096 1.00 87.31 346 HIS A N 1
ATOM 2731 C CA . HIS A 1 346 ? 36.870 3.591 -15.126 1.00 87.31 346 HIS A CA 1
ATOM 2732 C C . HIS A 1 346 ? 35.627 2.734 -14.849 1.00 87.31 346 HIS A C 1
ATOM 2734 O O . HIS A 1 346 ? 34.509 3.245 -14.960 1.00 87.31 346 HIS A O 1
ATOM 2740 N N . ALA A 1 347 ? 35.797 1.480 -14.410 1.00 90.38 347 ALA A N 1
ATOM 2741 C CA . ALA A 1 347 ? 34.682 0.616 -14.007 1.00 90.38 347 ALA A CA 1
ATOM 2742 C C . ALA A 1 347 ? 33.865 1.249 -12.867 1.00 90.38 347 ALA A C 1
ATOM 2744 O O . ALA A 1 347 ? 32.637 1.319 -12.938 1.00 90.38 347 ALA A O 1
ATOM 2745 N N . TYR A 1 348 ? 34.540 1.813 -11.860 1.00 90.50 348 TYR A N 1
ATOM 2746 C CA . TYR A 1 348 ? 33.902 2.547 -10.766 1.00 90.50 348 TYR A CA 1
ATOM 2747 C C . TYR A 1 348 ? 33.192 3.822 -11.243 1.00 90.50 348 TYR A C 1
ATOM 2749 O O . TYR A 1 348 ? 32.117 4.157 -10.744 1.00 90.50 348 TYR A O 1
ATOM 2757 N N . LYS A 1 349 ? 33.743 4.558 -12.219 1.00 89.56 349 LYS A N 1
ATOM 2758 C CA . LYS A 1 349 ? 33.064 5.721 -12.821 1.00 89.56 349 LYS A CA 1
ATOM 2759 C C . LYS A 1 349 ? 31.770 5.312 -13.531 1.00 89.56 349 LYS A C 1
ATOM 2761 O O . LYS A 1 349 ? 30.743 5.946 -13.300 1.00 89.56 349 LYS A O 1
ATOM 2766 N N . ILE A 1 350 ? 31.814 4.261 -14.347 1.00 90.56 350 ILE A N 1
ATOM 2767 C CA . ILE A 1 350 ? 30.645 3.697 -15.036 1.00 90.56 350 ILE A CA 1
ATOM 2768 C C . ILE A 1 350 ? 29.598 3.240 -14.010 1.00 90.56 350 ILE A C 1
ATOM 2770 O O . ILE A 1 350 ? 28.425 3.588 -14.133 1.00 90.56 350 ILE A O 1
ATOM 2774 N N . ALA A 1 351 ? 30.022 2.533 -12.959 1.00 93.25 351 ALA A N 1
ATOM 2775 C CA . ALA A 1 351 ? 29.133 2.046 -11.909 1.00 93.25 351 ALA A CA 1
ATOM 2776 C C . ALA A 1 351 ? 28.407 3.183 -11.164 1.00 93.25 351 ALA A C 1
ATOM 2778 O O . ALA A 1 351 ? 27.217 3.062 -10.881 1.00 93.25 351 ALA A O 1
ATOM 2779 N N . ARG A 1 352 ? 29.071 4.320 -10.904 1.00 92.88 352 ARG A N 1
ATOM 2780 C CA . ARG A 1 352 ? 28.427 5.507 -10.301 1.00 92.88 352 ARG A CA 1
ATOM 2781 C C . ARG A 1 352 ? 27.324 6.088 -11.185 1.00 92.88 352 ARG A C 1
ATOM 2783 O O . ARG A 1 352 ? 26.248 6.403 -10.686 1.00 92.88 352 ARG A O 1
ATOM 2790 N N . GLU A 1 353 ? 27.576 6.222 -12.486 1.00 91.88 353 GLU A N 1
ATOM 2791 C CA . GLU A 1 353 ? 26.580 6.746 -13.434 1.00 91.88 353 GLU A CA 1
ATOM 2792 C C . GLU A 1 353 ? 25.409 5.771 -13.600 1.00 91.88 353 GLU A C 1
ATOM 2794 O O . GLU A 1 353 ? 24.251 6.187 -13.635 1.00 91.88 353 GLU A O 1
ATOM 2799 N N . ALA A 1 354 ? 25.687 4.466 -13.599 1.00 94.31 354 ALA A N 1
ATOM 2800 C CA . ALA A 1 354 ? 24.648 3.448 -13.613 1.00 94.31 354 ALA A CA 1
ATOM 2801 C C . ALA A 1 354 ? 23.820 3.451 -12.318 1.00 94.31 354 ALA A C 1
ATOM 2803 O O . ALA A 1 354 ? 22.604 3.284 -12.372 1.00 94.31 354 ALA A O 1
ATOM 2804 N N . TYR A 1 355 ? 24.447 3.699 -11.162 1.00 95.00 355 TYR A N 1
ATOM 2805 C CA . TYR A 1 355 ? 23.741 3.843 -9.887 1.00 95.00 355 TYR A CA 1
ATOM 2806 C C . TYR A 1 355 ? 22.805 5.048 -9.938 1.00 95.00 355 TYR A C 1
ATOM 2808 O O . TYR A 1 355 ? 21.629 4.928 -9.599 1.00 95.00 355 TYR A O 1
ATOM 2816 N N . ALA A 1 356 ? 23.297 6.187 -10.433 1.00 92.25 356 ALA A N 1
ATOM 2817 C CA . ALA A 1 356 ? 22.477 7.375 -10.626 1.00 92.25 356 ALA A CA 1
ATOM 2818 C C . ALA A 1 356 ? 21.284 7.085 -11.553 1.00 92.25 356 ALA A C 1
ATOM 2820 O O . ALA A 1 356 ? 20.153 7.404 -11.194 1.00 92.25 356 ALA A O 1
ATOM 2821 N N . ALA A 1 357 ? 21.500 6.391 -12.675 1.00 93.38 357 ALA A N 1
ATOM 2822 C CA . ALA A 1 357 ? 20.425 5.973 -13.574 1.00 93.38 357 ALA A CA 1
ATOM 2823 C C . ALA A 1 357 ? 19.398 5.049 -12.883 1.00 93.38 357 ALA A C 1
ATOM 2825 O O . ALA A 1 357 ? 18.194 5.238 -13.047 1.00 93.38 357 ALA A O 1
ATOM 2826 N N . CYS A 1 358 ? 19.839 4.093 -12.055 1.00 94.56 358 CYS A N 1
ATOM 2827 C CA . CYS A 1 358 ? 18.945 3.266 -11.236 1.00 94.56 358 CYS A CA 1
ATOM 2828 C C . CYS A 1 358 ? 18.076 4.093 -10.289 1.00 94.56 358 CYS A C 1
ATOM 2830 O O . CYS A 1 358 ? 16.874 3.842 -10.181 1.00 94.56 358 CYS A O 1
ATOM 2832 N N . ARG A 1 359 ? 18.661 5.088 -9.619 1.00 93.19 359 ARG A N 1
ATOM 2833 C CA . ARG A 1 359 ? 17.925 5.960 -8.696 1.00 93.19 359 ARG A CA 1
ATOM 2834 C C . ARG A 1 359 ? 16.917 6.840 -9.433 1.00 93.19 359 ARG A C 1
ATOM 2836 O O . ARG A 1 359 ? 15.771 6.931 -8.999 1.00 93.19 359 ARG A O 1
ATOM 2843 N N . GLU A 1 360 ? 17.290 7.405 -10.579 1.00 90.19 360 GLU A N 1
ATOM 2844 C CA . GLU A 1 360 ? 16.380 8.183 -11.433 1.00 90.19 360 GLU A CA 1
ATOM 2845 C C . GLU A 1 360 ? 15.185 7.361 -11.924 1.00 90.19 360 GLU A C 1
ATOM 2847 O O . GLU A 1 360 ? 14.043 7.824 -11.880 1.00 90.19 360 GLU A O 1
ATOM 2852 N N . GLU A 1 361 ? 15.413 6.107 -12.312 1.00 89.50 361 GLU A N 1
ATOM 2853 C CA . GLU A 1 361 ? 14.355 5.180 -12.731 1.00 89.50 361 GLU A CA 1
ATOM 2854 C C . GLU A 1 361 ? 13.535 4.607 -11.557 1.00 89.50 361 GLU A C 1
ATOM 2856 O O . GLU A 1 361 ? 12.542 3.913 -11.772 1.00 89.50 361 GLU A O 1
ATOM 2861 N N . GLY A 1 362 ? 13.874 4.963 -10.312 1.00 89.25 362 GLY A N 1
ATOM 2862 C CA . GLY A 1 362 ? 13.076 4.650 -9.124 1.00 89.25 362 GLY A CA 1
ATOM 2863 C C . GLY A 1 362 ? 13.393 3.305 -8.466 1.00 89.25 362 GLY A C 1
ATOM 2864 O O . GLY A 1 362 ? 12.563 2.785 -7.726 1.00 89.25 362 GLY A O 1
ATOM 2865 N N . PHE A 1 363 ? 14.570 2.722 -8.711 1.00 91.81 363 PHE A N 1
ATOM 2866 C CA . PHE A 1 363 ? 15.029 1.558 -7.947 1.00 91.81 363 PHE A CA 1
ATOM 2867 C C . PHE A 1 363 ? 15.503 1.977 -6.559 1.00 91.81 363 PHE A C 1
ATOM 2869 O O . PHE A 1 363 ? 16.348 2.862 -6.439 1.00 91.81 363 PHE A O 1
ATOM 2876 N N . GLU A 1 364 ? 14.998 1.323 -5.514 1.00 91.12 364 GLU A N 1
ATOM 2877 C CA . GLU A 1 364 ? 15.447 1.539 -4.134 1.00 91.12 364 GLU A CA 1
ATOM 2878 C C . GLU A 1 364 ? 16.927 1.144 -3.951 1.00 91.12 364 GLU A C 1
ATOM 2880 O O . GLU A 1 364 ? 17.357 0.145 -4.538 1.00 91.12 364 GLU A O 1
ATOM 2885 N N . PRO A 1 365 ? 17.718 1.856 -3.119 1.00 90.88 365 PRO A N 1
ATOM 2886 C CA . PRO A 1 365 ? 19.154 1.588 -2.965 1.00 90.88 365 PRO A CA 1
ATOM 2887 C C . PRO A 1 365 ? 19.461 0.148 -2.531 1.00 90.88 365 PRO A C 1
ATOM 2889 O O . PRO A 1 365 ? 20.326 -0.520 -3.093 1.00 90.88 365 PRO A O 1
ATOM 2892 N N . ASN A 1 366 ? 18.674 -0.379 -1.591 1.00 93.06 366 ASN A N 1
ATOM 2893 C CA . ASN A 1 366 ? 18.770 -1.751 -1.079 1.00 93.06 366 ASN A CA 1
ATOM 2894 C C . ASN A 1 366 ? 18.410 -2.836 -2.123 1.00 93.06 366 ASN A C 1
ATOM 2896 O O . ASN A 1 366 ? 18.717 -4.014 -1.920 1.00 93.06 366 ASN A O 1
ATOM 2900 N N . LYS A 1 367 ? 17.763 -2.470 -3.238 1.00 94.19 367 LYS A N 1
ATOM 2901 C CA . LYS A 1 367 ? 17.412 -3.370 -4.348 1.00 94.19 367 LYS A CA 1
ATOM 2902 C C . LYS A 1 367 ? 18.384 -3.272 -5.527 1.00 94.19 367 LYS A C 1
ATOM 2904 O O . LYS A 1 367 ? 18.207 -4.004 -6.505 1.00 94.19 367 LYS A O 1
ATOM 2909 N N . ILE A 1 368 ? 19.412 -2.427 -5.438 1.00 95.81 368 ILE A N 1
ATOM 2910 C CA . ILE A 1 368 ? 20.473 -2.301 -6.442 1.00 95.81 368 ILE A CA 1
ATOM 2911 C C . ILE A 1 368 ? 21.665 -3.169 -6.027 1.00 95.81 368 ILE A C 1
ATOM 2913 O O . ILE A 1 368 ? 22.169 -3.094 -4.906 1.00 95.81 368 ILE A O 1
ATOM 2917 N N . LYS A 1 369 ? 22.123 -4.021 -6.945 1.00 96.06 369 LYS A N 1
ATOM 2918 C CA . LYS A 1 369 ? 23.312 -4.866 -6.782 1.00 96.06 369 LYS A CA 1
ATOM 2919 C C . LYS A 1 369 ? 24.264 -4.579 -7.936 1.00 96.06 369 LYS A C 1
ATOM 2921 O O . LYS A 1 369 ? 23.832 -4.594 -9.086 1.00 96.06 369 LYS A O 1
ATOM 2926 N N . MET A 1 370 ? 25.545 -4.364 -7.661 1.00 96.12 370 MET A N 1
ATOM 2927 C CA . MET A 1 370 ? 26.545 -4.142 -8.709 1.00 96.12 370 MET A CA 1
ATOM 2928 C C . MET A 1 370 ? 27.656 -5.173 -8.623 1.00 96.12 370 MET A C 1
ATOM 2930 O O . MET A 1 370 ? 28.053 -5.564 -7.532 1.00 96.12 370 MET A O 1
ATOM 2934 N N . VAL A 1 371 ? 28.131 -5.635 -9.772 1.00 95.25 371 VAL A N 1
ATOM 2935 C CA . VAL A 1 371 ? 29.318 -6.475 -9.897 1.00 95.25 371 VAL A CA 1
ATOM 2936 C C . VAL A 1 371 ? 30.354 -5.672 -10.665 1.00 95.25 371 VAL A C 1
ATOM 2938 O O . VAL A 1 371 ? 30.115 -5.361 -11.826 1.00 95.25 371 VAL A O 1
ATOM 2941 N N . ILE A 1 372 ? 31.455 -5.288 -10.027 1.00 94.38 372 ILE A N 1
ATOM 2942 C CA . ILE A 1 372 ? 32.508 -4.461 -10.632 1.00 94.38 372 ILE A CA 1
ATOM 2943 C C . ILE A 1 372 ? 33.779 -5.302 -10.669 1.00 94.38 372 ILE A C 1
ATOM 2945 O O . ILE A 1 372 ? 34.302 -5.655 -9.617 1.00 94.38 372 ILE A O 1
ATOM 2949 N N . ASN A 1 373 ? 34.246 -5.671 -11.864 1.00 92.75 373 ASN A N 1
ATOM 2950 C CA . ASN A 1 373 ? 35.430 -6.519 -12.061 1.00 92.75 373 ASN A CA 1
ATOM 2951 C C . ASN A 1 373 ? 35.396 -7.803 -11.199 1.00 92.75 373 ASN A C 1
ATOM 2953 O O . ASN A 1 373 ? 36.373 -8.176 -10.555 1.00 92.75 373 ASN A O 1
ATOM 2957 N N . GLY A 1 374 ? 34.229 -8.456 -11.142 1.00 91.50 374 GLY A N 1
ATOM 2958 C CA . GLY A 1 374 ? 33.996 -9.682 -10.365 1.00 91.50 374 GLY A CA 1
ATOM 2959 C C . GLY A 1 374 ? 33.606 -9.471 -8.896 1.00 91.50 374 GLY A C 1
ATOM 2960 O O . GLY A 1 374 ? 33.063 -10.388 -8.281 1.00 91.50 374 GLY A O 1
ATOM 2961 N N . GLU A 1 375 ? 33.786 -8.271 -8.341 1.00 92.75 375 GLU A N 1
ATOM 2962 C CA . GLU A 1 375 ? 33.414 -7.959 -6.960 1.00 92.75 375 GLU A CA 1
ATOM 2963 C C . GLU A 1 375 ? 31.928 -7.596 -6.837 1.00 92.75 375 GLU A C 1
ATOM 2965 O O . GLU A 1 375 ? 31.443 -6.701 -7.525 1.00 92.75 375 GLU A O 1
ATOM 2970 N N . VAL A 1 376 ? 31.192 -8.269 -5.946 1.00 94.56 376 VAL A N 1
ATOM 2971 C CA . VAL A 1 376 ? 29.750 -8.054 -5.746 1.00 94.56 376 VAL A CA 1
ATOM 2972 C C . VAL A 1 376 ? 29.503 -7.063 -4.609 1.00 94.56 376 VAL A C 1
ATOM 2974 O O . VAL A 1 376 ? 29.666 -7.413 -3.448 1.00 94.56 376 VAL A O 1
ATOM 2977 N N . LEU A 1 377 ? 28.984 -5.881 -4.934 1.00 92.50 377 LEU A N 1
ATOM 2978 C CA . LEU A 1 377 ? 28.681 -4.801 -3.994 1.00 92.50 377 LEU A CA 1
ATOM 2979 C C . LEU A 1 377 ? 27.166 -4.610 -3.821 1.00 92.50 377 LEU A C 1
ATOM 2981 O O . LEU A 1 377 ? 26.401 -4.645 -4.797 1.00 92.50 377 LEU A O 1
ATOM 2985 N N . LYS A 1 378 ? 26.713 -4.411 -2.575 1.00 92.75 378 LYS A N 1
ATOM 2986 C CA . LYS A 1 378 ? 25.295 -4.206 -2.208 1.00 92.75 378 LYS A CA 1
ATOM 2987 C C . LYS A 1 378 ? 25.166 -3.321 -0.967 1.00 92.75 378 LYS A C 1
ATOM 2989 O O . LYS A 1 378 ? 26.069 -3.317 -0.138 1.00 92.75 378 LYS A O 1
ATOM 2994 N N . GLY A 1 379 ? 24.016 -2.660 -0.806 1.00 88.31 379 GLY A N 1
ATOM 2995 C CA . GLY A 1 379 ? 23.690 -1.905 0.412 1.00 88.31 379 GLY A CA 1
ATOM 2996 C C . GLY A 1 379 ? 24.799 -0.926 0.801 1.00 88.31 379 GLY A C 1
ATOM 2997 O O . GLY A 1 379 ? 25.403 -0.307 -0.070 1.00 88.31 379 GLY A O 1
ATOM 2998 N N . ASP A 1 380 ? 25.112 -0.835 2.089 1.00 88.44 380 ASP A N 1
ATOM 2999 C CA . ASP A 1 380 ? 26.098 0.118 2.619 1.00 88.44 380 ASP A CA 1
ATOM 3000 C C . ASP A 1 380 ? 27.501 -0.051 2.016 1.00 88.44 380 ASP A C 1
ATOM 3002 O O . ASP A 1 380 ? 28.225 0.928 1.828 1.00 88.44 380 ASP A O 1
ATOM 3006 N N . GLU A 1 381 ? 27.887 -1.277 1.654 1.00 88.88 381 GLU A N 1
ATOM 3007 C CA . GLU A 1 381 ? 29.175 -1.547 1.010 1.00 88.88 381 GLU A CA 1
ATOM 3008 C C . GLU A 1 381 ? 29.259 -0.895 -0.376 1.00 88.88 381 GLU A C 1
ATOM 3010 O O . GLU A 1 381 ? 30.279 -0.297 -0.727 1.00 88.88 381 GLU A O 1
ATOM 3015 N N . LEU A 1 382 ? 28.159 -0.945 -1.138 1.00 88.94 382 LEU A N 1
ATOM 3016 C CA . LEU A 1 382 ? 28.042 -0.266 -2.428 1.00 88.94 382 LEU A CA 1
ATOM 3017 C C . LEU A 1 382 ? 28.232 1.243 -2.259 1.00 88.94 382 LEU A C 1
ATOM 3019 O O . LEU A 1 382 ? 29.028 1.840 -2.982 1.00 88.94 382 LEU A O 1
ATOM 3023 N N . HIS A 1 383 ? 27.548 1.844 -1.283 1.00 87.25 383 HIS A N 1
ATOM 3024 C CA . HIS A 1 383 ? 27.643 3.277 -1.005 1.00 87.25 383 HIS A CA 1
ATOM 3025 C C . HIS A 1 383 ? 29.064 3.685 -0.619 1.00 87.25 383 HIS A C 1
ATOM 3027 O O . HIS A 1 383 ? 29.654 4.576 -1.233 1.00 87.25 383 HIS A O 1
ATOM 3033 N N . LYS A 1 384 ? 29.661 2.972 0.341 1.00 89.88 384 LYS A N 1
ATOM 3034 C CA . LYS A 1 384 ? 31.010 3.258 0.830 1.00 89.88 384 LYS A CA 1
ATOM 3035 C C . LYS A 1 384 ? 32.055 3.159 -0.282 1.00 89.88 384 LYS A C 1
ATOM 3037 O O . LYS A 1 384 ? 32.902 4.043 -0.386 1.00 89.88 384 LYS A O 1
ATOM 3042 N N . LYS A 1 385 ? 31.997 2.123 -1.126 1.00 89.06 385 LYS A N 1
ATOM 3043 C CA . LYS A 1 385 ? 32.971 1.939 -2.213 1.00 89.06 385 LYS A CA 1
ATOM 3044 C C . LYS A 1 385 ? 32.750 2.880 -3.395 1.00 89.06 385 LYS A C 1
ATOM 3046 O O . LYS A 1 385 ? 33.720 3.405 -3.938 1.00 89.06 385 LYS A O 1
ATOM 3051 N N . LEU A 1 386 ? 31.502 3.112 -3.808 1.00 87.88 386 LEU A N 1
ATOM 3052 C CA . LEU A 1 386 ? 31.220 3.999 -4.938 1.00 87.88 386 LEU A CA 1
ATOM 3053 C C . LEU A 1 386 ? 31.431 5.471 -4.573 1.00 87.88 386 LEU A C 1
ATOM 3055 O O . LEU A 1 386 ? 32.008 6.213 -5.371 1.00 87.88 386 LEU A O 1
ATOM 3059 N N . PHE A 1 387 ? 30.983 5.902 -3.394 1.00 90.75 387 PHE A N 1
ATOM 3060 C CA . PHE A 1 387 ? 30.836 7.322 -3.064 1.00 90.75 387 PHE A CA 1
ATOM 3061 C C . PHE A 1 387 ? 31.666 7.795 -1.874 1.00 90.75 387 PHE A C 1
ATOM 3063 O O . PHE A 1 387 ? 31.783 9.003 -1.691 1.00 90.75 387 PHE A O 1
ATOM 3070 N N . GLY A 1 388 ? 32.319 6.903 -1.121 1.00 86.50 388 GLY A N 1
ATOM 3071 C CA . GLY A 1 388 ? 33.095 7.285 0.066 1.00 86.50 388 GLY A CA 1
ATOM 3072 C C . GLY A 1 388 ? 34.182 8.334 -0.198 1.00 86.50 388 GLY A C 1
ATOM 3073 O O . GLY A 1 388 ? 34.461 9.158 0.666 1.00 86.50 388 GLY A O 1
ATOM 3074 N N . THR A 1 389 ? 34.756 8.356 -1.405 1.00 82.94 389 THR A N 1
ATOM 3075 C CA . THR A 1 389 ? 35.753 9.357 -1.828 1.00 82.94 389 THR A CA 1
ATOM 3076 C C . THR A 1 389 ? 35.161 10.541 -2.598 1.00 82.94 389 THR A C 1
ATOM 3078 O O . THR A 1 389 ? 35.860 11.519 -2.842 1.00 82.94 389 THR A O 1
ATOM 3081 N N . VAL A 1 390 ? 33.886 10.470 -3.000 1.00 87.19 390 VAL A N 1
ATOM 3082 C CA . VAL A 1 390 ? 33.196 11.472 -3.836 1.00 87.19 390 VAL A CA 1
ATOM 3083 C C . VAL A 1 390 ? 31.729 11.669 -3.404 1.00 87.1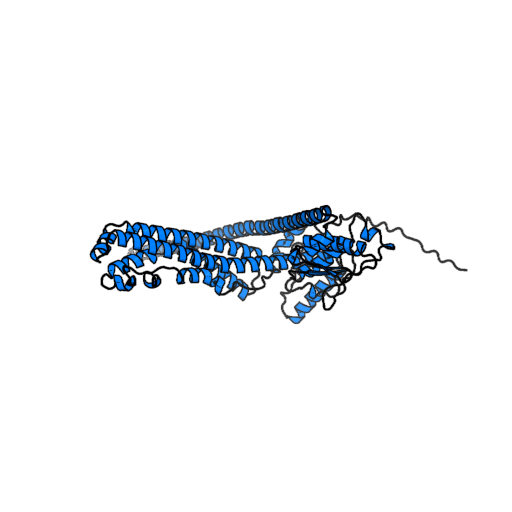9 390 VAL A C 1
ATOM 3085 O O . VAL A 1 390 ? 30.816 11.490 -4.219 1.00 87.19 390 VAL A O 1
ATOM 3088 N N . PRO A 1 391 ? 31.466 12.068 -2.143 1.00 87.25 391 PRO A N 1
ATOM 3089 C CA . PRO A 1 391 ? 30.107 12.155 -1.591 1.00 87.25 391 PRO A CA 1
ATOM 3090 C C . PRO A 1 391 ? 29.210 13.163 -2.328 1.00 87.25 391 PRO A C 1
ATOM 3092 O O . PRO A 1 391 ? 27.988 13.039 -2.347 1.00 87.25 391 PRO A O 1
ATOM 3095 N N . GLU A 1 392 ? 29.795 14.156 -2.998 1.00 88.25 392 GLU A N 1
ATOM 3096 C CA . GLU A 1 392 ? 29.057 15.121 -3.822 1.00 88.25 392 GLU A CA 1
ATOM 3097 C C . GLU A 1 392 ? 28.305 14.455 -4.983 1.00 88.25 392 GLU A C 1
ATOM 3099 O O . GLU A 1 392 ? 27.199 14.870 -5.331 1.00 88.25 392 GLU A O 1
ATOM 3104 N N . LYS A 1 393 ? 28.871 13.387 -5.562 1.00 84.94 393 LYS A N 1
ATOM 3105 C CA . LYS A 1 393 ? 28.238 12.654 -6.668 1.00 84.94 393 LYS A CA 1
ATOM 3106 C C . LYS A 1 393 ? 27.035 11.840 -6.209 1.00 84.94 393 LYS A C 1
ATOM 3108 O O . LYS A 1 393 ? 26.082 11.699 -6.969 1.00 84.94 393 LYS A O 1
ATOM 3113 N N . GLU A 1 394 ? 27.067 11.341 -4.978 1.00 86.94 394 GLU A N 1
ATOM 3114 C CA . GLU A 1 394 ? 25.923 10.675 -4.358 1.00 86.94 394 GLU A CA 1
ATOM 3115 C C . GLU A 1 394 ? 24.778 11.660 -4.152 1.00 86.94 394 GLU A C 1
ATOM 3117 O O . GLU A 1 394 ? 23.680 11.437 -4.657 1.00 86.94 394 GLU A O 1
ATOM 3122 N N . LYS A 1 395 ? 25.064 12.811 -3.534 1.00 87.00 395 LYS A N 1
ATOM 3123 C CA . LYS A 1 395 ? 24.075 13.882 -3.353 1.00 87.00 395 LYS A CA 1
ATOM 3124 C C . LYS A 1 395 ? 23.479 14.338 -4.683 1.00 87.00 395 LYS A C 1
ATOM 3126 O O . LYS A 1 395 ? 22.273 14.535 -4.777 1.00 87.00 395 LYS A O 1
ATOM 3131 N N . ALA A 1 396 ? 24.297 14.476 -5.728 1.00 86.12 396 ALA A N 1
ATOM 3132 C CA . ALA A 1 396 ? 23.810 14.820 -7.062 1.00 86.12 396 ALA A CA 1
ATOM 3133 C C . ALA A 1 396 ? 22.877 13.741 -7.644 1.00 86.12 396 ALA A C 1
ATOM 3135 O O . ALA A 1 396 ? 21.861 14.071 -8.258 1.00 86.12 396 ALA A O 1
ATOM 3136 N N . ALA A 1 397 ? 23.190 12.458 -7.441 1.00 86.88 397 ALA A N 1
ATOM 3137 C CA . ALA A 1 397 ? 22.323 11.356 -7.848 1.00 86.88 397 ALA A CA 1
ATOM 3138 C C . ALA A 1 397 ? 20.999 11.347 -7.065 1.00 86.88 397 ALA A C 1
ATOM 3140 O O . ALA A 1 397 ? 19.942 11.162 -7.665 1.00 86.88 397 ALA A O 1
ATOM 3141 N N . GLU A 1 398 ? 21.038 11.598 -5.755 1.00 87.56 398 GLU A N 1
ATOM 3142 C CA . GLU A 1 398 ? 19.851 11.671 -4.897 1.00 87.56 398 GLU A CA 1
ATOM 3143 C C . GLU A 1 398 ? 18.959 12.865 -5.226 1.00 87.56 398 GLU A C 1
ATOM 3145 O O . GLU A 1 398 ? 17.754 12.690 -5.389 1.00 87.56 398 GLU A O 1
ATOM 3150 N N . LEU A 1 399 ? 19.534 14.057 -5.395 1.00 87.00 399 LEU A N 1
ATOM 3151 C CA . LEU A 1 399 ? 18.795 15.248 -5.819 1.00 87.00 399 LEU A CA 1
ATOM 3152 C C . LEU A 1 399 ? 18.136 15.035 -7.183 1.00 87.00 399 LEU A C 1
ATOM 3154 O O . LEU A 1 399 ? 16.975 15.401 -7.372 1.00 87.00 399 LEU A O 1
ATOM 3158 N N . SER A 1 400 ? 18.848 14.405 -8.125 1.00 84.12 400 SER A N 1
ATOM 3159 C CA . SER A 1 400 ? 18.267 14.059 -9.423 1.00 84.12 400 SER A CA 1
ATOM 3160 C C . SER A 1 400 ? 17.110 13.071 -9.256 1.00 84.12 400 SER A C 1
ATOM 3162 O O . SER A 1 400 ? 16.024 13.289 -9.792 1.00 84.12 400 SER A O 1
ATOM 3164 N N . ALA A 1 401 ? 17.291 12.021 -8.451 1.00 85.94 401 ALA A N 1
ATOM 3165 C CA . ALA A 1 401 ? 16.245 11.041 -8.178 1.00 85.94 401 ALA A CA 1
ATOM 3166 C C . ALA A 1 401 ? 15.000 11.674 -7.538 1.00 85.94 401 ALA A C 1
ATOM 3168 O O . ALA A 1 401 ? 13.892 11.407 -7.999 1.00 85.94 401 ALA A O 1
ATOM 3169 N N . GLN A 1 402 ? 15.173 12.565 -6.557 1.00 84.62 402 GLN A N 1
ATOM 3170 C CA . GLN A 1 402 ? 14.086 13.327 -5.934 1.00 84.62 402 GLN A CA 1
ATOM 3171 C C . GLN A 1 402 ? 13.374 14.230 -6.944 1.00 84.62 402 GLN A C 1
ATOM 3173 O O . GLN A 1 402 ? 12.148 14.312 -6.944 1.00 84.62 402 GLN A O 1
ATOM 3178 N N . HIS A 1 403 ? 14.119 14.886 -7.839 1.00 82.44 403 HIS A N 1
ATOM 3179 C CA . HIS A 1 403 ? 13.527 15.682 -8.910 1.00 82.44 403 HIS A CA 1
ATOM 3180 C C . HIS A 1 403 ? 12.665 14.815 -9.837 1.00 82.44 403 HIS A C 1
ATOM 3182 O O . HIS A 1 403 ? 11.516 15.165 -10.107 1.00 82.44 403 HIS A O 1
ATOM 3188 N N . PHE A 1 404 ? 13.168 13.658 -10.280 1.00 77.50 404 PHE A N 1
ATOM 3189 C CA . PHE A 1 404 ? 12.394 12.730 -11.110 1.00 77.50 404 PHE A CA 1
ATOM 3190 C C . PHE A 1 404 ? 11.199 12.127 -10.367 1.00 77.50 404 PHE A C 1
ATOM 3192 O O . PHE A 1 404 ? 10.138 11.953 -10.963 1.00 77.50 404 PHE A O 1
ATOM 3199 N N . GLU A 1 405 ? 11.333 11.835 -9.077 1.00 77.06 405 GLU A N 1
ATOM 3200 C CA . GLU A 1 405 ? 10.238 11.362 -8.234 1.00 77.06 405 GLU A CA 1
ATOM 3201 C C . GLU A 1 405 ? 9.145 12.418 -8.072 1.00 77.06 405 GLU A C 1
ATOM 3203 O O . GLU A 1 405 ? 7.978 12.118 -8.320 1.00 77.06 405 GLU A O 1
ATOM 3208 N N . LYS A 1 406 ? 9.517 13.665 -7.768 1.00 77.44 406 LYS A N 1
ATOM 3209 C CA . LYS A 1 406 ? 8.582 14.790 -7.711 1.00 77.44 406 LYS A CA 1
ATOM 3210 C C . LYS A 1 406 ? 7.877 14.982 -9.049 1.00 77.44 406 LYS A C 1
ATOM 3212 O O . LYS A 1 406 ? 6.655 15.047 -9.083 1.00 77.44 406 LYS A O 1
ATOM 3217 N N . MET A 1 407 ? 8.627 14.987 -10.152 1.00 71.56 407 MET A N 1
ATOM 3218 C CA . MET A 1 407 ? 8.055 15.077 -11.496 1.00 71.56 407 MET A CA 1
ATOM 3219 C C . MET A 1 407 ? 7.059 13.940 -11.749 1.00 71.56 407 MET A C 1
ATOM 3221 O O . MET A 1 407 ? 5.969 14.205 -12.237 1.00 71.56 407 MET A O 1
ATOM 3225 N N . ARG A 1 408 ? 7.378 12.687 -11.389 1.00 68.69 408 ARG A N 1
ATOM 3226 C CA . ARG A 1 408 ? 6.429 11.559 -11.479 1.00 68.69 408 ARG A CA 1
ATOM 3227 C C . ARG A 1 408 ? 5.181 11.781 -10.614 1.00 68.69 408 ARG A C 1
ATOM 3229 O O . ARG A 1 408 ? 4.080 11.497 -11.077 1.00 68.69 408 ARG A O 1
ATOM 3236 N N . GLY A 1 409 ? 5.344 12.294 -9.395 1.00 63.75 409 GLY A N 1
ATOM 3237 C CA . GLY A 1 409 ? 4.253 12.552 -8.453 1.00 63.75 409 GLY A CA 1
ATOM 3238 C C . GLY A 1 409 ? 3.314 13.678 -8.890 1.00 63.75 409 GLY A C 1
ATOM 3239 O O . GLY A 1 409 ? 2.099 13.490 -8.891 1.00 63.75 409 GLY A O 1
ATOM 3240 N N . ASP A 1 410 ? 3.855 14.825 -9.300 1.00 66.19 410 ASP A N 1
ATOM 3241 C CA . ASP A 1 410 ? 3.076 15.978 -9.774 1.00 66.19 410 ASP A CA 1
ATOM 3242 C C . ASP A 1 410 ? 2.267 15.598 -11.024 1.00 66.19 410 ASP A C 1
ATOM 3244 O O . ASP A 1 410 ? 1.069 15.860 -11.112 1.00 66.19 410 ASP A O 1
ATOM 3248 N N . ARG A 1 411 ? 2.885 14.830 -11.924 1.00 61.19 411 ARG A N 1
ATOM 3249 C CA . ARG A 1 411 ? 2.246 14.268 -13.118 1.00 61.19 411 ARG A CA 1
ATOM 3250 C C . ARG A 1 411 ? 1.102 13.302 -12.808 1.00 61.19 411 ARG A C 1
ATOM 3252 O O . ARG A 1 411 ? 0.062 13.352 -13.460 1.00 61.19 411 ARG A O 1
ATOM 3259 N N . ALA A 1 412 ? 1.281 12.417 -11.825 1.00 56.25 412 ALA A N 1
ATOM 3260 C CA . ALA A 1 412 ? 0.224 11.503 -11.394 1.00 56.25 412 ALA A CA 1
ATOM 3261 C C . ALA A 1 412 ? -0.981 12.271 -10.822 1.00 56.25 412 ALA A C 1
ATOM 3263 O O . ALA A 1 412 ? -2.128 11.940 -11.122 1.00 56.25 412 ALA A O 1
ATOM 3264 N N . LYS A 1 413 ? -0.723 13.343 -10.060 1.00 54.38 413 LYS A N 1
ATOM 3265 C CA . LYS A 1 413 ? -1.764 14.219 -9.503 1.00 54.38 413 LYS A CA 1
ATOM 3266 C C . LYS A 1 413 ? -2.504 15.014 -10.579 1.00 54.38 413 LYS A C 1
ATOM 3268 O O . LYS A 1 413 ? -3.726 15.102 -10.517 1.00 54.38 413 LYS A O 1
ATOM 3273 N N . GLU A 1 414 ? -1.806 15.559 -11.572 1.00 52.06 414 GLU A N 1
ATOM 3274 C CA . GLU A 1 414 ? -2.432 16.265 -12.702 1.00 52.06 414 GLU A CA 1
ATOM 3275 C C . GLU A 1 414 ? -3.340 15.333 -13.520 1.00 52.06 414 GLU A C 1
ATOM 3277 O O . GLU A 1 414 ? -4.480 15.690 -13.836 1.00 52.06 414 GLU A O 1
ATOM 3282 N N . ALA A 1 415 ? -2.886 14.102 -13.786 1.00 46.56 415 ALA A N 1
ATOM 3283 C CA . ALA A 1 415 ? -3.696 13.080 -14.449 1.00 46.56 415 ALA A CA 1
ATOM 3284 C C . ALA A 1 415 ? -4.945 12.694 -13.627 1.00 46.56 415 ALA A C 1
ATOM 3286 O O . ALA A 1 415 ? -6.026 12.511 -14.194 1.00 46.56 415 ALA A O 1
ATOM 3287 N N . ALA A 1 416 ? -4.828 12.619 -12.295 1.00 41.94 416 ALA A N 1
ATOM 3288 C CA . ALA A 1 416 ? -5.948 12.353 -11.388 1.00 41.94 416 ALA A CA 1
ATOM 3289 C C . ALA A 1 416 ? -6.948 13.528 -11.319 1.00 41.94 416 ALA A C 1
ATOM 3291 O O . ALA A 1 416 ? -8.156 13.324 -11.464 1.00 41.94 416 ALA A O 1
ATOM 3292 N N . GLY A 1 417 ? -6.461 14.768 -11.204 1.00 36.81 417 GLY A N 1
ATOM 3293 C CA . GLY A 1 417 ? -7.289 15.977 -11.127 1.00 36.81 417 GLY A CA 1
ATOM 3294 C C . GLY A 1 417 ? -8.099 16.251 -12.401 1.00 36.81 417 GLY A C 1
ATOM 3295 O O . GLY A 1 417 ? -9.285 16.579 -12.328 1.00 36.81 417 GLY A O 1
ATOM 3296 N N . ALA A 1 418 ? -7.518 16.020 -13.585 1.00 37.41 418 ALA A N 1
ATOM 3297 C CA . ALA A 1 418 ? -8.241 16.095 -14.863 1.00 37.41 418 ALA A CA 1
ATOM 3298 C C . ALA A 1 418 ? -9.360 15.036 -14.978 1.00 37.41 418 ALA A C 1
ATOM 3300 O O . ALA A 1 418 ? -10.342 15.202 -15.714 1.00 37.41 418 ALA A O 1
ATOM 3301 N N . SER A 1 419 ? -9.214 13.939 -14.236 1.00 38.19 419 SER A N 1
ATOM 3302 C CA . SER A 1 419 ? -10.190 12.867 -14.105 1.00 38.19 419 SER A CA 1
ATOM 3303 C C . SER A 1 419 ? -11.341 13.253 -13.159 1.00 38.19 419 SER A C 1
ATOM 3305 O O . SER A 1 419 ? -12.501 12.994 -13.494 1.00 38.19 419 SER A O 1
ATOM 3307 N N . ASP A 1 420 ? -11.037 13.885 -12.023 1.00 37.44 420 ASP A N 1
ATOM 3308 C CA . ASP A 1 420 ? -12.003 14.222 -10.968 1.00 37.44 420 ASP A CA 1
ATOM 3309 C C . ASP A 1 420 ? -12.927 15.371 -11.364 1.00 37.44 420 ASP A C 1
ATOM 3311 O O . ASP A 1 420 ? -14.142 15.270 -11.187 1.00 37.44 420 ASP A O 1
ATOM 3315 N N . VAL A 1 421 ? -12.395 16.411 -12.019 1.00 38.22 421 VAL A N 1
ATOM 3316 C CA . VAL A 1 421 ? -13.209 17.508 -12.579 1.00 38.22 421 VAL A CA 1
ATOM 3317 C C . VAL A 1 421 ? -14.229 16.971 -13.591 1.00 38.22 421 VAL A C 1
ATOM 3319 O O . VAL A 1 421 ? -15.368 17.429 -13.647 1.00 38.22 421 VAL A O 1
ATOM 3322 N N . ARG A 1 422 ? -13.872 15.929 -14.350 1.00 43.41 422 ARG A N 1
ATOM 3323 C CA . ARG A 1 422 ? -14.771 15.292 -15.322 1.00 43.41 422 ARG A CA 1
ATOM 3324 C C . ARG A 1 422 ? -15.788 14.340 -14.701 1.00 43.41 422 ARG A C 1
ATOM 3326 O O . ARG A 1 422 ? -16.891 14.242 -15.230 1.00 43.41 422 ARG A O 1
ATOM 3333 N N . ILE A 1 423 ? -15.458 13.638 -13.615 1.00 40.31 423 ILE A N 1
ATOM 3334 C CA . ILE A 1 423 ? -16.449 12.853 -12.857 1.00 40.31 423 ILE A CA 1
ATOM 3335 C C . ILE A 1 423 ? -17.433 13.798 -12.170 1.00 40.31 423 ILE A C 1
ATOM 3337 O O . ILE A 1 423 ? -18.637 13.548 -12.197 1.00 40.31 423 ILE A O 1
ATOM 3341 N N . ALA A 1 424 ? -16.953 14.913 -11.620 1.00 38.50 424 ALA A N 1
ATOM 3342 C CA . ALA A 1 424 ? -17.812 15.963 -11.089 1.00 38.50 424 ALA A CA 1
ATOM 3343 C C . ALA A 1 424 ? -18.759 16.493 -12.181 1.00 38.50 424 ALA A C 1
ATOM 3345 O O . ALA A 1 424 ? -19.967 16.495 -11.984 1.00 38.50 424 ALA A O 1
ATOM 3346 N N . GLN A 1 425 ? -18.254 16.801 -13.379 1.00 43.84 425 GLN A N 1
ATOM 3347 C CA . GLN A 1 425 ? -19.093 17.227 -14.509 1.00 43.84 425 GLN A CA 1
ATOM 3348 C C . GLN A 1 425 ? -20.084 16.145 -14.978 1.00 43.84 425 GLN A C 1
ATOM 3350 O O . GLN A 1 425 ? -21.260 16.444 -15.171 1.00 43.84 425 GLN A O 1
ATOM 3355 N N . LYS A 1 426 ? -19.660 14.879 -15.113 1.00 44.66 426 LYS A N 1
ATOM 3356 C CA . LYS A 1 426 ? -20.556 13.768 -15.494 1.00 44.66 426 LYS A CA 1
ATOM 3357 C C . LYS A 1 426 ? -21.605 13.457 -14.424 1.00 44.66 426 LYS A C 1
ATOM 3359 O O . LYS A 1 426 ? -22.731 13.127 -14.767 1.00 44.66 426 LYS A O 1
ATOM 3364 N N . SER A 1 427 ? -21.263 13.558 -13.142 1.00 40.84 427 SER A N 1
ATOM 3365 C CA . SER A 1 427 ? -22.211 13.333 -12.043 1.00 40.84 427 SER A CA 1
ATOM 3366 C C . SER A 1 427 ? -23.202 14.486 -11.876 1.00 40.84 427 SER A C 1
ATOM 3368 O O . SER A 1 427 ? -24.345 14.238 -11.502 1.00 40.84 427 SER A O 1
ATOM 3370 N N . VAL A 1 428 ? -22.808 15.720 -12.208 1.00 52.06 428 VAL A N 1
ATOM 3371 C CA . VAL A 1 428 ? -23.733 16.856 -12.340 1.00 52.06 428 VAL A CA 1
ATOM 3372 C C . VAL A 1 428 ? -24.689 16.624 -13.512 1.00 52.06 428 VAL A C 1
ATOM 3374 O O . VAL A 1 428 ? -25.897 16.640 -13.295 1.00 52.06 428 VAL A O 1
ATOM 3377 N N . ALA A 1 429 ? -24.180 16.275 -14.698 1.00 52.88 429 ALA A N 1
ATOM 3378 C CA . ALA A 1 429 ? -25.014 15.973 -15.867 1.00 52.88 429 ALA A CA 1
ATOM 3379 C C . ALA A 1 429 ? -25.991 14.805 -15.614 1.00 52.88 429 ALA A C 1
ATOM 3381 O O . ALA A 1 429 ? -27.180 14.908 -15.899 1.00 52.88 429 ALA A O 1
ATOM 3382 N N . MET A 1 430 ? -25.533 13.724 -14.975 1.00 48.41 430 MET A N 1
ATOM 3383 C CA . MET A 1 430 ? -26.384 12.580 -14.623 1.00 48.41 430 MET A CA 1
ATOM 3384 C C . MET A 1 430 ? -27.461 12.944 -13.585 1.00 48.41 430 MET A C 1
ATOM 3386 O O . MET A 1 430 ? -28.576 12.427 -13.633 1.00 48.41 430 MET A O 1
ATOM 3390 N N . ARG A 1 431 ? -27.164 13.844 -12.634 1.00 57.41 431 ARG A N 1
ATOM 3391 C CA . ARG A 1 431 ? -28.167 14.364 -11.685 1.00 57.41 431 ARG A CA 1
ATOM 3392 C C . ARG A 1 431 ? -29.205 15.239 -12.384 1.00 57.41 431 ARG A C 1
ATOM 3394 O O . ARG A 1 431 ? -30.377 15.175 -12.017 1.00 57.41 431 ARG A O 1
ATOM 3401 N N . GLU A 1 432 ? -28.797 16.023 -13.376 1.00 64.62 432 GLU A N 1
ATOM 3402 C CA . GLU A 1 432 ? -29.710 16.822 -14.196 1.00 64.62 432 GLU A CA 1
ATOM 3403 C C . GLU A 1 432 ? -30.626 15.935 -15.044 1.00 64.62 432 GLU A C 1
ATOM 3405 O O . GLU A 1 432 ? -31.840 16.142 -15.018 1.00 64.62 432 GLU A O 1
ATOM 3410 N N . GLU A 1 433 ? -30.093 14.896 -15.692 1.00 63.06 433 GLU A N 1
ATOM 3411 C CA . GLU A 1 433 ? -30.877 13.908 -16.450 1.00 63.06 433 GLU A CA 1
ATOM 3412 C C . GLU A 1 433 ? -31.873 13.153 -15.558 1.00 63.06 433 GLU A C 1
ATOM 3414 O O . GLU A 1 433 ? -33.060 13.071 -15.877 1.00 63.06 433 GLU A O 1
ATOM 3419 N N . LEU A 1 434 ? -31.442 12.672 -14.386 1.00 57.34 434 LEU A N 1
ATOM 3420 C CA . LEU A 1 434 ? -32.339 12.030 -13.416 1.00 57.34 434 LEU A CA 1
ATOM 3421 C C . LEU A 1 434 ? -33.412 13.001 -12.896 1.00 57.34 434 LEU A C 1
ATOM 3423 O O . LEU A 1 434 ? -34.564 12.612 -12.687 1.00 57.34 434 LEU A O 1
ATOM 3427 N N . GLY A 1 435 ? -33.060 14.275 -12.708 1.00 68.94 435 GLY A N 1
ATOM 3428 C CA . GLY A 1 435 ? -33.999 15.331 -12.335 1.00 68.94 435 GLY A CA 1
ATOM 3429 C C . GLY A 1 435 ? -35.003 15.665 -13.443 1.00 68.94 435 GLY A C 1
ATOM 3430 O O . GLY A 1 435 ? -36.162 15.965 -13.153 1.00 68.94 435 GLY A O 1
ATOM 3431 N N . GLN A 1 436 ? -34.599 15.608 -14.712 1.00 74.69 436 GLN A N 1
ATOM 3432 C CA . GLN A 1 436 ? -35.500 15.756 -15.859 1.00 74.69 436 GLN A CA 1
ATOM 3433 C C . GLN A 1 436 ? -36.432 14.545 -15.999 1.00 74.69 436 GLN A C 1
ATOM 3435 O O . GLN A 1 436 ? -37.637 14.728 -16.170 1.00 74.69 436 GLN A O 1
ATOM 3440 N N . GLY A 1 437 ? -35.914 13.327 -15.818 1.00 68.38 437 GLY A N 1
ATOM 3441 C CA . GLY A 1 437 ? -36.712 12.099 -15.827 1.00 68.38 437 GLY A CA 1
ATOM 3442 C C . GLY A 1 437 ? -37.799 12.092 -14.747 1.00 68.38 437 GLY A C 1
ATOM 3443 O O . GLY A 1 437 ? -38.955 11.782 -15.033 1.00 68.38 437 GLY A O 1
ATOM 3444 N N . ARG A 1 438 ? -37.475 12.527 -13.520 1.00 74.38 438 ARG A N 1
ATOM 3445 C CA . ARG A 1 438 ? -38.465 12.668 -12.433 1.00 74.38 438 ARG A CA 1
ATOM 3446 C C . ARG A 1 438 ? -39.536 13.714 -12.741 1.00 74.38 438 ARG A C 1
ATOM 3448 O O . ARG A 1 438 ? -40.712 13.462 -12.492 1.00 74.38 438 ARG A O 1
ATOM 3455 N N . ARG A 1 439 ? -39.149 14.855 -13.322 1.00 81.75 439 ARG A N 1
ATOM 3456 C CA . ARG A 1 439 ? -40.095 15.903 -13.740 1.00 81.75 439 ARG A CA 1
ATOM 3457 C C . ARG A 1 439 ? -41.034 15.424 -14.847 1.00 81.75 439 ARG A C 1
ATOM 3459 O O . ARG A 1 439 ? -42.226 15.694 -14.778 1.00 81.75 439 ARG A O 1
ATOM 3466 N N . GLN A 1 440 ? -40.535 14.659 -15.819 1.00 80.12 440 GLN A N 1
ATOM 3467 C CA . GLN A 1 440 ? -41.383 14.044 -16.847 1.00 80.12 440 GLN A CA 1
ATOM 3468 C C . GLN A 1 440 ? -42.345 13.001 -16.268 1.00 80.12 440 GLN A C 1
ATOM 3470 O O . GLN A 1 440 ? -43.504 12.956 -16.674 1.00 80.12 440 GLN A O 1
ATOM 3475 N N . GLN A 1 441 ? -41.897 12.177 -15.318 1.00 76.00 441 GLN A N 1
ATOM 3476 C CA . GLN A 1 441 ? -42.772 11.207 -14.653 1.00 76.00 441 GLN A CA 1
ATOM 3477 C C . GLN A 1 441 ? -43.874 11.891 -13.834 1.00 76.00 441 GLN A C 1
ATOM 3479 O O . GLN A 1 441 ? -45.024 11.471 -13.916 1.00 76.00 441 GLN A O 1
ATOM 3484 N N . GLN A 1 442 ? -43.552 12.970 -13.111 1.00 82.00 442 GLN A N 1
ATOM 3485 C CA . GLN A 1 442 ? -44.553 13.777 -12.404 1.00 82.00 442 GLN A CA 1
ATOM 3486 C C . GLN A 1 442 ? -45.548 14.423 -13.369 1.00 82.00 442 GLN A C 1
ATOM 3488 O O . GLN A 1 442 ? -46.747 14.255 -13.189 1.00 82.00 442 GLN A O 1
ATOM 3493 N N . ALA A 1 443 ? -45.075 15.054 -14.448 1.00 84.25 443 ALA A N 1
ATOM 3494 C CA . ALA A 1 443 ? -45.956 15.661 -15.445 1.00 84.25 443 ALA A CA 1
ATOM 3495 C C . ALA A 1 443 ? -46.910 14.639 -16.092 1.00 84.25 443 ALA A C 1
ATOM 3497 O O . ALA A 1 443 ? -48.078 14.941 -16.317 1.00 84.25 443 ALA A O 1
ATOM 3498 N N . ARG A 1 444 ? -46.443 13.409 -16.354 1.00 86.69 444 ARG A N 1
ATOM 3499 C CA . ARG A 1 444 ? -47.299 12.317 -16.851 1.00 86.69 444 ARG A CA 1
ATOM 3500 C C . ARG A 1 444 ? -48.328 11.867 -15.816 1.00 86.69 444 ARG A C 1
ATOM 3502 O O . ARG A 1 444 ? -49.475 11.635 -16.180 1.00 86.69 444 ARG A O 1
ATOM 3509 N N . ALA A 1 445 ? -47.931 11.751 -14.550 1.00 82.75 445 ALA A N 1
ATOM 3510 C CA . ALA A 1 445 ? -48.843 11.387 -13.470 1.00 82.75 445 ALA A CA 1
ATOM 3511 C C . ALA A 1 445 ? -49.923 12.460 -13.248 1.00 82.75 445 ALA A C 1
ATOM 3513 O O . ALA A 1 445 ? -51.088 12.128 -13.044 1.00 82.75 445 ALA A O 1
ATOM 3514 N N . ASP A 1 446 ? -49.558 13.738 -13.335 1.00 86.88 446 ASP A N 1
ATOM 3515 C CA . ASP A 1 446 ? -50.499 14.849 -13.192 1.00 86.88 446 ASP A CA 1
ATOM 3516 C C . ASP A 1 446 ? -51.441 14.960 -14.399 1.00 86.88 446 ASP A C 1
ATOM 3518 O O . ASP A 1 446 ? -52.640 15.166 -14.216 1.00 86.88 446 ASP A O 1
ATOM 3522 N N . ALA A 1 447 ? -50.942 14.731 -15.619 1.00 86.06 447 ALA A N 1
ATOM 3523 C CA . ALA A 1 447 ? -51.777 14.655 -16.818 1.00 86.06 447 ALA A CA 1
ATOM 3524 C C . ALA A 1 447 ? -52.789 13.496 -16.746 1.00 86.06 447 ALA A C 1
ATOM 3526 O O . ALA A 1 447 ? -53.959 13.692 -17.064 1.00 86.06 447 ALA A O 1
ATOM 3527 N N . ALA A 1 448 ? -52.372 12.321 -16.258 1.00 84.62 448 ALA A N 1
ATOM 3528 C CA . ALA A 1 448 ? -53.264 11.175 -16.061 1.00 84.62 448 ALA A CA 1
ATOM 3529 C C . ALA A 1 448 ? -54.368 11.462 -15.023 1.00 84.62 448 ALA A C 1
ATOM 3531 O O . ALA A 1 448 ? -55.531 11.122 -15.227 1.00 84.62 448 ALA A O 1
ATOM 3532 N N . ARG A 1 449 ? -54.033 12.164 -13.933 1.00 86.88 449 ARG A N 1
ATOM 3533 C CA . ARG A 1 449 ? -55.022 12.601 -12.930 1.00 86.88 449 ARG A CA 1
ATOM 3534 C C . ARG A 1 449 ? -56.004 13.634 -13.479 1.00 86.88 449 ARG A C 1
ATOM 3536 O O . ARG A 1 449 ? -57.151 13.680 -13.041 1.00 86.88 449 ARG A O 1
ATOM 3543 N N . GLN A 1 450 ? -55.562 14.491 -14.397 1.00 84.50 450 GLN A N 1
ATOM 3544 C CA . GLN A 1 450 ? -56.444 15.451 -15.059 1.00 84.50 450 GLN A CA 1
ATOM 3545 C C . GLN A 1 450 ? -57.397 14.762 -16.037 1.00 84.50 450 GLN A C 1
ATOM 3547 O O . GLN A 1 450 ? -58.577 15.100 -16.028 1.00 84.50 450 GLN A O 1
ATOM 3552 N N . SER A 1 451 ? -56.937 13.772 -16.813 1.00 79.88 451 SER A N 1
ATOM 3553 C CA . SER A 1 451 ? -57.832 12.997 -17.684 1.00 79.88 451 SER A CA 1
ATOM 3554 C C . SER A 1 451 ? -58.886 12.226 -16.886 1.00 79.88 451 SER A C 1
ATOM 3556 O O . SER A 1 451 ? -60.060 12.294 -17.226 1.00 79.88 451 SER A O 1
ATOM 3558 N N . GLU A 1 452 ? -58.510 11.610 -15.758 1.00 79.19 452 GLU A N 1
ATOM 3559 C CA . GLU A 1 452 ? -59.473 10.921 -14.883 1.00 79.19 452 GLU A CA 1
ATOM 3560 C C . GLU A 1 452 ? -60.535 11.870 -14.300 1.00 79.19 452 GLU A C 1
ATOM 3562 O O . GLU A 1 452 ? -61.692 11.485 -14.149 1.00 79.19 452 GLU A O 1
ATOM 3567 N N . ARG A 1 453 ? -60.185 13.129 -13.994 1.00 75.62 453 ARG A N 1
ATOM 3568 C CA . ARG A 1 453 ? -61.168 14.121 -13.520 1.00 75.62 453 ARG A CA 1
ATOM 3569 C C . ARG A 1 453 ? -62.167 14.529 -14.599 1.00 75.62 453 ARG A C 1
ATOM 3571 O O . ARG A 1 453 ? -63.343 14.693 -14.285 1.00 75.62 453 ARG A O 1
ATOM 3578 N N . VAL A 1 454 ? -61.713 14.679 -15.843 1.00 72.31 454 VAL A N 1
ATOM 3579 C CA . VAL A 1 454 ? -62.584 15.038 -16.973 1.00 72.31 454 VAL A CA 1
ATOM 3580 C C . VAL A 1 454 ? -63.569 13.906 -17.281 1.00 72.31 454 VAL A C 1
ATOM 3582 O O . VAL A 1 454 ? -64.747 14.174 -17.511 1.00 72.31 454 VAL A O 1
ATOM 3585 N N . ASP A 1 455 ? -63.128 12.649 -17.201 1.00 65.50 455 ASP A N 1
ATOM 3586 C CA . ASP A 1 455 ? -64.005 11.495 -17.423 1.00 65.50 455 ASP A CA 1
ATOM 3587 C C . ASP A 1 455 ? -65.093 11.382 -16.338 1.00 65.50 455 ASP A C 1
ATOM 3589 O O . ASP A 1 455 ? -66.258 11.130 -16.653 1.00 65.50 455 ASP A O 1
ATOM 3593 N N . VAL A 1 456 ? -64.761 11.665 -15.070 1.00 65.31 456 VAL A N 1
ATOM 3594 C CA . VAL A 1 456 ? -65.733 11.670 -13.958 1.00 65.31 456 VAL A CA 1
ATOM 3595 C C . VAL A 1 456 ? -66.778 12.789 -14.109 1.00 65.31 456 VAL A C 1
ATOM 3597 O O . VAL A 1 456 ? -67.968 12.555 -13.864 1.00 65.31 456 VAL A O 1
ATOM 3600 N N . GLU A 1 457 ? -66.376 13.980 -14.564 1.00 62.56 457 GLU A N 1
ATOM 3601 C CA . GLU A 1 457 ? -67.301 15.091 -14.842 1.00 62.56 457 GLU A CA 1
ATOM 3602 C C . GLU A 1 457 ? -68.217 14.812 -16.048 1.00 62.56 457 GLU A C 1
ATOM 3604 O O . GLU A 1 457 ? -69.394 15.172 -16.012 1.00 62.56 457 GLU A O 1
ATOM 3609 N N . MET A 1 458 ? -67.751 14.095 -17.081 1.00 60.19 458 MET A N 1
ATOM 3610 C CA . MET A 1 458 ? -68.616 13.707 -18.207 1.00 60.19 458 MET A CA 1
ATOM 3611 C C . MET A 1 458 ? -69.643 12.627 -17.837 1.00 60.19 458 MET A C 1
ATOM 3613 O O . MET A 1 458 ? -70.771 12.670 -18.327 1.00 60.19 458 MET A O 1
ATOM 3617 N N . THR A 1 459 ? -69.315 11.693 -16.937 1.00 58.50 459 THR A N 1
ATOM 3618 C CA . THR A 1 459 ? -70.282 10.679 -16.458 1.00 58.50 459 THR A CA 1
ATOM 3619 C C . THR A 1 459 ? -71.342 11.206 -15.487 1.00 58.50 459 THR A C 1
ATOM 3621 O O . THR A 1 459 ? -72.324 10.511 -15.233 1.00 58.50 459 THR A O 1
ATOM 3624 N N . THR A 1 460 ? -71.183 12.417 -14.945 1.00 57.06 460 THR A N 1
ATOM 3625 C CA . THR A 1 460 ? -72.134 13.020 -13.989 1.00 57.06 460 THR A CA 1
ATOM 3626 C C . THR A 1 460 ? -72.997 14.130 -14.593 1.00 57.06 460 THR A C 1
ATOM 3628 O O . THR A 1 460 ? -73.830 14.709 -13.891 1.00 57.06 460 THR A O 1
ATOM 3631 N N . ALA A 1 461 ? -72.878 14.395 -15.899 1.00 50.81 461 ALA A N 1
ATOM 3632 C CA . ALA A 1 461 ? -73.771 15.311 -16.598 1.00 50.81 461 ALA A CA 1
ATOM 3633 C C . ALA A 1 461 ? -75.209 14.740 -16.629 1.00 50.81 461 ALA A C 1
ATOM 3635 O O . ALA A 1 461 ? -75.435 13.669 -17.199 1.00 50.81 461 ALA A O 1
ATOM 3636 N N . PRO A 1 462 ? -76.208 15.421 -16.033 1.00 54.06 462 PRO A N 1
ATOM 3637 C CA . PRO A 1 462 ? -77.576 14.927 -16.007 1.00 54.06 462 PRO A CA 1
ATOM 3638 C C . PRO A 1 462 ? -78.159 14.955 -17.422 1.00 54.06 462 PRO A C 1
ATOM 3640 O O . PRO A 1 462 ? -78.204 16.011 -18.058 1.00 54.06 462 PRO A O 1
ATOM 3643 N N . GLN A 1 463 ? -78.629 13.799 -17.901 1.00 56.19 463 GLN A N 1
ATOM 3644 C CA . GLN A 1 463 ? -79.443 13.695 -19.111 1.00 56.19 463 GLN A CA 1
ATOM 3645 C C . GLN A 1 463 ? -80.688 14.574 -18.938 1.00 56.19 463 GLN A C 1
ATOM 3647 O O . GLN A 1 463 ? -81.639 14.203 -18.252 1.00 56.19 463 GLN A O 1
ATOM 3652 N N . ARG A 1 464 ? -80.661 15.772 -19.529 1.00 49.06 464 ARG A N 1
ATOM 3653 C CA . ARG A 1 464 ? -81.856 16.596 -19.701 1.00 49.06 464 ARG A CA 1
ATOM 3654 C C . ARG A 1 464 ? -82.663 16.003 -20.853 1.00 49.06 464 ARG A C 1
ATOM 3656 O O . ARG A 1 464 ? -82.206 16.042 -21.994 1.00 49.06 464 ARG A O 1
ATOM 3663 N N . ALA A 1 465 ? -83.802 15.415 -20.496 1.00 49.31 465 ALA A N 1
ATOM 3664 C CA . ALA A 1 465 ? -84.907 15.097 -21.393 1.00 49.31 465 ALA A CA 1
ATOM 3665 C C . ALA A 1 465 ? -85.648 16.370 -21.821 1.00 49.31 465 ALA A C 1
ATOM 3667 O O . ALA A 1 465 ? -85.665 17.333 -21.013 1.00 49.31 465 ALA A O 1
#

pLDDT: mean 80.33, std 19.91, range [21.41, 98.5]

Organism: NCBI:txid45056

Sequence (465 aa):
MGLAAMLFSKITYPFRAARYGGATNLNDFAPDLKEYCHSMKLKAAPSEETTAAFDMYLANRLNSVDKFSDLKVAGTPLTEKFKDHPDILADLNATLGTLTDNTKDAQRSYNKKLKDINTTFENDEPYSPQRFTDSFASRRGTASAAITAQQKKDLERLEEKFQDPAFKAKLTAAGMSEGDITKLKDEMKAKLVESHKKEKEAFDKTTTDTLNKWTTDQQFETARLSWLLNQYKNNQAMREQIDAIVAKKIREQGENELSVQITDKAAIFKDIKPSDIANITTVTGKPLTKTAKGYELEMPNLWLSHAYYQGSLNRMRADMRSLVGAIRAQGYSGIKLSFDHKDPDHAYKIAREAYAACREEGFEPNKIKMVINGEVLKGDELHKKLFGTVPEKEKAAELSAQHFEKMRGDRAKEAAGASDVRIAQKSVAMREELGQGRRQQQARADAARQSERVDVEMTTAPQRA

Foldseek 3Di:
DDDDDDDDDDPDDPPPPPQPPLPLDCVLVLLACQCLQLQADQPDAQDPCLLCLLVLLLVLFPQALVSQQVDDQVNHRPCVLCVVPVVLRVLLNVLRNDADPLLVVLNVQLNVLSVVRVVCVVVVPRGGLLCNLVSLVVSLVSNLVSLVVRLVSSLVSLVVCLVDPVSVVSVVVSVDDPVSSVVSSVVVSVVSVVSSVVSSCSSCVSSVVVSVSSVLSNLLSVLLVVLLVSCCVQPPVSVVQLVVVLVVVCVVVVDPPSDCPPDVRYGRSHPPALVSRQWQAFSVRFTWHQDPVATDGDDDDCVVCVCCCPNPSVVLLRRLLSRLSSVSNNSDLADEEEFADPDQVVLLVSVLSNLLSNLLSPRDQQRYWYQGNNDIAGDPRNCCVNPVPPVVSVVVSNVNSVVSVVSVVVVSVSSVVVVVVVVVVVVVVVVVVVVVVVVVVVVVVVVVVVVVVVVVVVVPPDPDD